Protein AF-F1VZF0-F1 (afdb_monomer_lite)

Radius of gyration: 40.13 Å; chains: 1; bounding box: 94×87×113 Å

Structure (mmCIF, N/CA/C/O backbone):
data_AF-F1VZF0-F1
#
_entry.id   AF-F1VZF0-F1
#
loop_
_atom_site.group_PDB
_atom_site.id
_atom_site.type_symbol
_atom_site.label_atom_id
_atom_site.label_alt_id
_atom_site.label_comp_id
_atom_site.label_asym_id
_atom_site.label_entity_id
_atom_site.label_seq_id
_atom_site.pdbx_PDB_ins_code
_atom_site.Cartn_x
_atom_site.Cartn_y
_atom_site.Cartn_z
_atom_site.occupancy
_atom_site.B_iso_or_equiv
_atom_site.auth_seq_id
_atom_site.auth_comp_id
_atom_site.auth_asym_id
_atom_site.auth_atom_id
_atom_site.pdbx_PDB_model_num
ATOM 1 N N . MET A 1 1 ? -18.932 -40.091 6.667 1.00 53.41 1 MET A N 1
ATOM 2 C CA . MET A 1 1 ? -18.845 -41.081 7.774 1.00 53.41 1 MET A CA 1
ATOM 3 C C . MET A 1 1 ? -20.101 -41.906 8.015 1.00 53.41 1 MET A C 1
ATOM 5 O O . MET A 1 1 ? -19.956 -43.115 8.052 1.00 53.41 1 MET A O 1
ATOM 9 N N . GLU A 1 2 ? -21.312 -41.341 8.145 1.00 53.75 2 GLU A N 1
ATOM 10 C CA . GLU A 1 2 ? -22.538 -42.180 8.136 1.00 53.75 2 GLU A CA 1
ATOM 11 C C . GLU A 1 2 ? -22.752 -42.901 6.797 1.00 53.75 2 GLU A C 1
ATOM 13 O O . GLU A 1 2 ? -23.371 -43.957 6.760 1.00 53.75 2 GLU A O 1
ATOM 18 N N . ARG A 1 3 ? -22.189 -42.357 5.710 1.00 60.09 3 ARG A N 1
ATOM 19 C CA . ARG A 1 3 ? -22.190 -42.982 4.382 1.00 60.09 3 ARG A CA 1
ATOM 20 C C . ARG A 1 3 ? -21.032 -43.959 4.148 1.00 60.09 3 ARG A C 1
ATOM 22 O O . ARG A 1 3 ? -21.248 -44.993 3.534 1.00 60.09 3 ARG A O 1
ATOM 29 N N . ASP A 1 4 ? -19.834 -43.651 4.652 1.00 65.75 4 ASP A N 1
ATOM 30 C CA . ASP A 1 4 ? -18.600 -44.344 4.229 1.00 65.75 4 ASP A CA 1
ATOM 31 C C . ASP A 1 4 ? -18.110 -45.413 5.217 1.00 65.75 4 ASP A C 1
ATOM 33 O O . ASP A 1 4 ? -17.390 -46.322 4.818 1.00 65.75 4 ASP A O 1
ATOM 37 N N . GLY A 1 5 ? -18.509 -45.342 6.495 1.00 70.94 5 GLY A N 1
ATOM 38 C CA . GLY A 1 5 ? -18.107 -46.311 7.528 1.00 70.94 5 GLY A CA 1
ATOM 39 C C . GLY A 1 5 ? -18.479 -47.764 7.193 1.00 70.94 5 GLY A C 1
ATOM 40 O O . GLY A 1 5 ? -17.591 -48.614 7.191 1.00 70.94 5 GLY A O 1
ATOM 41 N N . PRO A 1 6 ? -19.740 -48.051 6.807 1.00 76.12 6 PRO A N 1
ATOM 42 C CA . PRO A 1 6 ? -20.154 -49.405 6.436 1.00 76.12 6 PRO A CA 1
ATOM 43 C C . PRO A 1 6 ? -19.374 -49.978 5.247 1.00 76.12 6 PRO A C 1
ATOM 45 O O . PRO A 1 6 ? -19.069 -51.168 5.222 1.00 76.12 6 PRO A O 1
ATOM 48 N N . TRP A 1 7 ? -19.016 -49.141 4.265 1.00 81.00 7 TRP A N 1
ATOM 49 C CA . TRP A 1 7 ? -18.220 -49.577 3.116 1.00 81.00 7 TRP A CA 1
ATOM 50 C C . TRP A 1 7 ? -16.769 -49.880 3.509 1.00 81.00 7 TRP A C 1
ATOM 52 O O . TRP A 1 7 ? -16.235 -50.894 3.068 1.00 81.00 7 TRP A O 1
ATOM 62 N N . ILE A 1 8 ? -16.154 -49.056 4.368 1.00 81.75 8 ILE A N 1
ATOM 63 C CA . ILE A 1 8 ? -14.788 -49.286 4.870 1.00 81.75 8 ILE A CA 1
ATOM 64 C C . ILE A 1 8 ? -14.720 -50.601 5.651 1.00 81.75 8 ILE A C 1
ATOM 66 O O . ILE A 1 8 ? -13.821 -51.398 5.408 1.00 81.75 8 ILE A O 1
ATOM 70 N N . GLU A 1 9 ? -15.679 -50.858 6.543 1.00 78.38 9 GLU A N 1
ATOM 71 C CA . GLU A 1 9 ? -15.740 -52.105 7.318 1.00 78.38 9 GLU A CA 1
ATOM 72 C C . GLU A 1 9 ? -15.966 -53.329 6.425 1.00 78.38 9 GLU A C 1
ATOM 74 O O . GLU A 1 9 ? -15.298 -54.347 6.594 1.00 78.38 9 GLU A O 1
ATOM 79 N N . THR A 1 10 ? -16.850 -53.212 5.430 1.00 82.00 10 THR A N 1
ATOM 80 C CA . THR A 1 10 ? -17.114 -54.293 4.468 1.00 82.00 10 THR A CA 1
ATOM 81 C C . THR A 1 10 ? -15.880 -54.593 3.615 1.00 82.00 10 THR A C 1
ATOM 83 O O . THR A 1 10 ? -15.523 -55.752 3.438 1.00 82.00 10 THR A O 1
ATOM 86 N N . ALA A 1 11 ? -15.197 -53.560 3.116 1.00 82.94 11 ALA A N 1
ATOM 87 C CA . ALA A 1 11 ? -13.988 -53.709 2.307 1.00 82.94 11 ALA A CA 1
ATOM 88 C C . ALA A 1 11 ? -12.781 -54.187 3.130 1.00 82.94 11 ALA A C 1
ATOM 90 O O . ALA A 1 11 ? -11.899 -54.855 2.598 1.00 82.94 11 ALA A O 1
ATOM 91 N N . LEU A 1 12 ? -12.737 -53.860 4.425 1.00 85.50 12 LEU A N 1
ATOM 92 C CA . LEU A 1 12 ? -11.727 -54.362 5.352 1.00 85.50 12 LEU A CA 1
ATOM 93 C C . LEU A 1 12 ? -11.929 -55.854 5.662 1.00 85.50 12 LEU A C 1
ATOM 95 O O . LEU A 1 12 ? -10.941 -56.577 5.784 1.00 85.50 12 LEU A O 1
ATOM 99 N N . ALA A 1 13 ? -13.182 -56.307 5.760 1.00 84.06 13 ALA A N 1
ATOM 100 C CA . ALA A 1 13 ? -13.546 -57.705 6.004 1.00 84.06 13 ALA A CA 1
ATOM 101 C C . ALA A 1 13 ? -13.419 -58.613 4.765 1.00 84.06 13 ALA A C 1
ATOM 103 O O . ALA A 1 13 ? -13.478 -59.836 4.890 1.00 84.06 13 ALA A O 1
ATOM 104 N N . ASP A 1 14 ? -13.256 -58.041 3.569 1.00 85.62 14 ASP A N 1
ATOM 105 C CA . ASP A 1 14 ? -13.132 -58.800 2.327 1.00 85.62 14 ASP A CA 1
ATOM 106 C C . ASP A 1 14 ? -11.704 -59.340 2.131 1.00 85.62 14 ASP A C 1
ATOM 108 O O . ASP A 1 14 ? -10.768 -58.609 1.799 1.00 85.62 14 ASP A O 1
ATOM 112 N N . ALA A 1 15 ? -11.547 -60.655 2.295 1.00 79.00 15 ALA A N 1
ATOM 113 C CA . ALA A 1 15 ? -10.276 -61.359 2.129 1.00 79.00 15 ALA A CA 1
ATOM 114 C C . ALA A 1 15 ? -9.748 -61.385 0.677 1.00 79.00 15 ALA A C 1
ATOM 116 O O . ALA A 1 15 ? -8.603 -61.776 0.460 1.00 79.00 15 ALA A O 1
ATOM 117 N N . GLN A 1 16 ? -10.549 -60.981 -0.318 1.00 80.06 16 GLN A N 1
ATOM 118 C CA . GLN A 1 16 ? -10.107 -60.840 -1.713 1.00 80.06 16 GLN A CA 1
ATOM 119 C C . GLN A 1 16 ? -9.377 -59.512 -1.975 1.00 80.06 16 GLN A C 1
ATOM 121 O O . GLN A 1 16 ? -8.742 -59.344 -3.019 1.00 80.06 16 GLN A O 1
ATOM 126 N N . VAL A 1 17 ? -9.457 -58.555 -1.047 1.00 82.25 17 VAL A N 1
ATOM 127 C CA . VAL A 1 17 ? -8.764 -57.265 -1.138 1.00 82.25 17 VAL A CA 1
ATOM 128 C C . VAL A 1 17 ? -7.302 -57.430 -0.719 1.00 82.25 17 VAL A C 1
ATOM 130 O O . VAL A 1 17 ? -6.993 -58.157 0.224 1.00 82.25 17 VAL A O 1
ATOM 133 N N . SER A 1 18 ? -6.385 -56.737 -1.409 1.00 83.94 18 SER A N 1
ATOM 134 C CA . SER A 1 18 ? -4.952 -56.867 -1.125 1.00 83.94 18 SER A CA 1
ATOM 135 C C . SER A 1 18 ? -4.614 -56.487 0.330 1.00 83.94 18 SER A C 1
ATOM 137 O O . SER A 1 18 ? -5.226 -55.558 0.877 1.00 83.94 18 SER A O 1
ATOM 139 N N . PRO A 1 19 ? -3.632 -57.156 0.962 1.00 80.06 19 PRO A N 1
ATOM 140 C CA . PRO A 1 19 ? -3.245 -56.887 2.348 1.00 80.06 19 PRO A CA 1
ATOM 141 C C . PRO A 1 19 ? -2.870 -55.423 2.608 1.00 80.06 19 PRO A C 1
ATOM 143 O O . PRO A 1 19 ? -3.257 -54.862 3.629 1.00 80.06 19 PRO A O 1
ATOM 146 N N . GLU A 1 20 ? -2.193 -54.767 1.662 1.00 81.06 20 GLU A N 1
ATOM 147 C CA . GLU A 1 20 ? -1.777 -53.362 1.772 1.00 81.06 20 GLU A CA 1
ATOM 148 C C . GLU A 1 20 ? -2.989 -52.430 1.795 1.00 81.06 20 GLU A C 1
ATOM 150 O O . GLU A 1 20 ? -3.051 -51.473 2.567 1.00 81.06 20 GLU A O 1
ATOM 155 N N . ARG A 1 21 ? -3.997 -52.725 0.968 1.00 83.62 21 ARG A N 1
ATOM 156 C CA . ARG A 1 21 ? -5.228 -51.939 0.917 1.00 83.62 21 ARG A CA 1
ATOM 157 C C . ARG A 1 21 ? -6.075 -52.155 2.168 1.00 83.62 21 ARG A C 1
ATOM 159 O O . ARG A 1 21 ? -6.660 -51.196 2.665 1.00 83.62 21 ARG A O 1
ATOM 166 N N . ARG A 1 22 ? -6.102 -53.374 2.712 1.00 86.88 22 ARG A N 1
ATOM 167 C CA . ARG A 1 22 ? -6.751 -53.677 3.998 1.00 86.88 22 ARG A CA 1
ATOM 168 C C . ARG A 1 22 ? -6.046 -52.984 5.168 1.00 86.88 22 ARG A C 1
ATOM 170 O O . ARG A 1 22 ? -6.735 -52.435 6.020 1.00 86.88 22 ARG A O 1
ATOM 177 N N . ALA A 1 23 ? -4.716 -52.885 5.166 1.00 84.44 23 ALA A N 1
ATOM 178 C CA . ALA A 1 23 ? -3.974 -52.107 6.164 1.00 84.44 23 ALA A CA 1
ATOM 179 C C . ALA A 1 23 ? -4.342 -50.611 6.114 1.00 84.44 23 ALA A C 1
ATOM 181 O O . ALA A 1 23 ? -4.656 -50.005 7.138 1.00 84.44 23 ALA A O 1
ATOM 182 N N . VAL A 1 24 ? -4.418 -50.014 4.918 1.00 84.44 24 VAL A N 1
ATOM 183 C CA . VAL A 1 24 ? -4.871 -48.616 4.758 1.00 84.44 24 VAL A CA 1
ATOM 184 C C . VAL A 1 24 ? -6.306 -48.427 5.262 1.00 84.44 24 VAL A C 1
ATOM 186 O O . VAL A 1 24 ? -6.592 -47.449 5.952 1.00 84.44 24 VAL A O 1
ATOM 189 N N . LEU A 1 25 ? -7.210 -49.363 4.953 1.00 86.75 25 LEU A N 1
ATOM 190 C CA . LEU A 1 25 ? -8.596 -49.324 5.430 1.00 86.75 25 LEU A CA 1
ATOM 191 C C . LEU A 1 25 ? -8.690 -49.472 6.955 1.00 86.75 25 LEU A C 1
ATOM 193 O O . LEU A 1 25 ? -9.533 -48.819 7.567 1.00 86.75 25 LEU A O 1
ATOM 197 N N . LEU A 1 26 ? -7.808 -50.260 7.574 1.00 85.25 26 LEU A N 1
ATOM 198 C CA . LEU A 1 26 ? -7.705 -50.407 9.026 1.00 85.25 26 LEU A CA 1
ATOM 199 C C . LEU A 1 26 ? -7.272 -49.097 9.700 1.00 85.25 26 LEU A C 1
ATOM 201 O O . LEU A 1 26 ? -7.928 -48.656 10.645 1.00 85.25 26 LEU A O 1
ATOM 205 N N . HIS A 1 27 ? -6.223 -48.442 9.191 1.00 82.69 27 HIS A N 1
ATOM 206 C CA . HIS A 1 27 ? -5.774 -47.129 9.683 1.00 82.69 27 HIS A CA 1
ATOM 207 C C . HIS A 1 27 ? -6.848 -46.061 9.509 1.00 82.69 27 HIS A C 1
ATOM 209 O O . HIS A 1 27 ? -7.120 -45.293 10.433 1.00 82.69 27 HIS A O 1
ATOM 215 N N . LEU A 1 28 ? -7.501 -46.045 8.347 1.00 81.94 28 LEU A N 1
ATOM 216 C CA . LEU A 1 28 ? -8.595 -45.125 8.070 1.00 81.94 28 LEU A CA 1
ATOM 217 C C . LEU A 1 28 ? -9.750 -45.356 9.049 1.00 81.94 28 LEU A C 1
ATOM 219 O O . LEU A 1 28 ? -10.209 -44.411 9.683 1.00 81.94 28 LEU A O 1
ATOM 223 N N . ALA A 1 29 ? -10.185 -46.602 9.246 1.00 79.50 29 ALA A N 1
ATOM 224 C CA . ALA A 1 29 ? -11.239 -46.916 10.202 1.00 79.50 29 ALA A CA 1
ATOM 225 C C . ALA A 1 29 ? -10.848 -46.514 11.634 1.00 79.50 29 ALA A C 1
ATOM 227 O O . ALA A 1 29 ? -11.641 -45.891 12.343 1.00 79.50 29 ALA A O 1
ATOM 228 N N . ALA A 1 30 ? -9.609 -46.781 12.049 1.00 75.62 30 ALA A N 1
ATOM 229 C CA . ALA A 1 30 ? -9.129 -46.434 13.380 1.00 75.62 30 ALA A CA 1
ATOM 230 C C . ALA A 1 30 ? -9.010 -44.918 13.628 1.00 75.62 30 ALA A C 1
ATOM 232 O O . ALA A 1 30 ? -9.245 -44.472 14.750 1.00 75.62 30 ALA A O 1
ATOM 233 N N . GLN A 1 31 ? -8.716 -44.107 12.607 1.00 72.81 31 GLN A N 1
ATOM 234 C CA . GLN A 1 31 ? -8.768 -42.638 12.702 1.00 72.81 31 GLN A CA 1
ATOM 235 C C . GLN A 1 31 ? -10.199 -42.094 12.755 1.00 72.81 31 GLN A C 1
ATOM 237 O O . GLN A 1 31 ? -10.455 -41.027 13.314 1.00 72.81 31 GLN A O 1
ATOM 242 N N . LEU A 1 32 ? -11.141 -42.837 12.184 1.00 70.12 32 LEU A N 1
ATOM 243 C CA . LEU A 1 32 ? -12.533 -42.448 12.042 1.00 70.12 32 LEU A CA 1
ATOM 244 C C . LEU A 1 32 ? -13.350 -42.689 13.337 1.00 70.12 32 LEU A C 1
ATOM 246 O O . LEU A 1 32 ? -14.149 -41.840 13.741 1.00 70.12 32 LEU A O 1
ATOM 250 N N . TYR A 1 33 ? -13.126 -43.786 14.060 1.00 67.38 33 TYR A N 1
ATOM 251 C CA . TYR A 1 33 ? -13.866 -44.099 15.298 1.00 67.38 33 TYR A CA 1
ATOM 252 C C . TYR A 1 33 ? -13.744 -43.086 16.468 1.00 67.38 33 TYR A C 1
ATOM 254 O O . TYR A 1 33 ? -14.742 -42.855 17.163 1.00 67.38 33 TYR A O 1
ATOM 262 N N . PRO A 1 34 ? -12.595 -42.418 16.702 1.00 60.72 34 PRO A N 1
ATOM 263 C CA . PRO A 1 34 ? -12.459 -41.349 17.695 1.00 60.72 34 PRO A CA 1
ATOM 264 C C . PRO A 1 34 ? -13.419 -40.163 17.510 1.00 60.72 34 PRO A C 1
ATOM 266 O O . PRO A 1 34 ? -13.679 -39.448 18.474 1.00 60.72 34 PRO A O 1
ATOM 269 N N . ILE A 1 35 ? -13.973 -39.966 16.308 1.00 58.12 35 ILE A N 1
ATOM 270 C CA . ILE A 1 35 ? -14.866 -38.844 15.977 1.00 58.12 35 ILE A CA 1
ATOM 271 C C . ILE A 1 35 ? -16.301 -39.079 16.498 1.00 58.12 35 ILE A C 1
ATOM 273 O O . ILE A 1 35 ? -17.028 -38.114 16.722 1.00 58.12 35 ILE A O 1
ATOM 277 N N . LYS A 1 36 ? -16.723 -40.337 16.731 1.00 49.75 36 LYS A N 1
ATOM 278 C CA . LYS A 1 36 ? -18.127 -40.685 17.058 1.00 49.75 36 LYS A CA 1
ATOM 279 C C . LYS A 1 36 ? -18.378 -41.183 18.493 1.00 49.75 36 LYS A C 1
ATOM 281 O O . LYS A 1 36 ? -19.532 -41.238 18.901 1.00 49.75 36 LYS A O 1
ATOM 286 N N . GLY A 1 37 ? -17.341 -41.536 19.253 1.00 54.31 37 GLY A N 1
ATOM 287 C CA . GLY A 1 37 ? -17.508 -42.139 20.591 1.00 54.31 37 GLY A CA 1
ATOM 288 C C . GLY A 1 37 ? -16.236 -42.728 21.204 1.00 54.31 37 GLY A C 1
ATOM 289 O O . GLY A 1 37 ? -16.165 -42.934 22.411 1.00 54.31 37 GLY A O 1
ATOM 290 N N . GLY A 1 38 ? -15.183 -42.897 20.394 1.00 63.53 38 GLY A N 1
ATOM 291 C CA . GLY A 1 38 ? -13.900 -43.454 20.815 1.00 63.53 38 GLY A CA 1
ATOM 292 C C . GLY A 1 38 ? -13.631 -44.802 20.148 1.00 63.53 38 GLY A C 1
ATOM 293 O O . GLY A 1 38 ? -14.549 -45.545 19.815 1.00 63.53 38 GLY A O 1
ATOM 294 N N . LEU A 1 39 ? -12.352 -45.145 19.970 1.00 65.19 39 LEU A N 1
ATOM 295 C CA . LEU A 1 39 ? -11.934 -46.404 19.334 1.00 65.19 39 LEU A CA 1
ATOM 296 C C . LEU A 1 39 ? -12.476 -47.653 20.060 1.00 65.19 39 LEU A C 1
ATOM 298 O O . LEU A 1 39 ? -12.646 -48.700 19.443 1.00 65.19 39 LEU A O 1
ATOM 302 N N . LYS A 1 40 ? -12.799 -47.539 21.358 1.00 64.31 40 LYS A N 1
ATOM 303 C CA . LYS A 1 40 ? -13.334 -48.637 22.180 1.00 64.31 40 LYS A CA 1
ATOM 304 C C . LYS A 1 40 ? -14.693 -49.156 21.701 1.00 64.31 40 LYS A C 1
ATOM 306 O O . LYS A 1 40 ? -14.912 -50.361 21.784 1.00 64.31 40 LYS A O 1
ATOM 311 N N . ASP A 1 41 ? -15.544 -48.295 21.146 1.00 64.19 41 ASP A N 1
ATOM 312 C CA . ASP A 1 41 ? -16.888 -48.683 20.696 1.00 64.19 41 ASP A CA 1
ATOM 313 C C . ASP A 1 41 ? -16.854 -49.434 19.349 1.00 64.19 41 ASP A C 1
ATOM 315 O O . ASP A 1 41 ? -17.711 -50.271 19.079 1.00 64.19 41 ASP A O 1
ATOM 319 N N . GLY A 1 42 ? -15.828 -49.181 18.525 1.00 67.00 42 GLY A N 1
ATOM 320 C CA . GLY A 1 42 ? -15.621 -49.795 17.204 1.00 67.00 42 GLY A CA 1
ATOM 321 C C . GLY A 1 42 ? -14.618 -50.947 17.155 1.00 67.00 42 GLY A C 1
ATOM 322 O O . GLY A 1 42 ? -14.611 -51.735 16.209 1.00 67.00 42 GLY A O 1
ATOM 323 N N . ALA A 1 43 ? -13.773 -51.087 18.181 1.00 69.88 43 ALA A N 1
ATOM 324 C CA . ALA A 1 43 ? -12.705 -52.088 18.219 1.00 69.88 43 ALA A CA 1
ATOM 325 C C . ALA A 1 43 ? -13.225 -53.531 18.100 1.00 69.88 43 ALA A C 1
ATOM 327 O O . ALA A 1 43 ? -12.515 -54.398 17.599 1.00 69.88 43 ALA A O 1
ATOM 328 N N . GLY A 1 44 ? -14.458 -53.802 18.543 1.00 74.75 44 GLY A N 1
ATOM 329 C CA . GLY A 1 44 ? -15.097 -55.108 18.370 1.00 74.75 44 GLY A CA 1
ATOM 330 C C . GLY A 1 44 ? -15.327 -55.465 16.899 1.00 74.75 44 GLY A C 1
ATOM 331 O O . GLY A 1 44 ? -14.943 -56.550 16.474 1.00 74.75 44 GLY A O 1
ATOM 332 N N . ALA A 1 45 ? -15.886 -54.540 16.114 1.00 76.31 45 ALA A N 1
ATOM 333 C CA . ALA A 1 45 ? -16.162 -54.745 14.692 1.00 76.31 45 ALA A CA 1
ATOM 334 C C . ALA A 1 45 ? -14.869 -54.861 13.869 1.00 76.31 45 ALA A C 1
ATOM 336 O O . ALA A 1 45 ? -14.744 -55.756 13.034 1.00 76.31 45 ALA A O 1
ATOM 337 N N . LEU A 1 46 ? -13.866 -54.028 14.171 1.00 80.81 46 LEU A N 1
ATOM 338 C CA . LEU A 1 46 ? -12.562 -54.090 13.506 1.00 80.81 46 LEU A CA 1
ATOM 339 C C . LEU A 1 46 ? -11.829 -55.404 13.773 1.00 80.81 46 LEU A C 1
ATOM 341 O O . LEU A 1 46 ? -11.269 -55.970 12.841 1.00 80.81 46 LEU A O 1
ATOM 345 N N . ARG A 1 47 ? -11.884 -55.934 15.005 1.00 83.44 47 ARG A N 1
ATOM 346 C CA . ARG A 1 47 ? -11.300 -57.249 15.323 1.00 83.44 47 ARG A CA 1
ATOM 347 C C . ARG A 1 47 ? -11.945 -58.377 14.529 1.00 83.44 47 ARG A C 1
ATOM 349 O O . ARG A 1 47 ? -11.243 -59.296 14.134 1.00 83.44 47 ARG A O 1
ATOM 356 N N . VAL A 1 48 ? -13.255 -58.308 14.290 1.00 83.50 48 VAL A N 1
ATOM 357 C CA . VAL A 1 48 ? -13.960 -59.297 13.461 1.00 83.50 48 VAL A CA 1
ATOM 358 C C . VAL A 1 48 ? -13.525 -59.186 11.996 1.00 83.50 48 VAL A C 1
ATOM 360 O O . VAL A 1 48 ? -13.291 -60.209 11.363 1.00 83.50 48 VAL A O 1
ATOM 363 N N . ALA A 1 49 ? -13.359 -57.967 11.475 1.00 83.06 49 ALA A N 1
ATOM 364 C CA . ALA A 1 49 ? -12.993 -57.720 10.077 1.00 83.06 49 ALA A CA 1
ATOM 365 C C . ALA A 1 49 ? -11.549 -58.118 9.710 1.00 83.06 49 ALA A C 1
ATOM 367 O O . ALA A 1 49 ? -11.259 -58.329 8.536 1.00 83.06 49 ALA A O 1
ATOM 368 N N . VAL A 1 50 ? -10.643 -58.211 10.689 1.00 87.56 50 VAL A N 1
ATOM 369 C CA . VAL A 1 50 ? -9.228 -58.572 10.462 1.00 87.56 50 VAL A CA 1
ATOM 370 C C . VAL A 1 50 ? -8.839 -59.940 11.031 1.00 87.56 50 VAL A C 1
ATOM 372 O O . VAL A 1 50 ? -7.665 -60.306 10.989 1.00 87.56 50 VAL A O 1
ATOM 375 N N . ALA A 1 51 ? -9.804 -60.701 11.562 1.00 84.31 51 ALA A N 1
ATOM 376 C CA . ALA A 1 51 ? -9.567 -61.965 12.268 1.00 84.31 51 ALA A CA 1
ATOM 377 C C . ALA A 1 51 ? -8.901 -63.052 11.404 1.00 84.31 51 ALA A C 1
ATOM 379 O O . ALA A 1 51 ? -8.300 -63.985 11.935 1.00 84.31 51 ALA A O 1
ATOM 380 N N . ASP A 1 52 ? -9.010 -62.944 10.082 1.00 84.62 52 ASP A N 1
ATOM 381 C CA . ASP A 1 52 ? -8.394 -63.841 9.106 1.00 84.62 52 ASP A CA 1
ATOM 382 C C . ASP A 1 52 ? -6.888 -63.585 8.904 1.00 84.62 52 ASP A C 1
ATOM 384 O O . ASP A 1 52 ? -6.199 -64.425 8.327 1.00 84.62 52 ASP A O 1
ATOM 388 N N . SER A 1 53 ? -6.357 -62.458 9.394 1.00 84.69 53 SER A N 1
ATOM 389 C CA . SER A 1 53 ? -4.961 -62.054 9.216 1.00 84.69 53 SER A CA 1
ATOM 390 C C . SER A 1 53 ? -4.290 -61.707 10.549 1.00 84.69 53 SER A C 1
ATOM 392 O O . SER A 1 53 ? -4.607 -60.701 11.188 1.00 84.69 53 SER A O 1
ATOM 394 N N . THR A 1 54 ? -3.245 -62.457 10.902 1.00 82.81 54 THR A N 1
ATOM 395 C CA . THR A 1 54 ? -2.421 -62.196 12.095 1.00 82.81 54 THR A CA 1
ATOM 396 C C . THR A 1 54 ? -1.726 -60.831 12.047 1.00 82.81 54 THR A C 1
ATOM 398 O O . THR A 1 54 ? -1.738 -60.117 13.042 1.00 82.81 54 THR A O 1
ATOM 401 N N . VAL A 1 55 ? -1.227 -60.408 10.878 1.00 84.94 55 VAL A N 1
ATOM 402 C CA . VAL A 1 55 ? -0.532 -59.117 10.689 1.00 84.94 55 VAL A CA 1
ATOM 403 C C . VAL A 1 55 ? -1.453 -57.927 10.983 1.00 84.94 55 VAL A C 1
ATOM 405 O O . VAL A 1 55 ? -1.142 -57.091 11.825 1.00 84.94 55 VAL A O 1
ATOM 408 N N . LEU A 1 56 ? -2.622 -57.880 10.338 1.00 85.19 56 LEU A N 1
ATOM 409 C CA . LEU A 1 56 ? -3.638 -56.844 10.576 1.00 85.19 56 LEU A CA 1
ATOM 410 C C . LEU A 1 56 ? -4.200 -56.868 12.011 1.00 85.19 56 LEU A C 1
ATOM 412 O O . LEU A 1 56 ? -4.563 -55.824 12.552 1.00 85.19 56 LEU A O 1
ATOM 416 N N . THR A 1 57 ? -4.258 -58.042 12.646 1.00 84.06 57 THR A N 1
ATOM 417 C CA . THR A 1 57 ? -4.668 -58.166 14.054 1.00 84.06 57 THR A CA 1
ATOM 418 C C . THR A 1 57 ? -3.636 -57.530 14.991 1.00 84.06 57 THR A C 1
ATOM 420 O O . THR A 1 57 ? -4.009 -56.783 15.899 1.00 84.06 57 THR A O 1
ATOM 423 N N . ASP A 1 58 ? -2.346 -57.771 14.757 1.00 84.19 58 ASP A N 1
ATOM 424 C CA . ASP A 1 58 ? -1.255 -57.159 15.523 1.00 84.19 58 ASP A CA 1
ATOM 425 C C . ASP A 1 58 ? -1.189 -55.641 15.305 1.00 84.19 58 ASP A C 1
ATOM 427 O O . ASP A 1 58 ? -1.007 -54.878 16.257 1.00 84.19 58 ASP A O 1
ATOM 431 N N . GLU A 1 59 ? -1.425 -55.187 14.074 1.00 84.56 59 GLU A N 1
ATOM 432 C CA . GLU A 1 59 ? -1.503 -53.768 13.727 1.00 84.56 59 GLU A CA 1
ATOM 433 C C . GLU A 1 59 ? -2.677 -53.073 14.434 1.00 84.56 59 GLU A C 1
ATOM 435 O O . GLU A 1 59 ? -2.489 -52.031 15.065 1.00 84.56 59 GLU A O 1
ATOM 440 N N . LEU A 1 60 ? -3.867 -53.686 14.454 1.00 84.19 60 LEU A N 1
ATOM 441 C CA . LEU A 1 60 ? -5.011 -53.185 15.220 1.00 84.19 60 LEU A CA 1
ATOM 442 C C . LEU A 1 60 ? -4.704 -53.118 16.724 1.00 84.19 60 LEU A C 1
ATOM 444 O O . LEU A 1 60 ? -5.054 -52.135 17.378 1.00 84.19 60 LEU A O 1
ATOM 448 N N . ASN A 1 61 ? -4.039 -54.130 17.283 1.00 82.88 61 ASN A N 1
ATOM 449 C CA . ASN A 1 61 ? -3.651 -54.135 18.695 1.00 82.88 61 ASN A CA 1
ATOM 450 C C . ASN A 1 61 ? -2.652 -53.013 19.018 1.00 82.88 61 ASN A C 1
ATOM 452 O O . ASN A 1 61 ? -2.796 -52.351 20.049 1.00 82.88 61 ASN A O 1
ATOM 456 N N . SER A 1 62 ? -1.690 -52.753 18.128 1.00 82.31 62 SER A N 1
ATOM 457 C CA . SER A 1 62 ? -0.751 -51.631 18.245 1.00 82.31 62 SER A CA 1
ATOM 458 C C . SER A 1 62 ? -1.473 -50.280 18.210 1.00 82.31 62 SER A C 1
ATOM 460 O O . SER A 1 62 ? -1.251 -49.431 19.077 1.00 82.31 62 SER A O 1
ATOM 462 N N . ILE A 1 63 ? -2.418 -50.107 17.280 1.00 79.88 63 ILE A N 1
ATOM 463 C CA . ILE A 1 63 ? -3.232 -48.892 17.174 1.00 79.88 63 ILE A CA 1
ATOM 464 C C . ILE A 1 63 ? -4.063 -48.684 18.450 1.00 79.88 63 ILE A C 1
ATOM 466 O O . ILE A 1 63 ? -4.050 -47.591 19.020 1.00 79.88 63 ILE A O 1
ATOM 470 N N . VAL A 1 64 ? -4.722 -49.731 18.959 1.00 76.69 64 VAL A N 1
ATOM 471 C CA . VAL A 1 64 ? -5.505 -49.666 20.204 1.00 76.69 64 VAL A CA 1
ATOM 472 C C . VAL A 1 64 ? -4.621 -49.291 21.396 1.00 76.69 64 VAL A C 1
ATOM 474 O O . VAL A 1 64 ? -4.994 -48.393 22.150 1.00 76.69 64 VAL A O 1
ATOM 477 N N . ALA A 1 65 ? -3.438 -49.894 21.533 1.00 74.69 65 ALA A N 1
ATOM 478 C CA . ALA A 1 65 ? -2.488 -49.562 22.596 1.00 74.69 65 ALA A CA 1
ATOM 479 C C . ALA A 1 65 ? -1.991 -48.107 22.509 1.00 74.69 65 ALA A C 1
ATOM 481 O O . ALA A 1 65 ? -1.903 -47.422 23.524 1.00 74.69 65 ALA A O 1
ATOM 482 N N . SER A 1 66 ? -1.729 -47.602 21.299 1.00 69.44 66 SER A N 1
ATOM 483 C CA . SER A 1 66 ? -1.300 -46.211 21.078 1.00 69.44 66 SER A CA 1
ATOM 484 C C . SER A 1 66 ? -2.407 -45.173 21.320 1.00 69.44 66 SER A C 1
ATOM 486 O O . SER A 1 66 ? -2.124 -43.997 21.539 1.00 69.44 66 SER A O 1
ATOM 488 N N . SER A 1 67 ? -3.672 -45.607 21.299 1.00 64.75 67 SER A N 1
ATOM 489 C CA . SER A 1 67 ? -4.850 -44.752 21.478 1.00 64.75 67 SER A CA 1
ATOM 490 C C . SER A 1 67 ? -5.292 -44.577 22.938 1.00 64.75 67 SER A C 1
ATOM 492 O O . SER A 1 67 ? -6.188 -43.771 23.212 1.00 64.75 67 SER A O 1
ATOM 494 N N . GLU A 1 68 ? -4.694 -45.307 23.888 1.00 64.25 68 GLU A N 1
ATOM 495 C CA . GLU A 1 68 ? -4.996 -45.117 25.306 1.00 64.25 68 GLU A CA 1
ATOM 496 C C . GLU A 1 68 ? -4.477 -43.745 25.780 1.00 64.25 68 GLU A C 1
ATOM 498 O O . GLU A 1 68 ? -3.291 -43.440 25.630 1.00 64.25 68 GLU A O 1
ATOM 503 N N . PRO A 1 69 ? -5.343 -42.875 26.340 1.00 59.47 69 PRO A N 1
ATOM 504 C CA . PRO A 1 69 ? -4.921 -41.557 26.792 1.00 59.47 69 PRO A CA 1
ATOM 505 C C . PRO A 1 69 ? -3.832 -41.670 27.861 1.00 59.47 69 PRO A C 1
ATOM 507 O O . PRO A 1 69 ? -4.081 -42.185 28.950 1.00 59.47 69 PRO A O 1
ATOM 510 N N . ASN A 1 70 ? -2.645 -41.125 27.588 1.00 69.62 70 ASN A N 1
ATOM 511 C CA . ASN A 1 70 ? -1.620 -40.943 28.614 1.00 69.62 70 ASN A CA 1
ATOM 512 C C . ASN A 1 70 ? -2.198 -40.108 29.779 1.00 69.62 70 ASN A C 1
ATOM 514 O O . ASN A 1 70 ? -2.976 -39.174 29.561 1.00 69.62 70 ASN A O 1
ATOM 518 N N . THR A 1 71 ? -1.795 -40.406 31.014 1.00 69.12 71 THR A N 1
ATOM 519 C CA . THR A 1 71 ? -2.215 -39.730 32.252 1.00 69.12 71 THR A CA 1
ATOM 520 C C . THR A 1 71 ? -2.150 -38.200 32.147 1.00 69.12 71 THR A C 1
ATOM 522 O O . THR A 1 71 ? -3.040 -37.512 32.644 1.00 69.12 71 THR A O 1
ATOM 525 N N . GLN A 1 72 ? -1.157 -37.658 31.432 1.00 66.81 72 GLN A N 1
ATOM 526 C CA . GLN A 1 72 ? -1.029 -36.218 31.170 1.00 66.81 72 GLN A CA 1
ATOM 527 C C . GLN A 1 72 ? -2.193 -35.642 30.342 1.00 66.81 72 GLN A C 1
ATOM 529 O O . GLN A 1 72 ? -2.702 -34.571 30.663 1.00 66.81 72 GLN A O 1
ATOM 534 N N . LEU A 1 73 ? -2.674 -36.354 29.318 1.00 69.00 73 LEU A N 1
ATOM 535 C CA . LEU A 1 73 ? -3.794 -35.908 28.480 1.00 69.00 73 LEU A CA 1
ATOM 536 C C . LEU A 1 73 ? -5.117 -35.903 29.263 1.00 69.00 73 LEU A C 1
ATOM 538 O O . LEU A 1 73 ? -5.950 -35.015 29.077 1.00 69.00 73 LEU A O 1
ATOM 542 N N . LEU A 1 74 ? -5.309 -36.872 30.163 1.00 73.00 74 LEU A N 1
ATOM 543 C CA . LEU A 1 74 ? -6.477 -36.921 31.050 1.00 73.00 74 LEU A CA 1
ATOM 544 C C . LEU A 1 74 ? -6.469 -35.765 32.056 1.00 73.00 74 LEU A C 1
ATOM 546 O O . LEU A 1 74 ? -7.494 -35.104 32.225 1.00 73.00 74 LEU A O 1
ATOM 550 N N . GLN A 1 75 ? -5.311 -35.466 32.653 1.00 74.56 75 GLN A N 1
ATOM 551 C CA . GLN A 1 75 ? -5.134 -34.298 33.521 1.00 74.56 75 GLN A CA 1
ATOM 552 C C . GLN A 1 75 ? -5.413 -32.991 32.766 1.00 74.56 75 GLN A C 1
ATOM 554 O O . GLN A 1 75 ? -6.181 -32.162 33.252 1.00 74.56 75 GLN A O 1
ATOM 559 N N . MET A 1 76 ? -4.887 -32.838 31.543 1.00 68.50 76 MET A N 1
ATOM 560 C CA . MET A 1 76 ? -5.161 -31.676 30.689 1.00 68.50 76 MET A CA 1
ATOM 561 C C . MET A 1 76 ? -6.656 -31.514 30.380 1.00 68.50 76 MET A C 1
ATOM 563 O O . MET A 1 76 ? -7.176 -30.403 30.466 1.00 68.50 76 MET A O 1
ATOM 567 N N . ARG A 1 77 ? -7.370 -32.605 30.067 1.00 76.44 77 ARG A N 1
ATOM 568 C CA . ARG A 1 77 ? -8.825 -32.576 29.821 1.00 76.44 77 ARG A CA 1
ATOM 569 C C . ARG A 1 77 ? -9.617 -32.196 31.068 1.00 76.44 77 ARG A C 1
ATOM 571 O O . ARG A 1 77 ? -10.570 -31.425 30.978 1.00 76.44 77 ARG A O 1
ATOM 578 N N . GLU A 1 78 ? -9.239 -32.707 32.237 1.00 79.50 78 GLU A N 1
ATOM 579 C CA . GLU A 1 78 ? -9.926 -32.367 33.483 1.00 79.50 78 GLU A CA 1
ATOM 580 C C . GLU A 1 78 ? -9.653 -30.919 33.914 1.00 79.50 78 GLU A C 1
ATOM 582 O O . GLU A 1 78 ? -10.567 -30.222 34.362 1.00 79.50 78 GLU A O 1
ATOM 587 N N . GLU A 1 79 ? -8.425 -30.432 33.735 1.00 79.75 79 GLU A N 1
ATOM 588 C CA . GLU A 1 79 ? -8.102 -29.017 33.901 1.00 79.75 79 GLU A CA 1
ATOM 589 C C . GLU A 1 79 ? -8.889 -28.140 32.932 1.00 79.75 79 GLU A C 1
ATOM 591 O O . GLU A 1 79 ? -9.422 -27.111 33.348 1.00 79.75 79 GLU A O 1
ATOM 596 N N . GLN A 1 80 ? -8.999 -28.545 31.666 1.00 78.88 80 GLN A N 1
ATOM 597 C CA . GLN A 1 80 ? -9.791 -27.838 30.668 1.00 78.88 80 GLN A CA 1
ATOM 598 C C . GLN A 1 80 ? -11.265 -27.772 31.084 1.00 78.88 80 GLN A C 1
ATOM 600 O O . GLN A 1 80 ? -11.815 -26.674 31.136 1.00 78.88 80 GLN A O 1
ATOM 605 N N . ARG A 1 81 ? -11.870 -28.888 31.510 1.00 83.38 81 ARG A N 1
ATOM 606 C CA . ARG A 1 81 ? -13.245 -28.909 32.040 1.00 83.38 81 ARG A CA 1
ATOM 607 C C . ARG A 1 81 ? -13.409 -27.969 33.236 1.00 83.38 81 ARG A C 1
ATOM 609 O O . ARG A 1 81 ? -14.329 -27.157 33.268 1.00 83.38 81 ARG A O 1
ATOM 616 N N . LYS A 1 82 ? -12.492 -28.018 34.210 1.00 86.81 82 LYS A N 1
ATOM 617 C CA . LYS A 1 82 ? -12.512 -27.117 35.379 1.00 86.81 82 LYS A CA 1
ATOM 618 C C . LYS A 1 82 ? -12.377 -25.647 34.964 1.00 86.81 82 LYS A C 1
ATOM 620 O O . LYS A 1 82 ? -13.002 -24.781 35.576 1.00 86.81 82 LYS A O 1
ATOM 625 N N . ARG A 1 83 ? -11.567 -25.340 33.944 1.00 80.50 83 ARG A N 1
ATOM 626 C CA . ARG A 1 83 ? -11.438 -23.986 33.376 1.00 80.50 83 ARG A CA 1
ATOM 627 C C . ARG A 1 83 ? -12.738 -23.558 32.694 1.00 80.50 83 ARG A C 1
ATOM 629 O O . ARG A 1 83 ? -13.186 -22.442 32.942 1.00 80.50 83 ARG A O 1
ATOM 636 N N . GLU A 1 84 ? -13.361 -24.430 31.911 1.00 80.56 84 GLU A N 1
ATOM 637 C CA . GLU A 1 84 ? -14.637 -24.183 31.229 1.00 80.56 84 GLU A CA 1
ATOM 638 C C . GLU A 1 84 ? -15.780 -23.941 32.223 1.00 80.56 84 GLU A C 1
ATOM 640 O O . GLU A 1 84 ? -16.491 -22.948 32.095 1.00 80.56 84 GLU A O 1
ATOM 645 N N . GLU A 1 85 ? -15.904 -24.754 33.275 1.00 87.75 85 GLU A N 1
ATOM 646 C CA . GLU A 1 85 ? -16.902 -24.570 34.341 1.00 87.75 85 GLU A CA 1
ATOM 647 C C . GLU A 1 85 ? -16.712 -23.242 35.085 1.00 87.75 85 GLU A C 1
ATOM 649 O O . GLU A 1 85 ? -17.669 -22.493 35.301 1.00 87.75 85 GLU A O 1
ATOM 654 N N . ARG A 1 86 ? -15.463 -22.899 35.436 1.00 85.38 86 ARG A N 1
ATOM 655 C CA . ARG A 1 86 ? -15.134 -21.606 36.062 1.00 85.38 86 ARG A CA 1
ATOM 656 C C . ARG A 1 86 ? -15.469 -20.436 35.140 1.00 85.38 86 ARG A C 1
ATOM 658 O O . ARG A 1 86 ? -16.020 -19.437 35.603 1.00 85.38 86 ARG A O 1
ATOM 665 N N . GLN A 1 87 ? -15.163 -20.550 33.848 1.00 81.06 87 GLN A N 1
ATOM 666 C CA . GLN A 1 87 ? -15.512 -19.534 32.859 1.00 81.06 87 GLN A CA 1
ATOM 667 C C . GLN A 1 87 ? -17.029 -19.416 32.678 1.00 81.06 87 GLN A C 1
ATOM 669 O O . GLN A 1 87 ? -17.531 -18.299 32.605 1.00 81.06 87 GLN A O 1
ATOM 674 N N . ALA A 1 88 ? -17.764 -20.528 32.644 1.00 83.25 88 ALA A N 1
ATOM 675 C CA . ALA A 1 88 ? -19.217 -20.539 32.511 1.00 83.25 88 ALA A CA 1
ATOM 676 C C . ALA A 1 88 ? -19.897 -19.870 33.712 1.00 83.25 88 ALA A C 1
ATOM 678 O O . ALA A 1 88 ? -20.743 -18.994 33.521 1.00 83.25 88 ALA A O 1
ATOM 679 N N . LYS A 1 89 ? -19.468 -20.199 34.939 1.00 85.81 89 LYS A N 1
ATOM 680 C CA . LYS A 1 89 ? -19.954 -19.541 36.159 1.00 85.81 89 LYS A CA 1
ATOM 681 C C . LYS A 1 89 ? -19.677 -18.038 36.130 1.00 85.81 89 LYS A C 1
ATOM 683 O O . LYS A 1 89 ? -20.594 -17.245 36.310 1.00 85.81 89 LYS A O 1
ATOM 688 N N . LYS A 1 90 ? -18.443 -17.644 35.803 1.00 78.62 90 LYS A N 1
ATOM 689 C CA . LYS A 1 90 ? -18.063 -16.230 35.683 1.00 78.62 90 LYS A CA 1
ATOM 690 C C . LYS A 1 90 ? -18.923 -15.486 34.651 1.00 78.62 90 LYS A C 1
ATOM 692 O O . LYS A 1 90 ? -19.406 -14.397 34.940 1.00 78.62 90 LYS A O 1
ATOM 697 N N . ARG A 1 91 ? -19.184 -16.093 33.485 1.00 77.62 91 ARG A N 1
ATOM 698 C CA . ARG A 1 91 ? -20.071 -15.522 32.454 1.00 77.62 91 ARG A CA 1
ATOM 699 C C . ARG A 1 91 ? -21.508 -15.351 32.957 1.00 77.62 91 ARG A C 1
ATOM 701 O O . ARG A 1 91 ? -22.144 -14.359 32.608 1.00 77.62 91 ARG A O 1
ATOM 708 N N . ALA A 1 92 ? -22.021 -16.298 33.744 1.00 82.00 92 ALA A N 1
ATOM 709 C CA . ALA A 1 92 ? -23.359 -16.215 34.327 1.00 82.00 92 ALA A CA 1
ATOM 710 C C . ALA A 1 92 ? -23.461 -15.078 35.358 1.00 82.00 92 ALA A C 1
ATOM 712 O O . ALA A 1 92 ? -24.379 -14.262 35.272 1.00 82.00 92 ALA A O 1
ATOM 713 N N . ASP A 1 93 ? -22.485 -14.973 36.262 1.00 80.62 93 ASP A N 1
ATOM 714 C CA . ASP A 1 93 ? -22.421 -13.912 37.275 1.00 80.62 93 ASP A CA 1
ATOM 715 C C . ASP A 1 93 ? -22.332 -12.522 36.618 1.00 80.62 93 ASP A C 1
ATOM 717 O O . ASP A 1 93 ? -23.086 -11.613 36.965 1.00 80.62 93 ASP A O 1
ATOM 721 N N . GLU A 1 94 ? -21.488 -12.368 35.593 1.00 77.19 94 GLU A N 1
ATOM 722 C CA . GLU A 1 94 ? -21.349 -11.123 34.824 1.00 77.19 94 GLU A CA 1
ATOM 723 C C . GLU A 1 94 ? -22.635 -10.762 34.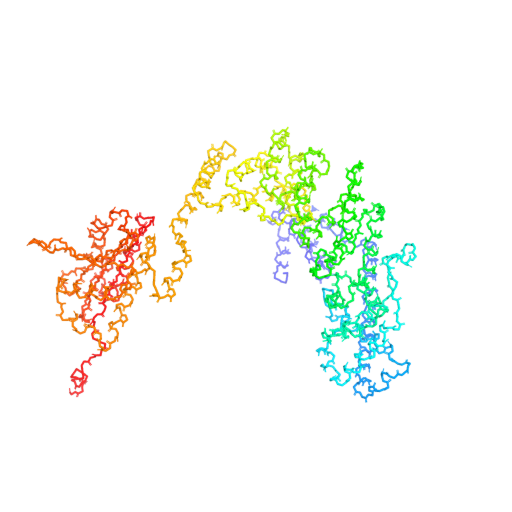058 1.00 77.19 94 GLU A C 1
ATOM 725 O O . GLU A 1 94 ? -23.019 -9.592 34.006 1.00 77.19 94 GLU A O 1
ATOM 730 N N . LYS A 1 95 ? -23.341 -11.751 33.489 1.00 80.06 95 LYS A N 1
ATOM 731 C CA . LYS A 1 95 ? -24.635 -11.537 32.817 1.00 80.06 95 LYS A CA 1
ATOM 732 C C . LYS A 1 95 ? -25.701 -11.046 33.799 1.00 80.06 95 LYS A C 1
ATOM 734 O O . LYS A 1 95 ? -26.465 -10.141 33.459 1.00 80.06 95 LYS A O 1
ATOM 739 N N . ASN A 1 96 ? -25.744 -11.622 35.000 1.00 82.56 96 ASN A N 1
ATOM 740 C CA . ASN A 1 96 ? -26.683 -11.231 36.051 1.00 82.56 96 ASN A CA 1
ATOM 741 C C . ASN A 1 96 ? -26.380 -9.821 36.576 1.00 82.56 96 ASN A C 1
ATOM 743 O O . ASN A 1 96 ? -27.293 -8.998 36.651 1.00 82.56 96 ASN A O 1
ATOM 747 N N . ALA A 1 97 ? -25.107 -9.512 36.843 1.00 79.56 97 ALA A N 1
ATOM 748 C CA . ALA A 1 97 ? -24.671 -8.176 37.252 1.00 79.56 97 ALA A CA 1
ATOM 749 C C . ALA A 1 97 ? -25.043 -7.111 36.207 1.00 79.56 97 ALA A C 1
ATOM 751 O O . ALA A 1 97 ? -25.578 -6.056 36.544 1.00 79.56 97 ALA A O 1
ATOM 752 N N . TRP A 1 98 ? -24.847 -7.412 34.921 1.00 82.31 98 TRP A N 1
ATOM 753 C CA . TRP A 1 98 ? -25.235 -6.515 33.834 1.00 82.31 98 TRP A CA 1
ATOM 754 C C . TRP A 1 98 ? -26.753 -6.321 33.718 1.00 82.31 98 TRP A C 1
ATOM 756 O O . TRP A 1 98 ? -27.226 -5.213 33.473 1.00 82.31 98 TRP A O 1
ATOM 766 N N . ALA A 1 99 ? -27.545 -7.381 33.898 1.00 84.25 99 ALA A N 1
ATOM 767 C CA . ALA A 1 99 ? -29.004 -7.276 33.909 1.00 84.25 99 ALA A CA 1
ATOM 768 C C . ALA A 1 99 ? -29.508 -6.399 35.066 1.00 84.25 99 ALA A C 1
ATOM 770 O O . ALA A 1 99 ? -30.396 -5.572 34.859 1.00 84.25 99 ALA A O 1
ATOM 771 N N . GLN A 1 100 ? -28.912 -6.543 36.252 1.00 82.81 100 GLN A N 1
ATOM 772 C CA . GLN A 1 100 ? -29.239 -5.726 37.416 1.00 82.81 100 GLN A CA 1
ATOM 773 C C . GLN A 1 100 ? -28.916 -4.248 37.177 1.00 82.81 100 GLN A C 1
ATOM 775 O O . GLN A 1 100 ? -29.775 -3.397 37.374 1.00 82.81 100 GLN A O 1
ATOM 780 N N . ILE A 1 101 ? -27.717 -3.941 36.684 1.00 80.25 101 ILE A N 1
ATOM 781 C CA . ILE A 1 101 ? -27.284 -2.555 36.460 1.00 80.25 101 ILE A CA 1
ATOM 782 C C . ILE A 1 101 ? -28.094 -1.880 35.366 1.00 80.25 101 ILE A C 1
ATOM 784 O O . ILE A 1 101 ? -28.434 -0.709 35.501 1.00 80.25 101 ILE A O 1
ATOM 788 N N . ARG A 1 102 ? -28.460 -2.614 34.310 1.00 83.06 102 ARG A N 1
ATOM 789 C CA . ARG A 1 102 ? -29.375 -2.077 33.299 1.00 83.06 102 ARG A CA 1
ATOM 790 C C . ARG A 1 102 ? -30.712 -1.666 33.880 1.00 83.06 102 ARG A C 1
ATOM 792 O O . ARG A 1 102 ? -31.194 -0.588 33.555 1.00 83.06 102 ARG A O 1
ATOM 799 N N . ARG A 1 103 ? -31.277 -2.495 34.757 1.00 83.88 103 ARG A N 1
ATOM 800 C CA . ARG A 1 103 ? -32.523 -2.170 35.450 1.00 83.88 103 ARG A CA 1
ATOM 801 C C . ARG A 1 103 ? -32.351 -0.955 36.363 1.00 83.88 103 ARG A C 1
ATOM 803 O O . ARG A 1 103 ? -33.129 -0.018 36.264 1.00 83.88 103 ARG A O 1
ATOM 810 N N . GLU A 1 104 ? -31.306 -0.939 37.189 1.00 83.94 104 GLU A N 1
ATOM 811 C CA . GLU A 1 104 ? -31.038 0.160 38.128 1.00 83.94 104 GLU A CA 1
ATOM 812 C C . GLU A 1 104 ? -30.802 1.502 37.416 1.00 83.94 104 GLU A C 1
ATOM 814 O O . GLU A 1 104 ? -31.349 2.518 37.837 1.00 83.94 104 GLU A O 1
ATOM 819 N N . LEU A 1 105 ? -30.032 1.519 36.321 1.00 83.00 105 LEU A N 1
ATOM 820 C CA . LEU A 1 105 ? -29.796 2.731 35.532 1.00 83.00 105 LEU A CA 1
ATOM 821 C C . LEU A 1 105 ? -31.057 3.210 34.806 1.00 83.00 105 LEU A C 1
ATOM 823 O O . LEU A 1 105 ? -31.257 4.416 34.716 1.00 83.00 105 LEU A O 1
ATOM 827 N N . ALA A 1 106 ? -31.902 2.298 34.316 1.00 80.44 106 ALA A N 1
ATOM 828 C CA . ALA A 1 106 ? -33.144 2.653 33.632 1.00 80.44 106 ALA A CA 1
ATOM 829 C C . ALA A 1 106 ? -34.232 3.161 34.595 1.00 80.44 106 ALA A C 1
ATOM 831 O O . ALA A 1 106 ? -34.948 4.104 34.271 1.00 80.44 106 ALA A O 1
ATOM 832 N N . GLU A 1 107 ? -34.362 2.550 35.776 1.00 84.62 107 GLU A N 1
ATOM 833 C CA . GLU A 1 107 ? -35.425 2.869 36.738 1.00 84.62 107 GLU A CA 1
ATOM 834 C C . GLU A 1 107 ? -35.029 3.989 37.713 1.00 84.62 107 GLU A C 1
ATOM 836 O O . GLU A 1 107 ? -35.865 4.812 38.083 1.00 84.62 107 GLU A O 1
ATOM 841 N N . GLN A 1 108 ? -33.770 4.021 38.168 1.00 84.12 108 GLN A N 1
ATOM 842 C CA . GLN A 1 108 ? -33.301 4.911 39.240 1.00 84.12 108 GLN A CA 1
ATOM 843 C C . GLN A 1 108 ? -31.877 5.447 38.976 1.00 84.12 108 GLN A C 1
ATOM 845 O O . GLN A 1 108 ? -30.960 5.236 39.782 1.00 84.12 108 GLN A O 1
ATOM 850 N N . PRO A 1 109 ? -31.665 6.211 37.887 1.00 82.00 109 PRO A N 1
ATOM 851 C CA . PRO A 1 109 ? -30.332 6.659 37.474 1.00 82.00 109 PRO A CA 1
ATOM 852 C C . PRO A 1 109 ? -29.606 7.495 38.538 1.00 82.00 109 PRO A C 1
ATOM 854 O O . PRO A 1 109 ? -28.392 7.376 38.699 1.00 82.00 109 PRO A O 1
ATOM 857 N N . ALA A 1 110 ? -30.335 8.305 39.314 1.00 81.00 110 ALA A N 1
ATOM 858 C CA . ALA A 1 110 ? -29.756 9.132 40.376 1.00 81.00 110 ALA A CA 1
ATOM 859 C C . ALA A 1 110 ? -29.157 8.312 41.536 1.00 81.00 110 ALA A C 1
ATOM 861 O O . ALA A 1 110 ? -28.177 8.742 42.141 1.00 81.00 110 ALA A O 1
ATOM 862 N N . LEU A 1 111 ? -29.717 7.133 41.833 1.00 82.19 111 LEU A N 1
ATOM 863 C CA . LEU A 1 111 ? -29.206 6.219 42.859 1.00 82.19 111 LEU A CA 1
ATOM 864 C C . LEU A 1 111 ? -28.054 5.366 42.318 1.00 82.19 111 LEU A C 1
ATOM 866 O O . LEU A 1 111 ? -27.036 5.215 42.992 1.00 82.19 111 LEU A O 1
ATOM 870 N N . ALA A 1 112 ? -28.174 4.868 41.083 1.00 81.38 112 ALA A N 1
ATOM 871 C CA . ALA A 1 112 ? -27.136 4.067 40.430 1.00 81.38 112 ALA A CA 1
ATOM 872 C C . ALA A 1 112 ? -25.828 4.851 40.199 1.00 81.38 112 ALA A C 1
ATOM 874 O O . ALA A 1 112 ? -24.737 4.281 40.270 1.00 81.38 112 ALA A O 1
ATOM 875 N N . LEU A 1 113 ? -25.934 6.163 39.966 1.00 82.12 113 LEU A N 1
ATOM 876 C CA . LEU A 1 113 ? -24.805 7.092 39.815 1.00 82.12 113 LEU A CA 1
ATOM 877 C C . LEU A 1 113 ? -24.557 7.945 41.070 1.00 82.12 113 LEU A C 1
ATOM 879 O O . LEU A 1 113 ? -23.768 8.891 41.048 1.00 82.12 113 LEU A O 1
ATOM 883 N N . GLY A 1 114 ? -25.222 7.608 42.175 1.00 81.62 114 GLY A N 1
ATOM 884 C CA . GLY A 1 114 ? -25.086 8.302 43.446 1.00 81.62 114 GLY A CA 1
ATOM 885 C C . GLY A 1 114 ? -23.761 8.006 44.170 1.00 81.62 114 GLY A C 1
ATOM 886 O O . GLY A 1 114 ? -23.036 7.060 43.824 1.00 81.62 114 GLY A O 1
ATOM 887 N N . PRO A 1 115 ? -23.440 8.791 45.215 1.00 76.12 115 PRO A N 1
ATOM 888 C CA . PRO A 1 115 ? -22.263 8.570 46.054 1.00 76.12 115 PRO A CA 1
ATOM 889 C C . PRO A 1 115 ? -22.224 7.134 46.607 1.00 76.12 115 PRO A C 1
ATOM 891 O O . PRO A 1 115 ? -23.223 6.632 47.113 1.00 76.12 115 PRO A O 1
ATOM 894 N N . GLY A 1 116 ? -21.078 6.454 46.493 1.00 80.12 116 GLY A N 1
ATOM 895 C CA . GLY A 1 116 ? -20.876 5.074 46.971 1.00 80.12 116 GLY A CA 1
ATOM 896 C C . GLY A 1 116 ? -21.286 3.956 45.998 1.00 80.12 116 GLY A C 1
ATOM 897 O O . GLY A 1 116 ? -20.810 2.832 46.142 1.00 80.12 116 GLY A O 1
ATOM 898 N N . ARG A 1 117 ? -22.109 4.241 44.977 1.00 82.88 117 ARG A N 1
ATOM 899 C CA . ARG A 1 117 ? -22.490 3.272 43.922 1.00 82.88 117 ARG A CA 1
ATOM 900 C C . ARG A 1 117 ? -21.845 3.566 42.570 1.00 82.88 117 ARG A C 1
ATOM 902 O O . ARG A 1 117 ? -21.563 2.634 41.826 1.00 82.88 117 ARG A O 1
ATOM 909 N N . ARG A 1 118 ? -21.538 4.835 42.288 1.00 84.12 118 ARG A N 1
ATOM 910 C CA . ARG A 1 118 ? -20.980 5.302 41.009 1.00 84.12 118 ARG A CA 1
ATOM 911 C C . ARG A 1 118 ? -19.824 4.450 40.475 1.00 84.12 118 ARG A C 1
ATOM 913 O O . ARG A 1 118 ? -19.860 4.028 39.323 1.00 84.12 118 ARG A O 1
ATOM 920 N N . ASP A 1 119 ? -18.822 4.167 41.302 1.00 84.44 119 ASP A N 1
ATOM 921 C CA . ASP A 1 119 ? -17.606 3.484 40.846 1.00 84.44 119 ASP A CA 1
ATOM 922 C C . ASP A 1 119 ? -17.863 2.007 40.502 1.00 84.44 119 ASP A C 1
ATOM 924 O O . ASP A 1 119 ? -17.273 1.484 39.558 1.00 84.44 119 ASP A O 1
ATOM 928 N N . SER A 1 120 ? -18.789 1.339 41.205 1.00 85.12 120 SER A N 1
ATOM 929 C CA . SER A 1 120 ? -19.181 -0.037 40.872 1.00 85.12 120 SER A CA 1
ATOM 930 C C . SER A 1 120 ? -20.025 -0.083 39.597 1.00 85.12 120 SER A C 1
ATOM 932 O O . SER A 1 120 ? -19.851 -0.985 38.775 1.00 85.12 120 SER A O 1
ATOM 934 N N . THR A 1 121 ? -20.883 0.915 39.378 1.00 86.69 121 THR A N 1
ATOM 935 C CA . THR A 1 121 ? -21.637 1.080 38.131 1.00 86.69 121 THR A CA 1
ATOM 936 C C . THR A 1 121 ? -20.692 1.289 36.945 1.00 86.69 121 THR A C 1
ATOM 938 O O . THR A 1 121 ? -20.787 0.565 35.954 1.00 86.69 121 THR A O 1
ATOM 941 N N . ILE A 1 122 ? -19.722 2.203 37.068 1.00 88.00 122 ILE A N 1
ATOM 942 C CA . ILE A 1 122 ? -18.697 2.468 36.046 1.00 88.00 122 ILE A CA 1
ATOM 943 C C . ILE A 1 122 ? -17.850 1.215 35.765 1.00 88.00 122 ILE A C 1
ATOM 945 O O . ILE A 1 122 ? -17.618 0.875 34.605 1.00 88.00 122 ILE A O 1
ATOM 949 N N . TRP A 1 123 ? -17.414 0.502 36.807 1.00 86.88 123 TRP A N 1
ATOM 950 C CA . TRP A 1 123 ? -16.630 -0.729 36.675 1.00 86.88 123 TRP A CA 1
ATOM 951 C C . TRP A 1 123 ? -17.351 -1.797 35.848 1.00 86.88 123 TRP A C 1
ATOM 953 O O . TRP A 1 123 ? -16.787 -2.382 34.921 1.00 86.88 123 TRP A O 1
ATOM 963 N N . ASN A 1 124 ? -18.617 -2.051 36.168 1.00 85.12 124 ASN A N 1
ATOM 964 C CA . ASN A 1 124 ? -19.403 -3.057 35.468 1.00 85.12 124 ASN A CA 1
ATOM 965 C C . ASN A 1 124 ? -19.760 -2.628 34.041 1.00 85.12 124 ASN A C 1
ATOM 967 O O . ASN A 1 124 ? -19.789 -3.473 33.147 1.00 85.12 124 ASN A O 1
ATOM 971 N N . LEU A 1 125 ? -19.980 -1.330 33.810 1.00 87.69 125 LEU A N 1
ATOM 972 C CA . LEU A 1 125 ? -20.146 -0.787 32.464 1.00 87.69 125 LEU A CA 1
ATOM 973 C C . LEU A 1 125 ? -18.904 -1.058 31.608 1.00 87.69 125 LEU A C 1
ATOM 975 O O . LEU A 1 125 ? -19.012 -1.586 30.501 1.00 87.69 125 LEU A O 1
ATOM 979 N N . TRP A 1 126 ? -17.722 -0.770 32.153 1.00 88.44 126 TRP A N 1
ATOM 980 C CA . TRP A 1 126 ? -16.458 -1.038 31.480 1.00 88.44 126 TRP A CA 1
ATOM 981 C C . TRP A 1 126 ? -16.270 -2.530 31.168 1.00 88.44 126 TRP A C 1
ATOM 983 O O . TRP A 1 126 ? -15.879 -2.870 30.055 1.00 88.44 126 TRP A O 1
ATOM 993 N N . LEU A 1 127 ? -16.614 -3.441 32.092 1.00 85.38 127 LEU A N 1
ATOM 994 C CA . LEU A 1 127 ? -16.549 -4.892 31.847 1.00 85.38 127 LEU A CA 1
ATOM 995 C C . LEU A 1 127 ? -17.389 -5.339 30.642 1.00 85.38 127 LEU A C 1
ATOM 997 O O . LEU A 1 127 ? -16.999 -6.268 29.933 1.00 85.38 127 LEU A O 1
ATOM 1001 N N . VAL A 1 128 ? -18.542 -4.705 30.420 1.00 85.00 128 VAL A N 1
ATOM 1002 C CA . VAL A 1 128 ? -19.417 -5.000 29.279 1.00 85.00 128 VAL A CA 1
ATOM 1003 C C . VAL A 1 128 ? -18.809 -4.464 27.988 1.00 85.00 128 VAL A C 1
ATOM 1005 O O . VAL A 1 128 ? -18.661 -5.227 27.034 1.00 85.00 128 VAL A O 1
ATOM 1008 N N . LEU A 1 129 ? -18.383 -3.199 27.974 1.00 85.69 129 LEU A N 1
ATOM 1009 C CA . LEU A 1 129 ? -17.737 -2.579 26.811 1.00 85.69 129 LEU A CA 1
ATOM 1010 C C . LEU A 1 129 ? -16.451 -3.316 26.410 1.00 85.69 129 LEU A C 1
ATOM 1012 O O . LEU A 1 129 ? -16.184 -3.508 25.227 1.00 85.69 129 LEU A O 1
ATOM 1016 N N . ARG A 1 130 ? -15.698 -3.837 27.385 1.00 84.44 130 ARG A N 1
ATOM 1017 C CA . ARG A 1 130 ? -14.504 -4.661 27.145 1.00 84.44 130 ARG A CA 1
ATOM 1018 C C . ARG A 1 130 ? -14.779 -5.927 26.346 1.00 84.44 130 ARG A C 1
ATOM 1020 O O . ARG A 1 130 ? -13.911 -6.377 25.617 1.00 84.44 130 ARG A O 1
ATOM 1027 N N . LYS A 1 131 ? -15.967 -6.510 26.492 1.00 80.56 131 LYS A N 1
ATOM 1028 C CA . LYS A 1 131 ? -16.360 -7.731 25.773 1.00 80.56 131 LYS A CA 1
ATOM 1029 C C . LYS A 1 131 ? -16.998 -7.463 24.419 1.00 80.56 131 LYS A C 1
ATOM 1031 O O . LYS A 1 131 ? -17.043 -8.371 23.597 1.00 80.56 131 LYS A O 1
ATOM 1036 N N . LEU A 1 132 ? -17.566 -6.273 24.244 1.00 79.00 132 LEU A N 1
ATOM 1037 C CA . LEU A 1 132 ? -18.139 -5.839 22.974 1.00 79.00 132 LEU A CA 1
ATOM 1038 C C . LEU A 1 132 ? -17.043 -5.402 22.002 1.00 79.00 132 LEU A C 1
ATOM 1040 O O . LEU A 1 132 ? -17.165 -5.641 20.804 1.00 79.00 132 LEU A O 1
ATOM 1044 N N . GLY A 1 133 ? -15.972 -4.799 22.525 1.00 65.62 133 GLY A N 1
ATOM 1045 C CA . GLY A 1 133 ? -14.800 -4.439 21.741 1.00 65.62 133 GLY A CA 1
ATOM 1046 C C . GLY A 1 133 ? -14.091 -5.665 21.162 1.00 65.62 133 GLY A C 1
ATOM 1047 O O . GLY A 1 133 ? -13.987 -6.713 21.798 1.00 65.62 133 GLY A O 1
ATOM 1048 N N . SER A 1 134 ? -13.573 -5.506 19.948 1.00 60.91 134 SER A N 1
ATOM 1049 C CA . SER A 1 134 ? -12.667 -6.450 19.290 1.00 60.91 134 SER A CA 1
ATOM 1050 C C . SER A 1 134 ? -11.441 -5.686 18.790 1.00 60.91 134 SER A C 1
ATOM 1052 O O . SER A 1 134 ? -11.482 -4.461 18.706 1.00 60.91 134 SER A O 1
ATOM 1054 N N . ASN A 1 135 ? -10.343 -6.382 18.484 1.00 58.81 135 ASN A N 1
ATOM 1055 C CA . ASN A 1 135 ? -9.168 -5.799 17.816 1.00 58.81 135 ASN A CA 1
ATOM 1056 C C . ASN A 1 135 ? -8.586 -4.532 18.479 1.00 58.81 135 ASN A C 1
ATOM 1058 O O . ASN A 1 135 ? -8.080 -3.645 17.799 1.00 58.81 135 ASN A O 1
ATOM 1062 N N . GLY A 1 136 ? -8.620 -4.458 19.813 1.00 61.66 136 GLY A N 1
ATOM 1063 C CA . GLY A 1 136 ? -7.998 -3.366 20.561 1.00 61.66 136 GLY A CA 1
ATOM 1064 C C . GLY A 1 136 ? -8.906 -2.210 20.967 1.00 61.66 136 GLY A C 1
ATOM 1065 O O . GLY A 1 136 ? -8.432 -1.319 21.664 1.00 61.66 136 GLY A O 1
ATOM 1066 N N . ASP A 1 137 ? -10.198 -2.263 20.640 1.00 66.12 137 ASP A N 1
ATOM 1067 C CA . ASP A 1 137 ? -11.212 -1.315 21.129 1.00 66.12 137 ASP A CA 1
ATOM 1068 C C . ASP A 1 137 ? -11.822 -1.714 22.490 1.00 66.12 137 ASP A C 1
ATOM 1070 O O . ASP A 1 137 ? -12.871 -1.221 22.909 1.00 66.12 137 ASP A O 1
ATOM 1074 N N . GLU A 1 138 ? -11.181 -2.641 23.200 1.00 73.88 138 GLU A N 1
ATOM 1075 C CA . GLU A 1 138 ? -11.702 -3.238 24.426 1.00 73.88 138 GLU A CA 1
ATOM 1076 C C . GLU A 1 138 ? -11.907 -2.199 25.541 1.00 73.88 138 GLU A C 1
ATOM 1078 O O . GLU A 1 138 ? -10.962 -1.689 26.142 1.00 73.88 138 GLU A O 1
ATOM 1083 N N . GLY A 1 139 ? -13.171 -1.932 25.878 1.00 76.31 139 GLY A N 1
ATOM 1084 C CA . GLY A 1 139 ? -13.529 -1.074 27.007 1.00 76.31 139 GLY A CA 1
ATOM 1085 C C . GLY A 1 139 ? -13.454 0.412 26.672 1.00 76.31 139 GLY A C 1
ATOM 1086 O O . GLY A 1 139 ? -13.458 1.232 27.590 1.00 76.31 139 GLY A O 1
ATOM 1087 N N . ARG A 1 140 ? -13.388 0.757 25.379 1.00 86.50 140 ARG A N 1
ATOM 1088 C CA . ARG A 1 140 ? -13.540 2.131 24.895 1.00 86.50 140 ARG A CA 1
ATOM 1089 C C . ARG A 1 140 ? -14.983 2.603 25.061 1.00 86.50 140 ARG A C 1
ATOM 1091 O O . ARG A 1 140 ? -15.920 1.812 25.155 1.00 86.50 140 ARG A O 1
ATOM 1098 N N . TRP A 1 141 ? -15.141 3.918 25.131 1.00 91.25 141 TRP A N 1
ATOM 1099 C CA . TRP A 1 141 ? -16.447 4.556 25.206 1.00 91.25 141 TRP A CA 1
ATOM 1100 C C . TRP A 1 141 ? -17.205 4.391 23.880 1.00 91.25 141 TRP A C 1
ATOM 1102 O O . TRP A 1 141 ? -16.701 4.789 22.833 1.00 91.25 141 TRP A O 1
ATOM 1112 N N . ASP A 1 142 ? -18.417 3.833 23.937 1.00 90.44 142 ASP A N 1
ATOM 1113 C CA . ASP A 1 142 ? -19.320 3.686 22.789 1.00 90.44 142 ASP A CA 1
ATOM 1114 C C . ASP A 1 142 ? -20.660 4.363 23.092 1.00 90.44 142 ASP A C 1
ATOM 1116 O O . ASP A 1 142 ? -21.557 3.798 23.725 1.00 90.44 142 ASP A O 1
ATOM 1120 N N . ARG A 1 143 ? -20.802 5.607 22.633 1.00 92.19 143 ARG A N 1
ATOM 1121 C CA . ARG A 1 143 ? -22.013 6.403 22.853 1.00 92.19 143 ARG A CA 1
ATOM 1122 C C . ARG A 1 143 ? -23.244 5.797 22.202 1.00 92.19 143 ARG A C 1
ATOM 1124 O O . ARG A 1 143 ? -24.315 5.848 22.798 1.00 92.19 143 ARG A O 1
ATOM 1131 N N . ALA A 1 144 ? -23.116 5.249 20.996 1.00 91.88 144 ALA A N 1
ATOM 1132 C CA . ALA A 1 144 ? -24.254 4.706 20.264 1.00 91.88 144 ALA A CA 1
ATOM 1133 C C . ALA A 1 144 ? -24.834 3.498 21.007 1.00 91.88 144 ALA A C 1
ATOM 1135 O O . ALA A 1 144 ? -26.046 3.428 21.239 1.00 91.88 144 ALA A O 1
ATOM 1136 N N . PHE A 1 145 ? -23.962 2.601 21.472 1.00 90.06 145 PHE A N 1
ATOM 1137 C CA . PHE A 1 145 ? -24.356 1.492 22.328 1.00 90.06 145 PHE A CA 1
ATOM 1138 C C . PHE A 1 145 ? -25.011 1.990 23.621 1.00 90.06 145 PHE A C 1
ATOM 1140 O O . PHE A 1 145 ? -26.114 1.552 23.948 1.00 90.06 145 PHE A O 1
ATOM 1147 N N . LEU A 1 146 ? -24.398 2.938 24.331 1.00 90.56 146 LEU A N 1
ATOM 1148 C CA . LEU A 1 146 ? -24.928 3.438 25.604 1.00 90.56 146 LEU A CA 1
ATOM 1149 C C . LEU A 1 146 ? -26.284 4.145 25.452 1.00 90.56 146 LEU A C 1
ATOM 1151 O O . LEU A 1 146 ? -27.194 3.869 26.235 1.00 90.56 146 LEU A O 1
ATOM 1155 N N . ILE A 1 147 ? -26.474 4.952 24.404 1.00 92.19 147 ILE A N 1
ATOM 1156 C CA . ILE A 1 147 ? -27.772 5.565 24.083 1.00 92.19 147 ILE A CA 1
ATOM 1157 C C . ILE A 1 147 ? -28.818 4.483 23.808 1.00 92.19 147 ILE A C 1
ATOM 1159 O O . ILE A 1 147 ? -29.937 4.591 24.306 1.00 92.19 147 ILE A O 1
ATOM 1163 N N . SER A 1 148 ? -28.468 3.424 23.070 1.00 89.50 148 SER A N 1
ATOM 1164 C CA . SER A 1 148 ? -29.407 2.331 22.778 1.00 89.50 148 SER A CA 1
ATOM 1165 C C . SER A 1 148 ? -29.872 1.582 24.032 1.00 89.50 148 SER A C 1
ATOM 1167 O O . SER A 1 148 ? -30.980 1.052 24.051 1.00 89.50 148 SER A O 1
ATOM 1169 N N . GLN A 1 149 ? -29.031 1.517 25.071 1.00 87.00 149 GLN A N 1
ATOM 1170 C CA . GLN A 1 149 ? -29.324 0.779 26.301 1.00 87.00 149 GLN A CA 1
ATOM 1171 C C . GLN A 1 149 ? -29.981 1.646 27.382 1.00 87.00 149 GLN A C 1
ATOM 1173 O O . GLN A 1 149 ? -30.781 1.127 28.158 1.00 87.00 149 GLN A O 1
ATOM 1178 N N . PHE A 1 150 ? -29.633 2.934 27.458 1.00 86.75 150 PHE A N 1
ATOM 1179 C CA . PHE A 1 150 ? -29.979 3.806 28.588 1.00 86.75 150 PHE A CA 1
ATOM 1180 C C . PHE A 1 150 ? -30.635 5.134 28.194 1.00 86.75 150 PHE A C 1
ATOM 1182 O O . PHE A 1 150 ? -31.122 5.851 29.061 1.00 86.75 150 PHE A O 1
ATOM 1189 N N . GLY A 1 151 ? -30.644 5.500 26.912 1.00 88.69 151 GLY A N 1
ATOM 1190 C CA . GLY A 1 151 ? -31.086 6.815 26.450 1.00 88.69 151 GLY A CA 1
ATOM 1191 C C . GLY A 1 151 ? -30.027 7.918 26.592 1.00 88.69 151 GLY A C 1
ATOM 1192 O O . GLY A 1 151 ? -28.958 7.737 27.185 1.00 88.69 151 GLY A O 1
ATOM 1193 N N . GLY A 1 152 ? -30.324 9.081 26.001 1.00 91.50 152 GLY A N 1
ATOM 1194 C CA . GLY A 1 152 ? -29.396 10.216 25.903 1.00 91.50 152 GLY A CA 1
ATOM 1195 C C . GLY A 1 152 ? -29.011 10.815 27.257 1.00 91.50 152 GLY A C 1
ATOM 1196 O O . GLY A 1 152 ? -27.826 10.902 27.571 1.00 91.50 152 GLY A O 1
ATOM 1197 N N . ASP A 1 153 ? -29.999 11.140 28.093 1.00 90.62 153 ASP A N 1
ATOM 1198 C CA . ASP A 1 153 ? -29.779 11.845 29.365 1.00 90.62 153 ASP A CA 1
ATOM 1199 C C . ASP A 1 153 ? -28.878 11.066 30.337 1.00 90.62 153 ASP A C 1
ATOM 1201 O O . ASP A 1 153 ? -27.988 11.638 30.979 1.00 90.62 153 ASP A O 1
ATOM 1205 N N . ILE A 1 154 ? -29.080 9.745 30.432 1.00 89.50 154 ILE A N 1
ATOM 1206 C CA . ILE A 1 154 ? -28.266 8.863 31.279 1.00 89.50 154 ILE A CA 1
ATOM 1207 C C . ILE A 1 154 ? -26.855 8.737 30.704 1.00 89.50 154 ILE A C 1
ATOM 1209 O O . ILE A 1 154 ? -25.883 8.809 31.456 1.00 89.50 154 ILE A O 1
ATOM 1213 N N . THR A 1 155 ? -26.722 8.619 29.381 1.00 92.44 155 THR A N 1
ATOM 1214 C CA . THR A 1 155 ? -25.414 8.567 28.710 1.00 92.44 155 THR A CA 1
ATOM 1215 C C . THR A 1 155 ? -24.614 9.852 28.946 1.00 92.44 155 THR A C 1
ATOM 1217 O O . THR A 1 155 ? -23.432 9.793 29.282 1.00 92.44 155 THR A O 1
ATOM 1220 N N . ASP A 1 156 ? -25.251 11.022 28.892 1.00 92.88 156 ASP A N 1
ATOM 1221 C CA . ASP A 1 156 ? -24.596 12.304 29.187 1.00 92.88 156 ASP A CA 1
ATOM 1222 C C . ASP A 1 156 ? -24.257 12.478 30.670 1.00 92.88 156 ASP A C 1
ATOM 1224 O O . ASP A 1 156 ? -23.293 13.163 31.034 1.00 92.88 156 ASP A O 1
ATOM 1228 N N . ARG A 1 157 ? -25.031 11.863 31.569 1.00 90.56 157 ARG A N 1
ATOM 1229 C CA . ARG A 1 157 ? -24.668 11.793 32.986 1.00 90.56 157 ARG A CA 1
ATOM 1230 C C . ARG A 1 157 ? -23.454 10.888 33.207 1.00 90.56 157 ARG A C 1
ATOM 1232 O O . ARG A 1 157 ? -22.511 11.336 33.853 1.00 90.56 157 ARG A O 1
ATOM 1239 N N . LEU A 1 158 ? -23.440 9.694 32.609 1.00 91.81 158 LEU A N 1
ATOM 1240 C CA . LEU A 1 158 ? -22.304 8.767 32.634 1.00 91.81 158 LEU A CA 1
ATOM 1241 C C . LEU A 1 158 ? -21.029 9.432 32.114 1.00 91.81 158 LEU A C 1
ATOM 1243 O O . LEU A 1 158 ? -19.990 9.346 32.764 1.00 91.81 158 LEU A O 1
ATOM 1247 N N . ARG A 1 159 ? -21.118 10.162 30.996 1.00 93.81 159 ARG A N 1
ATOM 1248 C CA . ARG A 1 159 ? -20.003 10.942 30.446 1.00 93.81 159 ARG A CA 1
ATOM 1249 C C . ARG A 1 159 ? -19.434 11.917 31.480 1.00 93.81 159 ARG A C 1
ATOM 1251 O O . ARG A 1 159 ? -18.234 11.902 31.731 1.00 93.81 159 ARG A O 1
ATOM 1258 N N . ARG A 1 160 ? -20.280 12.721 32.137 1.00 92.88 160 ARG A N 1
ATOM 1259 C CA . ARG A 1 160 ? -19.846 13.668 33.188 1.00 92.88 160 ARG A CA 1
ATOM 1260 C C . ARG A 1 160 ? -19.214 12.971 34.393 1.00 92.88 160 ARG A C 1
ATOM 1262 O O . ARG A 1 160 ? -18.212 13.448 34.919 1.00 92.88 160 ARG A O 1
ATOM 1269 N N . ASP A 1 161 ? -19.771 11.844 34.821 1.00 91.56 161 ASP A N 1
ATOM 1270 C CA . ASP A 1 161 ? -19.226 11.076 35.942 1.00 91.56 161 ASP A CA 1
ATOM 1271 C C . ASP A 1 161 ? -17.859 10.463 35.601 1.00 91.56 161 ASP A C 1
ATOM 1273 O O . ASP A 1 161 ? -16.950 10.481 36.433 1.00 91.56 161 ASP A O 1
ATOM 1277 N N . LEU A 1 162 ? -17.673 10.007 34.360 1.00 93.44 162 LEU A N 1
ATOM 1278 C CA . LEU A 1 162 ? -16.392 9.517 33.857 1.00 93.44 162 LEU A CA 1
ATOM 1279 C C . LEU A 1 162 ? -15.337 10.619 33.721 1.00 93.44 162 LEU A C 1
ATOM 1281 O O . LEU A 1 162 ? -14.173 10.369 34.031 1.00 93.44 162 LEU A O 1
ATOM 1285 N N . MET A 1 163 ? -15.736 11.835 33.329 1.00 93.81 163 MET A N 1
ATOM 1286 C CA . MET A 1 163 ? -14.854 13.011 33.312 1.00 93.81 163 MET A CA 1
ATOM 1287 C C . MET A 1 163 ? -14.262 13.290 34.702 1.00 93.81 163 MET A C 1
ATOM 1289 O O . MET A 1 163 ? -13.078 13.599 34.834 1.00 93.81 163 MET A O 1
ATOM 1293 N N . VAL A 1 164 ? -15.065 13.147 35.761 1.00 92.69 164 VAL A N 1
ATOM 1294 C CA . VAL A 1 164 ? -14.585 13.268 37.149 1.00 92.69 164 VAL A CA 1
ATOM 1295 C C . VAL A 1 164 ? -13.738 12.056 37.543 1.00 92.69 164 VAL A C 1
ATOM 1297 O O . VAL A 1 164 ? -12.730 12.202 38.233 1.00 92.69 164 VAL A O 1
ATOM 1300 N N . TYR A 1 165 ? -14.132 10.857 37.106 1.00 91.62 165 TYR A N 1
ATOM 1301 C CA . TYR A 1 165 ? -13.456 9.611 37.453 1.00 91.62 165 TYR A CA 1
ATOM 1302 C C . TYR A 1 165 ? -11.998 9.589 36.978 1.00 91.62 165 TYR A C 1
ATOM 1304 O O . TYR A 1 165 ? -11.105 9.339 37.788 1.00 91.62 165 TYR A O 1
ATOM 1312 N N . TRP A 1 166 ? -11.720 9.897 35.707 1.00 93.56 166 TRP A N 1
ATOM 1313 C CA . TRP A 1 166 ? -10.347 9.808 35.190 1.00 93.56 166 TRP A CA 1
ATOM 1314 C C . TRP A 1 166 ? -9.396 10.828 35.836 1.00 93.56 166 TRP A C 1
ATOM 1316 O O . TRP A 1 166 ? -8.224 10.508 36.037 1.00 93.56 166 TRP A O 1
ATOM 1326 N N . ARG A 1 167 ? -9.915 11.999 36.240 1.00 94.62 167 ARG A N 1
ATOM 1327 C CA . ARG A 1 167 ? -9.192 13.041 36.996 1.00 94.62 167 ARG A CA 1
ATOM 1328 C C . ARG A 1 167 ? -8.878 12.642 38.442 1.00 94.62 167 ARG A C 1
ATOM 1330 O O . ARG A 1 167 ? -7.958 13.190 39.038 1.00 94.62 167 ARG A O 1
ATOM 1337 N N . SER A 1 168 ? -9.632 11.702 39.017 1.00 91.88 168 SER A N 1
ATOM 1338 C CA . SER A 1 168 ? -9.419 11.218 40.393 1.00 91.88 168 SER A CA 1
ATOM 1339 C C . SER A 1 168 ? -8.259 10.224 40.525 1.00 91.88 168 SER A C 1
ATOM 1341 O O . SER A 1 168 ? -7.820 9.911 41.631 1.00 91.88 168 SER 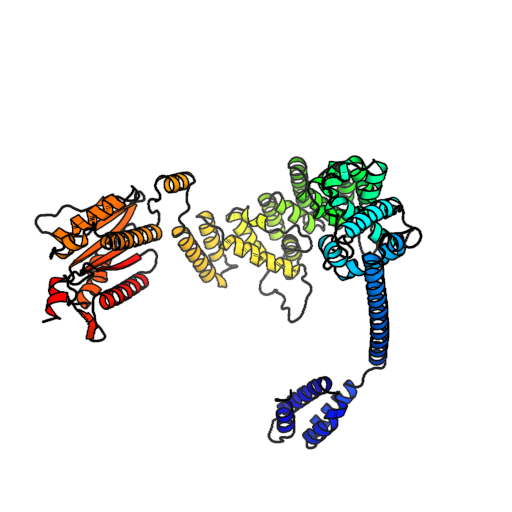A O 1
ATOM 1343 N N . LEU A 1 169 ? -7.758 9.726 39.396 1.00 90.56 169 LEU A N 1
ATOM 1344 C CA . LEU A 1 169 ? -6.719 8.712 39.310 1.00 90.56 169 LEU A CA 1
ATOM 1345 C C . LEU A 1 169 ? -5.443 9.320 38.721 1.00 90.56 169 LEU A C 1
ATOM 1347 O O . LEU A 1 169 ? -5.502 10.210 37.880 1.00 90.56 169 LEU A O 1
ATOM 1351 N N . ARG A 1 170 ? -4.280 8.786 39.113 1.00 90.81 170 ARG A N 1
ATOM 1352 C CA . ARG A 1 170 ? -2.979 9.160 38.541 1.00 90.81 170 ARG A CA 1
ATOM 1353 C C . ARG A 1 170 ? -2.214 7.916 38.092 1.00 90.81 170 ARG A C 1
ATOM 1355 O O . ARG A 1 170 ? -1.547 7.296 38.922 1.00 90.81 170 ARG A O 1
ATOM 1362 N N . PRO A 1 171 ? -2.297 7.539 36.806 1.00 90.75 171 PRO A N 1
ATOM 1363 C CA . PRO A 1 171 ? -1.476 6.470 36.268 1.00 90.75 171 PRO A CA 1
ATOM 1364 C C . PRO A 1 171 ? 0.015 6.751 36.420 1.00 90.75 171 PRO A C 1
ATOM 1366 O O . PRO A 1 171 ? 0.489 7.858 36.131 1.00 90.75 171 PRO A O 1
ATOM 1369 N N . THR A 1 172 ? 0.761 5.732 36.843 1.00 90.12 172 THR A N 1
ATOM 1370 C CA . THR A 1 172 ? 2.221 5.779 36.785 1.00 90.12 172 THR A CA 1
ATOM 1371 C C . THR A 1 172 ? 2.686 5.379 35.395 1.00 90.12 172 THR A C 1
ATOM 1373 O O . THR A 1 172 ? 2.172 4.430 34.786 1.00 90.12 172 THR A O 1
ATOM 1376 N N . VAL A 1 173 ? 3.662 6.122 34.886 1.00 86.69 173 VAL A N 1
ATOM 1377 C CA . VAL A 1 173 ? 4.370 5.758 33.654 1.00 86.69 173 VAL A CA 1
ATOM 1378 C C . VAL A 1 173 ? 5.352 4.624 33.944 1.00 86.69 173 VAL A C 1
ATOM 1380 O O . VAL A 1 173 ? 5.609 4.304 35.106 1.00 86.69 173 VAL A O 1
ATOM 1383 N N . ARG A 1 174 ? 5.875 3.969 32.911 1.00 84.25 174 ARG A N 1
ATOM 1384 C CA . ARG A 1 174 ? 6.647 2.733 33.077 1.00 84.25 174 ARG A CA 1
ATOM 1385 C C . ARG A 1 174 ? 7.905 2.963 33.926 1.00 84.25 174 ARG A C 1
ATOM 1387 O O . ARG A 1 174 ? 8.146 2.159 34.822 1.00 84.25 174 ARG A O 1
ATOM 1394 N N . ARG A 1 175 ? 8.612 4.090 33.770 1.00 82.12 175 ARG A N 1
ATOM 1395 C CA . ARG A 1 175 ? 9.774 4.439 34.623 1.00 82.12 175 ARG A CA 1
ATOM 1396 C C . ARG A 1 175 ? 9.461 4.644 36.113 1.00 82.12 175 ARG A C 1
ATOM 1398 O O . ARG A 1 175 ? 10.355 4.586 36.948 1.00 82.12 175 ARG A O 1
ATOM 1405 N N . GLU A 1 176 ? 8.210 4.958 36.452 1.00 88.00 176 GLU A N 1
ATOM 1406 C CA . GLU A 1 176 ? 7.771 5.208 37.834 1.00 88.00 176 GLU A CA 1
ATOM 1407 C C . GLU A 1 176 ? 7.365 3.909 38.554 1.00 88.00 176 GLU A C 1
ATOM 1409 O O . GLU A 1 176 ? 7.020 3.937 39.737 1.00 88.00 176 GLU A O 1
ATOM 1414 N N . ARG A 1 177 ? 7.355 2.772 37.846 1.00 85.06 177 ARG A N 1
ATOM 1415 C CA . ARG A 1 177 ? 6.967 1.467 38.392 1.00 85.06 177 ARG A CA 1
ATOM 1416 C C . ARG A 1 177 ? 8.156 0.772 39.043 1.00 85.06 177 ARG A C 1
ATOM 1418 O O . ARG A 1 177 ? 9.314 1.079 38.774 1.00 85.06 177 ARG A O 1
ATOM 1425 N N . ARG A 1 178 ? 7.849 -0.167 39.938 1.00 83.38 178 ARG A N 1
ATOM 1426 C CA . ARG A 1 178 ? 8.866 -0.989 40.596 1.00 83.38 178 ARG A CA 1
ATOM 1427 C C . ARG A 1 178 ? 9.550 -1.892 39.574 1.00 83.38 178 ARG A C 1
ATOM 1429 O O . ARG A 1 178 ? 8.942 -2.284 38.580 1.00 83.38 178 ARG A O 1
ATOM 1436 N N . VAL A 1 179 ? 10.795 -2.249 39.872 1.00 78.62 179 VAL A N 1
ATOM 1437 C CA . VAL A 1 179 ? 11.568 -3.187 39.054 1.00 78.62 179 VAL A CA 1
ATOM 1438 C C . VAL A 1 179 ? 10.829 -4.526 38.968 1.00 78.62 179 VAL A C 1
ATOM 1440 O O . VAL A 1 179 ? 10.433 -5.075 39.996 1.00 78.62 179 VAL A O 1
ATOM 1443 N N . GLY A 1 180 ? 10.630 -5.038 37.755 1.00 77.69 180 GLY A N 1
ATOM 1444 C CA . GLY A 1 180 ? 9.850 -6.245 37.458 1.00 77.69 180 GLY A CA 1
ATOM 1445 C C . GLY A 1 180 ? 8.346 -6.015 37.239 1.00 77.69 180 GLY A C 1
ATOM 1446 O O . GLY A 1 180 ? 7.659 -6.917 36.760 1.00 77.69 180 GLY A O 1
ATOM 1447 N N . GLU A 1 181 ? 7.822 -4.825 37.549 1.00 81.00 181 GLU A N 1
ATOM 1448 C CA . GLU A 1 181 ? 6.413 -4.444 37.355 1.00 81.00 181 GLU A CA 1
ATOM 1449 C C . GLU A 1 181 ? 6.228 -3.442 36.197 1.00 81.00 181 GLU A C 1
ATOM 1451 O O . GLU A 1 181 ? 5.119 -2.956 35.961 1.00 81.00 181 GLU A O 1
ATOM 1456 N N . GLU A 1 182 ? 7.282 -3.144 35.432 1.00 77.81 182 GLU A N 1
ATOM 1457 C CA . GLU A 1 182 ? 7.316 -2.098 34.400 1.00 77.81 182 GLU A CA 1
ATOM 1458 C C . GLU A 1 182 ? 6.227 -2.293 33.336 1.00 77.81 182 GLU A C 1
ATOM 1460 O O . GLU A 1 182 ? 5.610 -1.327 32.882 1.00 77.81 182 GLU A O 1
ATOM 1465 N N . ASN A 1 183 ? 5.936 -3.548 32.983 1.00 75.06 183 ASN A N 1
ATOM 1466 C CA . ASN A 1 183 ? 4.944 -3.922 31.968 1.00 75.06 183 ASN A CA 1
ATOM 1467 C C . ASN A 1 183 ? 3.552 -4.234 32.543 1.00 75.06 183 ASN A C 1
ATOM 1469 O O . ASN A 1 183 ? 2.664 -4.663 31.806 1.00 75.06 183 ASN A O 1
ATOM 1473 N N . THR A 1 184 ? 3.341 -4.025 33.842 1.00 78.62 184 THR A N 1
ATOM 1474 C CA . THR A 1 184 ? 2.056 -4.268 34.509 1.00 78.62 184 THR A CA 1
ATOM 1475 C C . THR A 1 184 ? 1.397 -2.955 34.910 1.00 78.62 184 THR A C 1
ATOM 1477 O O . THR A 1 184 ? 2.073 -1.993 35.271 1.00 78.62 184 THR A O 1
ATOM 1480 N N . TYR A 1 185 ? 0.067 -2.889 34.830 1.00 80.75 185 TYR A N 1
ATOM 1481 C CA . TYR A 1 185 ? -0.676 -1.730 35.311 1.00 80.75 185 TYR A CA 1
ATOM 1482 C C . TYR A 1 185 ? -2.035 -2.123 35.914 1.00 80.75 185 TYR A C 1
ATOM 1484 O O . TYR A 1 185 ? -2.647 -3.105 35.480 1.00 80.75 185 TYR A O 1
ATOM 1492 N N . PRO A 1 186 ? -2.538 -1.368 36.909 1.00 85.06 186 PRO A N 1
ATOM 1493 C CA . PRO A 1 186 ? -3.867 -1.569 37.467 1.00 85.06 186 PRO A CA 1
ATOM 1494 C C . PRO A 1 186 ? -4.972 -1.365 36.428 1.00 85.06 186 PRO A C 1
ATOM 1496 O O . PRO A 1 186 ? -5.092 -0.309 35.811 1.00 85.06 186 PRO A O 1
ATOM 1499 N N . ILE A 1 187 ? -5.853 -2.355 36.316 1.00 81.69 187 ILE A N 1
ATOM 1500 C CA . ILE A 1 187 ? -7.024 -2.365 35.423 1.00 81.69 187 ILE A CA 1
ATOM 1501 C C . ILE A 1 187 ? -7.963 -1.156 35.609 1.00 81.69 187 ILE A C 1
ATOM 1503 O O . ILE A 1 187 ? -8.629 -0.737 34.668 1.00 81.69 187 ILE A O 1
ATOM 1507 N N . VAL A 1 188 ? -7.975 -0.542 36.798 1.00 85.25 188 VAL A N 1
ATOM 1508 C CA . VAL A 1 188 ? -8.743 0.686 37.077 1.00 85.25 188 VAL A CA 1
ATOM 1509 C C . VAL A 1 188 ? -8.313 1.866 36.200 1.00 85.25 188 VAL A C 1
ATOM 1511 O O . VAL A 1 188 ? -9.122 2.745 35.919 1.00 85.25 188 VAL A O 1
ATOM 1514 N N . TRP A 1 189 ? -7.074 1.888 35.701 1.00 89.31 189 TRP A N 1
ATOM 1515 C CA . TRP A 1 189 ? -6.634 2.940 34.786 1.00 89.31 189 TRP A CA 1
ATOM 1516 C C . TRP A 1 189 ? -7.229 2.788 33.379 1.00 89.31 189 TRP A C 1
ATOM 1518 O O . TRP A 1 189 ? -7.437 3.794 32.707 1.00 89.31 189 TRP A O 1
ATOM 1528 N N . SER A 1 190 ? -7.600 1.576 32.950 1.00 86.56 190 SER A N 1
ATOM 1529 C CA . SER A 1 190 ? -8.342 1.375 31.693 1.00 86.56 190 SER A CA 1
ATOM 1530 C C . SER A 1 190 ? -9.723 2.037 31.731 1.00 86.56 190 SER A C 1
ATOM 1532 O O . SER A 1 190 ? -10.221 2.500 30.709 1.00 86.56 190 SER A O 1
ATOM 1534 N N . ILE A 1 191 ? -10.326 2.142 32.917 1.00 89.25 191 ILE A N 1
ATOM 1535 C CA . ILE A 1 191 ? -11.590 2.859 33.121 1.00 89.25 191 ILE A CA 1
ATOM 1536 C C . ILE A 1 191 ? -11.376 4.373 33.016 1.00 89.25 191 ILE A C 1
ATOM 1538 O O . ILE A 1 191 ? -12.193 5.075 32.426 1.00 89.25 191 ILE A O 1
ATOM 1542 N N . GLY A 1 192 ? -10.260 4.888 33.541 1.00 91.94 192 GLY A N 1
ATOM 1543 C CA . GLY A 1 192 ? -9.884 6.290 33.339 1.00 91.94 192 GLY A CA 1
ATOM 1544 C C . GLY A 1 192 ? -9.702 6.625 31.854 1.00 91.94 192 GLY A C 1
ATOM 1545 O O . GLY A 1 192 ? -10.217 7.636 31.385 1.00 91.94 192 GLY A O 1
ATOM 1546 N N . LEU A 1 193 ? -9.077 5.726 31.088 1.00 91.19 193 LEU A N 1
ATOM 1547 C CA . LEU A 1 193 ? -8.929 5.865 29.638 1.00 91.19 193 LEU A CA 1
ATOM 1548 C C . LEU A 1 193 ? -10.288 5.921 28.915 1.00 91.19 193 LEU A C 1
ATOM 1550 O O . LEU A 1 193 ? -10.490 6.789 28.068 1.00 91.19 193 LEU A O 1
ATOM 1554 N N . MET A 1 194 ? -11.248 5.068 29.298 1.00 92.06 194 MET A N 1
ATOM 1555 C CA . MET A 1 194 ? -12.637 5.141 28.814 1.00 92.06 194 MET A CA 1
ATOM 1556 C C . MET A 1 194 ? -13.256 6.525 29.068 1.00 92.06 194 MET A C 1
ATOM 1558 O O . MET A 1 194 ? -13.957 7.054 28.208 1.00 92.06 194 MET A O 1
ATOM 1562 N N . GLY A 1 195 ? -12.972 7.136 30.221 1.00 94.00 195 GLY A N 1
ATOM 1563 C CA . GLY A 1 195 ? -13.449 8.480 30.536 1.00 94.00 195 GLY A CA 1
ATOM 1564 C C . GLY A 1 195 ? -12.847 9.582 29.668 1.00 94.00 195 GLY A C 1
ATOM 1565 O O . GLY A 1 195 ? -13.559 10.524 29.328 1.00 94.00 195 GLY A O 1
ATOM 1566 N N . ILE A 1 196 ? -11.589 9.443 29.242 1.00 95.19 196 ILE A N 1
ATOM 1567 C CA . ILE A 1 196 ? -10.978 10.371 28.280 1.00 95.19 196 ILE A CA 1
ATOM 1568 C C . ILE A 1 196 ? -11.630 10.224 26.906 1.00 95.19 196 ILE A C 1
ATOM 1570 O O . ILE A 1 196 ? -11.981 11.234 26.310 1.00 95.19 196 ILE A O 1
ATOM 1574 N N . TYR A 1 197 ? -11.870 8.996 26.427 1.00 93.81 197 TYR A N 1
ATOM 1575 C CA . TYR A 1 197 ? -12.617 8.790 25.177 1.00 93.81 197 TYR A CA 1
ATOM 1576 C C . TYR A 1 197 ? -14.012 9.429 25.233 1.00 93.81 197 TYR A C 1
ATOM 1578 O O . TYR A 1 197 ? -14.435 10.055 24.265 1.00 93.81 197 TYR A O 1
ATOM 1586 N N . ALA A 1 198 ? -14.701 9.324 26.374 1.00 94.69 198 ALA A N 1
ATOM 1587 C CA . ALA A 1 198 ? -15.995 9.967 26.576 1.00 94.69 198 ALA A CA 1
ATOM 1588 C C . ALA A 1 198 ? -15.891 11.501 26.535 1.00 94.69 198 ALA A C 1
ATOM 1590 O O . ALA A 1 198 ? -16.720 12.174 25.928 1.00 94.69 198 ALA A O 1
ATOM 1591 N N . GLU A 1 199 ? -14.874 12.091 27.164 1.00 96.19 199 GLU A N 1
ATOM 1592 C CA . GLU A 1 199 ? -14.668 13.541 27.133 1.00 96.19 199 GLU A CA 1
ATOM 1593 C C . GLU A 1 199 ? -14.285 14.040 25.733 1.00 96.19 199 GLU A C 1
ATOM 1595 O O . GLU A 1 199 ? -14.843 15.041 25.275 1.00 96.19 199 GLU A O 1
ATOM 1600 N N . ALA A 1 200 ? -13.433 13.287 25.034 1.00 95.19 200 ALA A N 1
ATOM 1601 C CA . ALA A 1 200 ? -12.913 13.583 23.703 1.00 95.19 200 ALA A CA 1
ATOM 1602 C C . ALA A 1 200 ? -13.951 13.524 22.570 1.00 95.19 200 ALA A C 1
ATOM 1604 O O . ALA A 1 200 ? -13.637 13.898 21.443 1.00 95.19 200 ALA A O 1
ATOM 1605 N N . GLU A 1 201 ? -15.196 13.129 22.859 1.00 93.56 201 GLU A N 1
ATOM 1606 C CA . GLU A 1 201 ? -16.332 13.357 21.954 1.00 93.56 201 GLU A CA 1
ATOM 1607 C C . GLU A 1 201 ? -16.507 14.829 21.580 1.00 93.56 201 GLU A C 1
ATOM 1609 O O . GLU A 1 201 ? -17.011 15.143 20.504 1.00 93.56 201 GLU A O 1
ATOM 1614 N N . ASP A 1 202 ? -16.126 15.732 22.485 1.00 93.19 202 ASP A N 1
ATOM 1615 C CA . ASP A 1 202 ? -16.088 17.159 22.214 1.00 93.19 202 ASP A CA 1
ATOM 1616 C C . ASP A 1 202 ? -14.787 17.492 21.468 1.00 93.19 202 ASP A C 1
ATOM 1618 O O . ASP A 1 202 ? -13.713 17.384 22.062 1.00 93.19 202 ASP A O 1
ATOM 1622 N N . PRO A 1 203 ? -14.836 17.959 20.206 1.00 91.12 203 PRO A N 1
ATOM 1623 C CA . PRO A 1 203 ? -13.629 18.274 19.440 1.00 91.12 203 PRO A CA 1
ATOM 1624 C C . PRO A 1 203 ? -12.739 19.345 20.090 1.00 91.12 203 PRO A C 1
ATOM 1626 O O . PRO A 1 203 ? -11.551 19.429 19.784 1.00 91.12 203 PRO A O 1
ATOM 1629 N N . LEU A 1 204 ? -13.298 20.163 20.991 1.00 93.81 204 LEU A N 1
ATOM 1630 C CA . LEU A 1 204 ? -12.598 21.214 21.730 1.00 93.81 204 LEU A CA 1
ATOM 1631 C C . LEU A 1 204 ? -12.241 20.799 23.165 1.00 93.81 204 LEU A C 1
ATOM 1633 O O . LEU A 1 204 ? -11.853 21.649 23.965 1.00 93.81 204 LEU A O 1
ATOM 1637 N N . TRP A 1 205 ? -12.374 19.523 23.540 1.00 96.44 205 TRP A N 1
ATOM 1638 C CA . TRP A 1 205 ? -12.098 19.077 24.911 1.00 96.44 205 TRP A CA 1
ATOM 1639 C C . TRP A 1 205 ? -10.669 19.429 25.352 1.00 96.44 205 TRP A C 1
ATOM 1641 O O . TRP A 1 205 ? -10.468 19.991 26.427 1.00 96.44 205 TRP A O 1
ATOM 1651 N N . ALA A 1 206 ? -9.686 19.192 24.480 1.00 95.81 206 ALA A N 1
ATOM 1652 C CA . ALA A 1 206 ? -8.275 19.380 24.781 1.00 95.81 206 ALA A CA 1
ATOM 1653 C C . ALA A 1 206 ? -7.916 20.844 25.087 1.00 95.81 206 ALA A C 1
ATOM 1655 O O . ALA A 1 206 ? -7.017 21.097 25.886 1.00 95.81 206 ALA A O 1
ATOM 1656 N N . THR A 1 207 ? -8.635 21.819 24.514 1.00 95.44 207 THR A N 1
ATOM 1657 C CA . THR A 1 207 ? -8.404 23.251 24.783 1.00 95.44 207 THR A CA 1
ATOM 1658 C C . THR A 1 207 ? -8.971 23.702 26.128 1.00 95.44 207 THR A C 1
ATOM 1660 O O . THR A 1 207 ? -8.697 24.815 26.566 1.00 95.44 207 THR A O 1
ATOM 1663 N N . LYS A 1 208 ? -9.810 22.875 26.764 1.00 95.56 208 LYS A N 1
ATOM 1664 C CA . LYS A 1 208 ? -10.456 23.165 28.053 1.00 95.56 208 LYS A CA 1
ATOM 1665 C C . LYS A 1 208 ? -9.678 22.598 29.239 1.00 95.56 208 LYS A C 1
ATOM 1667 O O . LYS A 1 208 ? -10.024 22.904 30.377 1.00 95.56 208 LYS A O 1
ATOM 1672 N N . LEU A 1 209 ? -8.662 21.776 28.978 1.00 96.00 209 LEU A N 1
ATOM 1673 C CA . LEU A 1 209 ? -7.844 21.161 30.014 1.00 96.00 209 LEU A CA 1
ATOM 1674 C C . LEU A 1 209 ? -6.864 22.165 30.616 1.00 96.00 209 LEU A C 1
ATOM 1676 O O . LEU A 1 209 ? -6.255 22.974 29.916 1.00 96.00 209 LEU A O 1
ATOM 1680 N N . GLN A 1 210 ? -6.657 22.061 31.924 1.00 95.50 210 GLN A N 1
ATOM 1681 C CA . GLN A 1 210 ? -5.519 22.689 32.586 1.00 95.50 210 GLN A CA 1
ATOM 1682 C C . GLN A 1 210 ? -4.229 21.918 32.276 1.00 95.50 210 GLN A C 1
ATOM 1684 O O . GLN A 1 210 ? -4.264 20.730 31.959 1.00 95.50 210 GLN A O 1
ATOM 1689 N N . ARG A 1 211 ? -3.065 22.553 32.458 1.00 94.94 211 ARG A N 1
ATOM 1690 C CA . ARG A 1 211 ? -1.760 21.909 32.204 1.00 94.94 211 ARG A CA 1
ATOM 1691 C C . ARG A 1 211 ? -1.571 20.588 32.960 1.00 94.94 211 ARG A C 1
ATOM 1693 O O . ARG A 1 211 ? -1.101 19.612 32.388 1.00 94.94 211 ARG A O 1
ATOM 1700 N N . SER A 1 212 ? -1.977 20.528 34.229 1.00 95.06 212 SER A N 1
ATOM 1701 C CA . SER A 1 212 ? -1.906 19.301 35.039 1.00 95.06 212 SER A CA 1
ATOM 1702 C C . SER A 1 212 ? -2.836 18.195 34.528 1.00 95.06 212 SER A C 1
ATOM 1704 O O . SER A 1 212 ? -2.495 17.016 34.599 1.00 95.06 212 SER A O 1
ATOM 1706 N N . GLU A 1 213 ? -3.999 18.561 33.989 1.00 96.19 213 GLU A N 1
ATOM 1707 C CA . GLU A 1 213 ? -4.951 17.625 33.388 1.00 96.19 213 GLU A CA 1
ATOM 1708 C C . GLU A 1 213 ? -4.459 17.128 32.025 1.00 96.19 213 GLU A C 1
ATOM 1710 O O . GLU A 1 213 ? -4.627 15.952 31.709 1.00 96.19 213 GLU A O 1
ATOM 1715 N N . ALA A 1 214 ? -3.802 17.989 31.245 1.00 96.19 214 ALA A N 1
ATOM 1716 C CA . ALA A 1 214 ? -3.155 17.617 29.993 1.00 96.19 214 ALA A CA 1
ATOM 1717 C C . ALA A 1 214 ? -1.974 16.657 30.223 1.00 96.19 214 ALA A C 1
ATOM 1719 O O . ALA A 1 214 ? -1.873 15.642 29.534 1.00 96.19 214 ALA A O 1
ATOM 1720 N N . GLU A 1 215 ? -1.133 16.911 31.235 1.00 95.94 215 GLU A N 1
ATOM 1721 C CA . GLU A 1 215 ? -0.090 15.964 31.662 1.00 95.94 215 GLU A CA 1
ATOM 1722 C C . GLU A 1 215 ? -0.713 14.617 32.056 1.00 95.94 215 GLU A C 1
ATOM 1724 O O . GLU A 1 215 ? -0.252 13.553 31.635 1.00 95.94 215 GLU A O 1
ATOM 1729 N N . LEU A 1 216 ? -1.792 14.652 32.842 1.00 96.12 216 LEU A N 1
ATOM 1730 C CA . LEU A 1 216 ? -2.490 13.449 33.273 1.00 96.12 216 LEU A CA 1
ATOM 1731 C C . LEU A 1 216 ? -3.056 12.662 32.082 1.00 96.12 216 LEU A C 1
ATOM 1733 O O . LEU A 1 216 ? -2.860 11.450 32.012 1.00 96.12 216 LEU A O 1
ATOM 1737 N N . ALA A 1 217 ? -3.695 13.331 31.121 1.00 96.00 217 ALA A N 1
ATOM 1738 C CA . ALA A 1 217 ? -4.190 12.704 29.899 1.00 96.00 217 ALA A CA 1
ATOM 1739 C C . ALA A 1 217 ? -3.047 12.081 29.075 1.00 96.00 217 ALA A C 1
ATOM 1741 O O . ALA A 1 217 ? -3.156 10.933 28.646 1.00 96.00 217 ALA A O 1
ATOM 1742 N N . ALA A 1 218 ? -1.906 12.763 28.936 1.00 95.25 218 ALA A N 1
ATOM 1743 C CA . ALA A 1 218 ? -0.733 12.210 28.255 1.00 95.25 218 ALA A CA 1
ATOM 1744 C C . ALA A 1 218 ? -0.200 10.933 28.938 1.00 95.25 218 ALA A C 1
ATOM 1746 O O . ALA A 1 218 ? 0.226 10.000 28.256 1.00 95.25 218 ALA A O 1
ATOM 1747 N N . ARG A 1 219 ? -0.288 10.826 30.274 1.00 94.00 219 ARG A N 1
ATOM 1748 C CA . ARG A 1 219 ? 0.057 9.590 31.008 1.00 94.00 219 ARG A CA 1
ATOM 1749 C C . ARG A 1 219 ? -0.882 8.434 30.666 1.00 94.00 219 ARG A C 1
ATOM 1751 O O . ARG A 1 219 ? -0.419 7.304 30.522 1.00 94.00 219 ARG A O 1
ATOM 1758 N N . TYR A 1 220 ? -2.180 8.699 30.509 1.00 93.38 220 TYR A N 1
ATOM 1759 C CA . TYR A 1 220 ? -3.148 7.680 30.087 1.00 93.38 220 TYR A CA 1
ATOM 1760 C C . TYR A 1 220 ? -2.882 7.164 28.672 1.00 93.38 220 TYR A C 1
ATOM 1762 O O . TYR A 1 220 ? -3.088 5.976 28.424 1.00 93.38 220 TYR A O 1
ATOM 1770 N N . ALA A 1 221 ? -2.386 8.012 27.765 1.00 92.06 221 ALA A N 1
ATOM 1771 C CA . ALA A 1 221 ? -2.080 7.608 26.392 1.00 92.06 221 ALA A CA 1
ATOM 1772 C C . ALA A 1 221 ? -1.084 6.436 26.327 1.00 92.06 221 ALA A C 1
ATOM 1774 O O . ALA A 1 221 ? -1.202 5.570 25.465 1.00 92.06 221 ALA A O 1
ATOM 1775 N N . LEU A 1 222 ? -0.150 6.359 27.280 1.00 89.38 222 LEU A N 1
ATOM 1776 C CA . LEU A 1 222 ? 0.857 5.294 27.364 1.00 89.38 222 LEU A CA 1
ATOM 1777 C C . LEU A 1 222 ? 0.295 3.939 27.841 1.00 89.38 222 LEU A C 1
ATOM 1779 O O . LEU A 1 222 ? 1.001 2.930 27.803 1.00 89.38 222 LEU A O 1
ATOM 1783 N N . LEU A 1 223 ? -0.960 3.886 28.301 1.00 86.25 223 LEU A N 1
ATOM 1784 C CA . LEU A 1 223 ? -1.605 2.649 28.756 1.00 86.25 223 LEU A CA 1
ATOM 1785 C C . LEU A 1 223 ? -2.301 1.875 27.631 1.00 86.25 223 LEU A C 1
ATOM 1787 O O . LEU A 1 223 ? -2.479 0.660 27.755 1.00 86.25 223 LEU A O 1
ATOM 1791 N N . GLU A 1 224 ? -2.660 2.551 26.538 1.00 82.62 224 GLU A N 1
ATOM 1792 C CA . GLU A 1 224 ? -3.392 1.994 25.394 1.00 82.62 224 GLU A CA 1
ATOM 1793 C C . GLU A 1 224 ? -2.587 0.877 24.711 1.00 82.62 224 GLU A C 1
ATOM 1795 O O . GLU A 1 224 ? -1.459 1.091 24.259 1.00 82.62 224 GLU A O 1
ATOM 1800 N N . LEU A 1 225 ? -3.124 -0.350 24.705 1.00 69.50 225 LEU A N 1
ATOM 1801 C CA . LEU A 1 225 ? -2.380 -1.576 24.358 1.00 69.50 225 LEU A CA 1
ATOM 1802 C C . LEU A 1 225 ? -1.930 -1.628 22.896 1.00 69.50 225 LEU A C 1
ATOM 1804 O O . LEU A 1 225 ? -0.875 -2.191 22.618 1.00 69.50 225 LEU A O 1
ATOM 1808 N N . ASN A 1 226 ? -2.692 -1.015 21.989 1.00 72.88 226 ASN A N 1
ATOM 1809 C CA . ASN A 1 226 ? -2.530 -1.180 20.542 1.00 72.88 226 ASN A CA 1
ATOM 1810 C C . ASN A 1 226 ? -2.117 0.108 19.816 1.00 72.88 226 ASN A C 1
ATOM 1812 O O . ASN A 1 226 ? -2.510 0.332 18.674 1.00 72.88 226 ASN A O 1
ATOM 1816 N N . GLY A 1 227 ? -1.319 0.951 20.468 1.00 82.69 227 GLY A N 1
ATOM 1817 C CA . GLY A 1 227 ? -0.795 2.184 19.884 1.00 82.69 227 GLY A CA 1
ATOM 1818 C C . GLY A 1 227 ? -1.189 3.421 20.678 1.00 82.69 227 GLY A C 1
ATOM 1819 O O . GLY A 1 227 ? -1.700 3.323 21.790 1.00 82.69 227 GLY A O 1
ATOM 1820 N N . LEU A 1 228 ? -0.939 4.596 20.101 1.00 88.44 228 LEU A N 1
ATOM 1821 C CA . LEU A 1 228 ? -1.379 5.854 20.694 1.00 88.44 228 LEU A CA 1
ATOM 1822 C C . LEU A 1 228 ? -2.870 6.073 20.391 1.00 88.44 228 LEU A C 1
ATOM 1824 O O . LEU A 1 228 ? -3.315 5.778 19.280 1.00 88.44 228 LEU A O 1
ATOM 1828 N N . PRO A 1 229 ? -3.652 6.573 21.359 1.00 90.00 229 PRO A N 1
ATOM 1829 C CA . PRO A 1 229 ? -5.083 6.759 21.178 1.00 90.00 229 PRO A CA 1
ATOM 1830 C C . PRO A 1 229 ? -5.380 7.911 20.212 1.00 90.00 229 PRO A C 1
ATOM 1832 O O . PRO A 1 229 ? -4.673 8.917 20.197 1.00 90.00 229 PRO A O 1
ATOM 1835 N N . SER A 1 230 ? -6.475 7.804 19.457 1.00 88.88 230 SER A N 1
ATOM 1836 C CA . SER A 1 230 ? -6.857 8.791 18.431 1.00 88.88 230 SER A CA 1
ATOM 1837 C C . SER A 1 230 ? -7.102 10.199 18.984 1.00 88.88 230 SER A C 1
ATOM 1839 O O . SER A 1 230 ? -6.835 11.192 18.316 1.00 88.88 230 SER A O 1
ATOM 1841 N N . TRP A 1 231 ? -7.566 10.320 20.231 1.00 92.44 231 TRP A N 1
ATOM 1842 C CA . TRP A 1 231 ? -7.765 11.624 20.868 1.00 92.44 231 TRP A CA 1
ATOM 1843 C C . TRP A 1 231 ? -6.450 12.357 21.175 1.00 92.44 231 TRP A C 1
ATOM 1845 O O . TRP A 1 231 ? -6.478 13.570 21.412 1.00 92.44 231 TRP A O 1
ATOM 1855 N N . LEU A 1 232 ? -5.298 11.674 21.159 1.00 94.44 232 LEU A N 1
ATOM 1856 C CA . LEU A 1 232 ? -4.002 12.284 21.465 1.00 94.44 232 LEU A CA 1
ATOM 1857 C C . LEU A 1 232 ? -3.643 13.396 20.476 1.00 94.44 232 LEU A C 1
ATOM 1859 O O . LEU A 1 232 ? -2.994 14.355 20.876 1.00 94.44 232 LEU A O 1
ATOM 1863 N N . ASP A 1 233 ? -4.124 13.334 19.234 1.00 93.19 233 ASP A N 1
ATOM 1864 C CA . ASP A 1 233 ? -3.887 14.365 18.217 1.00 93.19 233 ASP A CA 1
ATOM 1865 C C . ASP A 1 233 ? -4.412 15.734 18.657 1.00 93.19 233 ASP A C 1
ATOM 1867 O O . ASP A 1 233 ? -3.739 16.758 18.533 1.00 93.19 233 ASP A O 1
ATOM 1871 N N . SER A 1 234 ? -5.628 15.752 19.209 1.00 94.56 234 SER A N 1
ATOM 1872 C CA . SER A 1 234 ? -6.246 16.976 19.723 1.00 94.56 234 SER A CA 1
ATOM 1873 C C . SER A 1 234 ? -5.493 17.517 20.941 1.00 94.56 234 SER A C 1
ATOM 1875 O O . SER A 1 234 ? -5.309 18.730 21.070 1.00 94.56 234 SER A O 1
ATOM 1877 N N . LEU A 1 235 ? -4.980 16.620 21.789 1.00 95.81 235 LEU A N 1
ATOM 1878 C CA . LEU A 1 235 ? -4.174 16.983 22.949 1.00 95.81 235 LEU A CA 1
ATOM 1879 C C . LEU A 1 235 ? -2.802 17.530 22.539 1.00 95.81 235 LEU A C 1
ATOM 1881 O O . LEU A 1 235 ? -2.387 18.555 23.066 1.00 95.81 235 LEU A O 1
ATOM 1885 N N . ALA A 1 236 ? -2.144 16.907 21.562 1.00 94.56 236 ALA A N 1
ATOM 1886 C CA . ALA A 1 236 ? -0.873 17.350 20.996 1.00 94.56 236 ALA A CA 1
ATOM 1887 C C . ALA A 1 236 ? -0.980 18.746 20.362 1.00 94.56 236 ALA A C 1
ATOM 1889 O O . ALA A 1 236 ? -0.056 19.545 20.486 1.00 94.56 236 ALA A O 1
ATOM 1890 N N . LYS A 1 237 ? -2.119 19.073 19.736 1.00 93.56 237 LYS A N 1
ATOM 1891 C CA . LYS A 1 237 ? -2.386 20.410 19.176 1.00 93.56 237 LYS A CA 1
ATOM 1892 C C . LYS A 1 237 ? -2.591 21.474 20.256 1.00 93.56 237 LYS A C 1
ATOM 1894 O O . LYS A 1 237 ? -2.078 22.580 20.119 1.00 93.56 237 LYS A O 1
ATOM 1899 N N . ALA A 1 238 ? -3.352 21.161 21.305 1.00 95.31 238 ALA A N 1
ATOM 1900 C CA . ALA A 1 238 ? -3.716 22.135 22.335 1.00 95.31 238 ALA A CA 1
ATOM 1901 C C . ALA A 1 238 ? -2.651 22.302 23.435 1.00 95.31 238 ALA A C 1
ATOM 1903 O O . ALA A 1 238 ? -2.441 23.412 23.915 1.00 95.31 238 ALA A O 1
ATOM 1904 N N . ASN A 1 239 ? -1.982 21.213 23.826 1.00 95.81 239 ASN A N 1
ATOM 1905 C CA . ASN A 1 239 ? -1.027 21.145 24.939 1.00 95.81 239 ASN A CA 1
ATOM 1906 C C . ASN A 1 239 ? 0.257 20.392 24.517 1.00 95.81 239 ASN A C 1
ATOM 1908 O O . ASN A 1 239 ? 0.567 19.320 25.051 1.00 95.81 239 ASN A O 1
ATOM 1912 N N . PRO A 1 240 ? 1.002 20.905 23.517 1.00 95.62 240 PRO A N 1
ATOM 1913 C CA . PRO A 1 240 ? 2.149 20.205 22.939 1.00 95.62 240 PRO A CA 1
ATOM 1914 C C . PRO A 1 240 ? 3.273 19.956 23.951 1.00 95.62 240 PRO A C 1
ATOM 1916 O O . PRO A 1 240 ? 3.897 18.898 23.928 1.00 95.62 240 PRO A O 1
ATOM 1919 N N . THR A 1 241 ? 3.530 20.906 24.855 1.00 95.75 241 THR A N 1
ATOM 1920 C CA . THR A 1 241 ? 4.626 20.824 25.832 1.00 95.75 241 THR A CA 1
ATOM 1921 C C . THR A 1 241 ? 4.410 19.697 26.838 1.00 95.75 241 THR A C 1
ATOM 1923 O O . THR A 1 241 ? 5.344 18.962 27.158 1.00 95.75 241 THR A O 1
ATOM 1926 N N . GLU A 1 242 ? 3.185 19.528 27.324 1.00 95.81 242 GLU A N 1
ATOM 1927 C CA . GLU A 1 242 ? 2.808 18.502 28.291 1.00 95.81 242 GLU A CA 1
ATOM 1928 C C . GLU A 1 242 ? 2.900 17.102 27.667 1.00 95.81 242 GLU A C 1
ATOM 1930 O O . GLU A 1 242 ? 3.466 16.189 28.274 1.00 95.81 242 GLU A O 1
ATOM 1935 N N . VAL A 1 243 ? 2.420 16.945 26.426 1.00 95.12 243 VAL A N 1
ATOM 1936 C CA . VAL A 1 243 ? 2.518 15.686 25.668 1.00 95.12 243 VAL A CA 1
ATOM 1937 C C . VAL A 1 243 ? 3.978 15.312 25.409 1.00 95.12 243 VAL A C 1
ATOM 1939 O O . VAL A 1 243 ? 4.387 14.184 25.692 1.00 95.12 243 VAL A O 1
ATOM 1942 N N . GLU A 1 244 ? 4.774 16.262 24.917 1.00 94.81 244 GLU A N 1
ATOM 1943 C CA . GLU A 1 244 ? 6.200 16.082 24.631 1.00 94.81 244 GLU A CA 1
ATOM 1944 C C . GLU A 1 244 ? 6.984 15.723 25.899 1.00 94.81 244 GLU A C 1
ATOM 1946 O O . GLU A 1 244 ? 7.798 14.799 25.887 1.00 94.81 244 GLU A O 1
ATOM 1951 N N . THR A 1 245 ? 6.670 16.369 27.023 1.00 94.00 245 THR A N 1
ATOM 1952 C CA . THR A 1 245 ? 7.334 16.103 28.301 1.00 94.00 245 THR A CA 1
ATOM 1953 C C . THR A 1 245 ? 7.047 14.687 28.790 1.00 94.00 245 THR A C 1
ATOM 1955 O O . THR A 1 245 ? 7.978 13.964 29.150 1.00 94.00 245 THR A O 1
ATOM 1958 N N . VAL A 1 246 ? 5.783 14.256 28.807 1.00 93.94 246 VAL A N 1
ATOM 1959 C CA . VAL A 1 246 ? 5.410 12.936 29.341 1.00 93.94 246 VAL A CA 1
ATOM 1960 C C . VAL A 1 246 ? 5.879 11.818 28.416 1.00 93.94 246 VAL A C 1
ATOM 1962 O O . VAL A 1 246 ? 6.652 10.955 28.838 1.00 93.94 246 VAL A O 1
ATOM 1965 N N . ILE A 1 247 ? 5.444 11.843 27.153 1.00 93.06 247 ILE A N 1
ATOM 1966 C CA . ILE A 1 247 ? 5.730 10.770 26.193 1.00 93.06 247 ILE A CA 1
ATOM 1967 C C . ILE A 1 247 ? 7.206 10.797 25.797 1.00 93.06 247 ILE A C 1
ATOM 1969 O O . ILE A 1 247 ? 7.840 9.748 25.721 1.00 93.06 247 ILE A O 1
ATOM 1973 N N . GLY A 1 248 ? 7.781 11.983 25.596 1.00 91.88 248 GLY A N 1
ATOM 1974 C CA . GLY A 1 248 ? 9.180 12.129 25.209 1.00 91.88 248 GLY A CA 1
ATOM 1975 C C . GLY A 1 248 ? 10.163 11.728 26.301 1.00 91.88 248 GLY A C 1
ATOM 1976 O O . GLY A 1 248 ? 11.276 11.320 25.977 1.00 91.88 248 GLY A O 1
ATOM 1977 N N . THR A 1 249 ? 9.794 11.820 27.584 1.00 91.00 249 THR A N 1
ATOM 1978 C CA . THR A 1 249 ? 10.664 11.314 28.659 1.00 91.00 249 THR A CA 1
ATOM 1979 C C . THR A 1 249 ? 10.624 9.793 28.714 1.00 91.00 249 THR A C 1
ATOM 1981 O O . THR A 1 249 ? 11.680 9.175 28.737 1.00 91.00 249 THR A O 1
ATOM 1984 N N . GLU A 1 250 ? 9.436 9.185 28.629 1.00 90.56 250 GLU A N 1
ATOM 1985 C CA . GLU A 1 250 ? 9.315 7.722 28.563 1.00 90.56 250 GLU A CA 1
ATOM 1986 C C . GLU A 1 250 ? 10.049 7.150 27.338 1.00 90.56 250 GLU A C 1
ATOM 1988 O O . GLU A 1 250 ? 10.796 6.185 27.448 1.00 90.56 250 GLU A O 1
ATOM 1993 N N . LEU A 1 251 ? 9.921 7.804 26.181 1.00 91.38 251 LEU A N 1
ATOM 1994 C CA . LEU A 1 251 ? 10.665 7.467 24.968 1.00 91.38 251 LEU A CA 1
ATOM 1995 C C . LEU A 1 251 ? 12.185 7.470 25.191 1.00 91.38 251 LEU A C 1
ATOM 1997 O O . LEU A 1 251 ? 12.880 6.551 24.758 1.00 91.38 251 LEU A O 1
ATOM 2001 N N . PHE A 1 252 ? 12.713 8.516 25.830 1.00 87.94 252 PHE A N 1
ATOM 2002 C CA . PHE A 1 252 ? 14.150 8.645 26.056 1.00 87.94 252 PHE A CA 1
ATOM 2003 C C . PHE A 1 252 ? 14.663 7.595 27.050 1.00 87.94 252 PHE A C 1
ATOM 2005 O O . PHE A 1 252 ? 15.718 7.004 26.822 1.00 87.94 252 PHE A O 1
ATOM 2012 N N . ASP A 1 253 ? 13.886 7.292 28.089 1.00 86.25 253 ASP A N 1
ATOM 2013 C CA . ASP A 1 253 ? 14.204 6.229 29.045 1.00 86.25 253 ASP A CA 1
ATOM 2014 C C . ASP A 1 253 ? 14.224 4.848 28.369 1.00 86.25 253 ASP A C 1
ATOM 2016 O O . ASP A 1 253 ? 15.164 4.072 28.568 1.00 86.25 253 ASP A O 1
ATOM 2020 N N . GLU A 1 254 ? 13.252 4.553 27.494 1.00 88.06 254 GLU A N 1
ATOM 2021 C CA . GLU A 1 254 ? 13.249 3.320 26.695 1.00 88.06 254 GLU A CA 1
ATOM 2022 C C . GLU A 1 254 ? 14.499 3.210 25.808 1.00 88.06 254 GLU A C 1
ATOM 2024 O O . GLU A 1 254 ? 15.077 2.128 25.681 1.00 88.06 254 GLU A O 1
ATOM 2029 N N . LEU A 1 255 ? 14.949 4.318 25.214 1.00 87.88 255 LEU A N 1
ATOM 2030 C CA . LEU A 1 255 ? 16.144 4.361 24.367 1.00 87.88 255 LEU A CA 1
ATOM 2031 C C . LEU A 1 255 ? 17.449 4.152 25.154 1.00 87.88 255 LEU A C 1
ATOM 2033 O O . LEU A 1 255 ? 18.371 3.490 24.656 1.00 87.88 255 LEU A O 1
ATOM 2037 N N . LEU A 1 256 ? 17.531 4.682 26.376 1.00 82.75 256 LEU A N 1
ATOM 2038 C CA . LEU A 1 256 ? 18.691 4.527 27.258 1.00 82.75 256 LEU A CA 1
ATOM 2039 C C . LEU A 1 256 ? 18.793 3.131 27.885 1.00 82.75 256 LEU A C 1
ATOM 2041 O O . LEU A 1 256 ? 19.898 2.692 28.201 1.00 82.75 256 LEU A O 1
ATOM 2045 N N . ALA A 1 257 ? 17.686 2.401 28.025 1.00 81.00 257 ALA A N 1
ATOM 2046 C CA . ALA A 1 257 ? 17.687 1.062 28.609 1.00 81.00 257 ALA A CA 1
ATOM 2047 C C . ALA A 1 257 ? 18.557 0.073 27.808 1.00 81.00 257 ALA A C 1
ATOM 2049 O O . ALA A 1 257 ? 18.416 -0.048 26.592 1.00 81.00 257 ALA A O 1
ATOM 2050 N N . SER A 1 258 ? 19.427 -0.688 28.476 1.00 68.06 258 SER A N 1
ATOM 2051 C CA . SER A 1 258 ? 20.398 -1.596 27.832 1.00 68.06 258 SER A CA 1
ATOM 2052 C C . SER A 1 258 ? 19.778 -2.782 27.067 1.00 68.06 258 SER A C 1
ATOM 2054 O O . SER A 1 258 ? 20.468 -3.411 26.270 1.00 68.06 258 SER A O 1
ATOM 2056 N N . GLY A 1 259 ? 18.478 -3.052 27.248 1.00 66.19 259 GLY A N 1
ATOM 2057 C CA . GLY A 1 259 ? 17.815 -4.271 26.762 1.00 66.19 259 GLY A CA 1
ATOM 2058 C C . GLY A 1 259 ? 18.064 -5.469 27.691 1.00 66.19 259 GLY A C 1
ATOM 2059 O O . GLY A 1 259 ? 18.972 -5.431 28.518 1.00 66.19 259 GLY A O 1
ATOM 2060 N N . GLY A 1 260 ? 17.222 -6.501 27.599 1.00 60.28 260 GLY A N 1
ATOM 2061 C CA . GLY A 1 260 ? 17.367 -7.750 28.362 1.00 60.28 260 GLY A CA 1
ATOM 2062 C C . GLY A 1 260 ? 17.926 -8.895 27.511 1.00 60.28 260 GLY A C 1
ATOM 2063 O O . GLY A 1 260 ? 18.208 -8.712 26.328 1.00 60.28 260 GLY A O 1
ATOM 2064 N N . GLU A 1 261 ? 18.027 -10.100 28.085 1.00 51.41 261 GLU A N 1
ATOM 2065 C CA . GLU A 1 261 ? 18.422 -11.327 27.357 1.00 51.41 261 GLU A CA 1
ATOM 2066 C C . GLU A 1 261 ? 17.476 -11.659 26.188 1.00 51.41 261 GLU A C 1
ATOM 2068 O O . GLU A 1 261 ? 17.890 -12.238 25.188 1.00 51.41 261 GLU A O 1
ATOM 2073 N N . SER A 1 262 ? 16.212 -11.236 26.280 1.00 55.00 262 SER A N 1
ATOM 2074 C CA . SER A 1 262 ? 15.194 -11.357 25.230 1.00 55.00 262 SER A CA 1
ATOM 2075 C C . SER A 1 262 ? 15.251 -10.251 24.162 1.00 55.00 262 SER A C 1
ATOM 2077 O O . SER A 1 262 ? 14.381 -10.194 23.293 1.00 55.00 262 SER A O 1
ATOM 2079 N N . GLY A 1 263 ? 16.260 -9.373 24.212 1.00 69.19 263 GLY A N 1
ATOM 2080 C CA . GLY A 1 263 ? 16.442 -8.242 23.303 1.00 69.19 263 GLY A CA 1
ATOM 2081 C C . GLY A 1 263 ? 15.911 -6.915 23.855 1.00 69.19 263 GLY A C 1
ATOM 2082 O O . GLY A 1 263 ? 15.662 -6.750 25.053 1.00 69.19 263 GLY A O 1
ATOM 2083 N N . TRP A 1 264 ? 15.762 -5.930 22.969 1.00 82.31 264 TRP A N 1
ATOM 2084 C CA . TRP A 1 264 ? 15.262 -4.597 23.305 1.00 82.31 264 TRP A CA 1
ATOM 2085 C C . TRP A 1 264 ? 13.916 -4.338 22.619 1.00 82.31 264 TRP A C 1
ATOM 2087 O O . TRP A 1 264 ? 13.740 -4.624 21.443 1.00 82.31 264 TRP A O 1
ATOM 2097 N N . HIS A 1 265 ? 12.943 -3.778 23.336 1.00 79.44 265 HIS A N 1
ATOM 2098 C CA . HIS A 1 265 ? 11.626 -3.464 22.782 1.00 79.44 265 HIS A CA 1
ATOM 2099 C C . HIS A 1 265 ? 11.136 -2.109 23.297 1.00 79.44 265 HIS A C 1
ATOM 2101 O O . HIS A 1 265 ? 11.206 -1.835 24.497 1.00 79.44 265 HIS A O 1
ATOM 2107 N N . SER A 1 266 ? 10.615 -1.287 22.384 1.00 84.88 266 SER A N 1
ATOM 2108 C CA . SER A 1 266 ? 10.018 0.014 22.685 1.00 84.88 266 SER A CA 1
ATOM 2109 C C . SER A 1 266 ? 8.585 0.052 22.178 1.00 84.88 266 SER A C 1
ATOM 2111 O O . SER A 1 266 ? 8.329 -0.012 20.971 1.00 84.88 266 SER A O 1
ATOM 2113 N N . ARG A 1 267 ? 7.651 0.189 23.119 1.00 82.62 267 ARG A N 1
ATOM 2114 C CA . ARG A 1 267 ? 6.232 0.345 22.803 1.00 82.62 267 ARG A CA 1
ATOM 2115 C C . ARG A 1 267 ? 5.956 1.739 22.262 1.00 82.62 267 ARG A C 1
ATOM 2117 O O . ARG A 1 267 ? 5.127 1.887 21.364 1.00 82.62 267 ARG A O 1
ATOM 2124 N N . VAL A 1 268 ? 6.666 2.750 22.766 1.00 88.12 268 VAL A N 1
ATOM 2125 C CA . VAL A 1 268 ? 6.479 4.138 22.336 1.00 88.12 268 VAL A CA 1
ATOM 2126 C C . VAL A 1 268 ? 6.895 4.304 20.875 1.00 88.12 268 VAL A C 1
ATOM 2128 O O . VAL A 1 268 ? 6.094 4.788 20.083 1.00 88.12 268 VAL A O 1
ATOM 2131 N N . LEU A 1 269 ? 8.073 3.820 20.466 1.00 88.75 269 LEU A N 1
ATOM 2132 C CA . LEU A 1 269 ? 8.516 3.907 19.065 1.00 88.75 269 LEU A CA 1
ATOM 2133 C C . LEU A 1 269 ? 7.640 3.097 18.114 1.00 88.75 269 LEU A C 1
ATOM 2135 O O . LEU A 1 269 ? 7.316 3.577 17.028 1.00 88.75 269 LEU A O 1
ATOM 2139 N N . GLN A 1 270 ? 7.214 1.898 18.524 1.00 86.19 270 GLN A N 1
ATOM 2140 C CA . GLN A 1 270 ? 6.277 1.110 17.726 1.00 86.19 270 GLN A CA 1
ATOM 2141 C C . GLN A 1 270 ? 4.956 1.861 17.515 1.00 86.19 270 GLN A C 1
ATOM 2143 O O . GLN A 1 270 ? 4.405 1.832 16.416 1.00 86.19 270 GLN A O 1
ATOM 2148 N N . SER A 1 271 ? 4.472 2.556 18.545 1.00 87.19 271 SER A N 1
ATOM 2149 C CA . SER A 1 271 ? 3.235 3.333 18.469 1.00 87.19 271 SER A CA 1
ATOM 2150 C C . SER A 1 271 ? 3.407 4.612 17.643 1.00 87.19 271 SER A C 1
ATOM 2152 O O . SER A 1 271 ? 2.534 4.933 16.844 1.00 87.19 271 SER A O 1
ATOM 2154 N N . LEU A 1 272 ? 4.548 5.300 17.764 1.00 89.19 272 LEU A N 1
ATOM 2155 C CA . LEU A 1 272 ? 4.879 6.496 16.978 1.00 89.19 272 LEU A CA 1
ATOM 2156 C C . LEU A 1 272 ? 5.050 6.202 15.491 1.00 89.19 272 LEU A C 1
ATOM 2158 O O . LEU A 1 272 ? 4.710 7.028 14.650 1.00 89.19 272 LEU A O 1
ATOM 2162 N N . ARG A 1 273 ? 5.538 5.012 15.133 1.00 85.25 273 ARG A N 1
ATOM 2163 C CA . ARG A 1 273 ? 5.620 4.602 13.727 1.00 85.25 273 ARG A CA 1
ATOM 2164 C C . ARG A 1 273 ? 4.258 4.687 13.032 1.00 85.25 273 ARG A C 1
ATOM 2166 O O . ARG A 1 273 ? 4.201 5.104 11.883 1.00 85.25 273 ARG A O 1
ATOM 2173 N N . ASN A 1 274 ? 3.191 4.311 13.732 1.00 82.94 274 ASN A N 1
ATOM 2174 C CA . ASN A 1 274 ? 1.830 4.292 13.198 1.00 82.94 274 ASN A CA 1
ATOM 2175 C C . ASN A 1 274 ? 0.987 5.491 13.673 1.00 82.94 274 ASN A C 1
ATOM 2177 O O . ASN A 1 274 ? -0.225 5.490 13.470 1.00 82.94 274 ASN A O 1
ATOM 2181 N N . SER A 1 275 ? 1.589 6.477 14.346 1.00 85.62 275 SER A N 1
ATOM 2182 C CA . SER A 1 275 ? 0.860 7.647 14.835 1.00 85.62 275 SER A CA 1
ATOM 2183 C C . SER A 1 275 ? 0.602 8.653 13.723 1.00 85.62 275 SER A C 1
ATOM 2185 O O . SER A 1 275 ? 1.176 8.579 12.637 1.00 85.62 275 SER A O 1
ATOM 2187 N N . THR A 1 276 ? -0.219 9.650 14.023 1.00 87.19 276 THR A N 1
ATOM 2188 C CA . THR A 1 276 ? -0.366 10.831 13.177 1.00 87.19 276 THR A CA 1
ATOM 2189 C C . THR A 1 276 ? 0.913 11.663 13.147 1.00 87.19 276 THR A C 1
ATOM 2191 O O . THR A 1 276 ? 1.779 11.567 14.032 1.00 87.19 276 THR A O 1
ATOM 2194 N N . GLN A 1 277 ? 1.020 12.501 12.115 1.00 86.44 277 GLN A N 1
ATOM 2195 C CA . GLN A 1 277 ? 2.140 13.418 11.956 1.00 86.44 277 GLN A CA 1
ATOM 2196 C C . GLN A 1 277 ? 2.190 14.421 13.115 1.00 86.44 277 GLN A C 1
ATOM 2198 O O . GLN A 1 277 ? 3.273 14.774 13.568 1.00 86.44 277 GLN A O 1
ATOM 2203 N N . GLU A 1 278 ? 1.045 14.853 13.642 1.00 87.62 278 GLU A N 1
ATOM 2204 C CA . GLU A 1 278 ? 0.984 15.859 14.702 1.00 87.62 278 GLU A CA 1
ATOM 2205 C C . GLU A 1 278 ? 1.622 15.400 16.008 1.00 87.62 278 GLU A C 1
ATOM 2207 O O . GLU A 1 278 ? 2.366 16.165 16.617 1.00 87.62 278 GLU A O 1
ATOM 2212 N N . VAL A 1 279 ? 1.398 14.150 16.414 1.00 89.94 279 VAL A N 1
ATOM 2213 C CA . VAL A 1 279 ? 2.044 13.604 17.614 1.00 89.94 279 VAL A CA 1
ATOM 2214 C C . VAL A 1 279 ? 3.524 13.328 17.355 1.00 89.94 279 VAL A C 1
ATOM 2216 O O . VAL A 1 279 ? 4.371 13.650 18.189 1.00 89.94 279 VAL A O 1
ATOM 2219 N N . ALA A 1 280 ? 3.855 12.767 16.189 1.00 91.25 280 ALA A N 1
ATOM 2220 C CA . ALA A 1 280 ? 5.233 12.438 15.848 1.00 91.25 280 ALA A CA 1
ATOM 2221 C C . ALA A 1 280 ? 6.130 13.685 15.798 1.00 91.25 280 ALA A C 1
ATOM 2223 O O . ALA A 1 280 ? 7.231 13.663 16.351 1.00 91.25 280 ALA A O 1
ATOM 2224 N N . GLN A 1 281 ? 5.654 14.786 15.204 1.00 90.44 281 GLN A N 1
ATOM 2225 C CA . GLN A 1 281 ? 6.403 16.041 15.056 1.00 90.44 281 GLN A CA 1
ATOM 2226 C C . GLN A 1 281 ? 6.872 16.628 16.391 1.00 90.44 281 GLN A C 1
ATOM 2228 O O . GLN A 1 281 ? 7.961 17.195 16.445 1.00 90.44 281 GLN A O 1
ATOM 2233 N N . LEU A 1 282 ? 6.115 16.436 17.477 1.00 91.94 282 LEU A N 1
ATOM 2234 C CA . LEU A 1 282 ? 6.525 16.882 18.813 1.00 91.94 282 LEU A CA 1
ATOM 2235 C C . LEU A 1 282 ? 7.778 16.155 19.316 1.00 91.94 282 LEU A C 1
ATOM 2237 O O . LEU A 1 282 ? 8.588 16.740 20.029 1.00 91.94 282 LEU A O 1
ATOM 2241 N N . LEU A 1 283 ? 7.951 14.886 18.941 1.00 92.19 283 LEU A N 1
ATOM 2242 C CA . LEU A 1 283 ? 9.031 14.028 19.434 1.00 92.19 283 LEU A CA 1
ATOM 2243 C C . LEU A 1 283 ? 10.216 13.928 18.467 1.00 92.19 283 LEU A C 1
ATOM 2245 O O . LEU A 1 283 ? 11.299 13.497 18.872 1.00 92.19 283 LEU A O 1
ATOM 2249 N N . LEU A 1 284 ? 10.050 14.357 17.211 1.00 91.19 284 LEU A N 1
ATOM 2250 C CA . LEU A 1 284 ? 11.119 14.356 16.209 1.00 91.19 284 LEU A CA 1
ATOM 2251 C C . LEU A 1 284 ? 12.395 15.084 16.667 1.00 91.19 284 LEU A C 1
ATOM 2253 O O . LEU A 1 284 ? 13.464 14.505 16.476 1.00 91.19 284 LEU A O 1
ATOM 2257 N N . PRO A 1 285 ? 12.351 16.278 17.300 1.00 90.62 285 PRO A N 1
ATOM 2258 C CA . PRO A 1 285 ? 13.571 16.948 17.754 1.00 90.62 285 PRO A CA 1
ATOM 2259 C C . PRO A 1 285 ? 14.363 16.127 18.780 1.00 90.62 285 PRO A C 1
ATOM 2261 O O . PRO A 1 285 ? 15.591 16.062 18.706 1.00 90.62 285 PRO A O 1
ATOM 2264 N N . ARG A 1 286 ? 13.675 15.447 19.711 1.00 90.69 286 ARG A N 1
ATOM 2265 C CA . ARG A 1 286 ? 14.329 14.545 20.675 1.00 90.69 286 ARG A CA 1
ATOM 2266 C C . ARG A 1 286 ? 14.952 13.339 19.981 1.00 90.69 286 ARG A C 1
ATOM 2268 O O . ARG A 1 286 ? 16.072 12.965 20.321 1.00 90.69 286 ARG A O 1
ATOM 2275 N N . LEU A 1 287 ? 14.253 12.748 19.012 1.00 92.06 287 LEU A N 1
ATOM 2276 C CA . LEU A 1 287 ? 14.756 11.607 18.244 1.00 92.06 287 LEU A CA 1
ATOM 2277 C C . LEU A 1 287 ? 15.969 11.974 17.387 1.00 92.06 287 LEU A C 1
ATOM 2279 O O . LEU A 1 287 ? 16.941 11.227 17.384 1.00 92.06 287 LEU A O 1
ATOM 2283 N N . ASP A 1 288 ? 15.942 13.120 16.706 1.00 88.81 288 ASP A N 1
ATOM 2284 C CA . ASP A 1 288 ? 17.068 13.627 15.911 1.00 88.81 288 ASP A CA 1
ATOM 2285 C C . ASP A 1 288 ? 18.286 13.909 16.807 1.00 88.81 288 ASP A C 1
ATOM 2287 O O . ASP A 1 288 ? 19.395 13.478 16.493 1.00 88.81 288 ASP A O 1
ATOM 2291 N N . CYS A 1 289 ? 18.078 14.520 17.980 1.00 88.81 289 CYS A N 1
ATOM 2292 C CA . CYS A 1 289 ? 19.134 14.751 18.969 1.00 88.81 289 CYS A CA 1
ATOM 2293 C C . CYS A 1 289 ? 19.737 13.439 19.503 1.00 88.81 289 CYS A C 1
ATOM 2295 O O . CYS A 1 289 ? 20.962 13.275 19.532 1.00 88.81 289 CYS A O 1
ATOM 2297 N N . TRP A 1 290 ? 18.893 12.475 19.885 1.00 91.38 290 TRP A N 1
ATOM 2298 C CA . TRP A 1 290 ? 19.346 11.153 20.325 1.00 91.38 290 TRP A CA 1
ATOM 2299 C C . TRP A 1 290 ? 20.110 10.428 19.215 1.00 91.38 290 TRP A C 1
ATOM 2301 O O . TRP A 1 290 ? 21.169 9.849 19.455 1.00 91.38 290 TRP A O 1
ATOM 2311 N N . PHE A 1 291 ? 19.606 10.485 17.984 1.00 88.12 291 PHE A N 1
ATOM 2312 C CA . PHE A 1 291 ? 20.211 9.815 16.843 1.00 88.12 291 PHE A CA 1
ATOM 2313 C C . PHE A 1 291 ? 21.582 10.410 16.495 1.00 88.12 291 PHE A C 1
ATOM 2315 O O . PHE A 1 291 ? 22.540 9.662 16.292 1.00 88.12 291 PHE A O 1
ATOM 2322 N N . ALA A 1 292 ? 21.704 11.741 16.509 1.00 85.19 292 ALA A N 1
ATOM 2323 C CA . ALA A 1 292 ? 22.960 12.451 16.270 1.00 85.19 292 ALA A CA 1
ATOM 2324 C C . ALA A 1 292 ? 24.023 12.193 17.353 1.00 85.19 292 ALA A C 1
ATOM 2326 O O . ALA A 1 292 ? 25.215 12.243 17.061 1.00 85.19 292 ALA A O 1
ATOM 2327 N N . SER A 1 293 ? 23.604 11.908 18.588 1.00 85.75 293 SER A N 1
ATOM 2328 C CA . SER A 1 293 ? 24.496 11.641 19.719 1.00 85.75 293 SER A CA 1
ATOM 2329 C C . SER A 1 293 ? 24.624 10.138 19.993 1.00 85.75 293 SER A C 1
ATOM 2331 O O . SER A 1 293 ? 25.489 9.464 19.430 1.00 85.75 293 SER A O 1
ATOM 2333 N N . SER A 1 294 ? 23.746 9.590 20.832 1.00 83.50 294 SER A N 1
ATOM 2334 C CA . SER A 1 294 ? 23.737 8.188 21.247 1.00 83.50 294 SER A CA 1
ATOM 2335 C C . SER A 1 294 ? 23.658 7.222 20.066 1.00 83.50 294 SER A C 1
ATOM 2337 O O . SER A 1 294 ? 24.396 6.241 20.051 1.00 83.50 294 SER A O 1
ATOM 2339 N N . GLY A 1 295 ? 22.833 7.504 19.053 1.00 80.62 295 GLY A N 1
ATOM 2340 C CA . GLY A 1 295 ? 22.721 6.665 17.856 1.00 80.62 295 GLY A CA 1
ATOM 2341 C C . GLY A 1 295 ? 24.054 6.524 17.118 1.00 80.62 295 GLY A C 1
ATOM 2342 O O . GLY A 1 295 ? 24.483 5.409 16.823 1.00 80.62 295 GLY A O 1
ATOM 2343 N N . SER A 1 296 ? 24.758 7.637 16.895 1.00 80.81 296 SER A N 1
ATOM 2344 C CA . SER A 1 296 ? 26.095 7.625 16.289 1.00 80.81 296 SER A CA 1
ATOM 2345 C C . SER A 1 296 ? 27.112 6.849 17.130 1.00 80.81 296 SER A C 1
ATOM 2347 O O . SER A 1 296 ? 27.965 6.167 16.565 1.00 80.81 296 SER A O 1
ATOM 2349 N N . ALA A 1 297 ? 27.035 6.924 18.462 1.00 83.38 297 ALA A N 1
ATOM 2350 C CA . ALA A 1 297 ? 27.913 6.160 19.347 1.00 83.38 297 ALA A CA 1
ATOM 2351 C C . ALA A 1 297 ? 27.639 4.648 19.271 1.00 83.38 297 ALA A C 1
ATOM 2353 O O . ALA A 1 297 ? 28.585 3.864 19.225 1.00 83.38 297 ALA A O 1
ATOM 2354 N N . LEU A 1 298 ? 26.368 4.230 19.181 1.00 83.00 298 LEU A N 1
ATOM 2355 C CA . LEU A 1 298 ? 25.994 2.814 19.036 1.00 83.00 298 LEU A CA 1
ATOM 2356 C C . LEU A 1 298 ? 26.578 2.179 17.768 1.00 83.00 298 LEU A C 1
ATOM 2358 O O . LEU A 1 298 ? 26.938 1.006 17.791 1.00 83.00 298 LEU A O 1
ATOM 2362 N N . MET A 1 299 ? 26.715 2.951 16.686 1.00 80.88 299 MET A N 1
ATOM 2363 C CA . MET A 1 299 ? 27.320 2.478 15.432 1.00 80.88 299 MET A CA 1
ATOM 2364 C C . MET A 1 299 ? 28.837 2.247 15.539 1.00 80.88 299 MET A C 1
ATOM 2366 O O . MET A 1 299 ? 29.394 1.559 14.692 1.00 80.88 299 MET A O 1
ATOM 2370 N N . GLN A 1 300 ? 29.507 2.816 16.549 1.00 80.75 300 GLN A N 1
ATOM 2371 C CA . GLN A 1 300 ? 30.944 2.616 16.803 1.00 80.75 300 GLN A CA 1
ATOM 2372 C C . GLN A 1 300 ? 31.222 1.448 17.760 1.00 80.75 300 GLN A C 1
ATOM 2374 O O . GLN A 1 300 ? 32.365 1.015 17.898 1.00 80.75 300 GLN A O 1
ATOM 2379 N N . LEU A 1 301 ? 30.192 0.952 18.450 1.00 81.12 301 LEU A N 1
ATOM 2380 C CA . LEU A 1 301 ? 30.300 -0.217 19.316 1.00 81.12 301 LEU A CA 1
ATOM 2381 C C . LEU A 1 301 ? 30.256 -1.509 18.484 1.00 81.12 301 LEU A C 1
ATOM 2383 O O . LEU A 1 301 ? 29.688 -1.512 17.387 1.00 81.12 301 LEU A O 1
ATOM 2387 N N . PRO A 1 302 ? 30.787 -2.630 19.014 1.00 81.19 302 PRO A N 1
ATOM 2388 C CA . PRO A 1 302 ? 30.550 -3.942 18.427 1.00 81.19 302 PRO A CA 1
ATOM 2389 C C . PRO A 1 302 ? 29.056 -4.169 18.182 1.00 81.19 302 PRO A C 1
ATOM 2391 O O . PRO A 1 302 ? 28.209 -3.749 18.980 1.00 81.19 302 PRO A O 1
ATOM 2394 N N . HIS A 1 303 ? 28.736 -4.819 17.062 1.00 82.44 303 HIS A N 1
ATOM 2395 C CA . HIS A 1 303 ? 27.350 -5.100 16.700 1.00 82.44 303 HIS A CA 1
ATOM 2396 C C . HIS A 1 303 ? 26.653 -5.894 17.807 1.00 82.44 303 HIS A C 1
ATOM 2398 O O . HIS A 1 303 ? 27.207 -6.843 18.362 1.00 82.44 303 HIS A O 1
ATOM 2404 N N . SER A 1 304 ? 25.430 -5.480 18.128 1.00 84.25 304 SER A N 1
ATOM 2405 C CA . SER A 1 304 ? 24.520 -6.259 18.955 1.00 84.25 304 SER A CA 1
ATOM 2406 C C . SER A 1 304 ? 23.109 -6.175 18.369 1.00 84.25 304 SER A C 1
ATOM 2408 O O . SER A 1 304 ? 22.713 -5.097 17.903 1.00 84.25 304 SER A O 1
ATOM 2410 N N . PRO A 1 305 ? 22.316 -7.261 18.425 1.00 81.31 305 PRO A N 1
ATOM 2411 C CA . PRO A 1 305 ? 20.933 -7.245 17.947 1.00 81.31 305 PRO A CA 1
ATOM 2412 C C . PRO A 1 305 ? 20.092 -6.132 18.590 1.00 81.31 305 PRO A C 1
ATOM 2414 O O . PRO A 1 305 ? 19.305 -5.473 17.916 1.00 81.31 305 PRO A O 1
ATOM 2417 N N . SER A 1 306 ? 20.312 -5.857 19.880 1.00 83.50 306 SER A N 1
ATOM 2418 C CA . SER A 1 306 ? 19.635 -4.776 20.603 1.00 83.50 306 SER A CA 1
ATOM 2419 C C . SER A 1 306 ? 19.988 -3.389 20.054 1.00 83.50 306 SER A C 1
ATOM 2421 O O . SER A 1 306 ? 19.102 -2.545 19.915 1.00 83.50 306 SER A O 1
ATOM 2423 N N . ASN A 1 307 ? 21.257 -3.137 19.713 1.00 85.31 307 ASN A N 1
ATOM 2424 C CA . ASN A 1 307 ? 21.688 -1.855 19.144 1.00 85.31 307 ASN A CA 1
ATOM 2425 C C . ASN A 1 307 ? 21.109 -1.644 17.743 1.00 85.31 307 ASN A C 1
ATOM 2427 O O . ASN A 1 307 ? 20.587 -0.567 17.452 1.00 85.31 307 ASN A O 1
ATOM 2431 N N . GLU A 1 308 ? 21.146 -2.674 16.898 1.00 84.62 308 GLU A N 1
ATOM 2432 C CA . GLU A 1 308 ? 20.525 -2.633 15.573 1.00 84.62 308 GLU A CA 1
ATOM 2433 C C . GLU A 1 308 ? 19.018 -2.372 15.679 1.00 84.62 308 GLU A C 1
ATOM 2435 O O . GLU A 1 308 ? 18.489 -1.509 14.980 1.00 84.62 308 GLU A O 1
ATOM 2440 N N . GLN A 1 309 ? 18.325 -3.041 16.603 1.00 85.12 309 GLN A N 1
ATOM 2441 C CA . GLN A 1 309 ? 16.889 -2.863 16.798 1.00 85.12 309 GLN A CA 1
ATOM 2442 C C . GLN A 1 309 ? 16.530 -1.444 17.263 1.00 85.12 309 GLN A C 1
ATOM 2444 O O . GLN A 1 309 ? 15.549 -0.878 16.772 1.00 85.12 309 GLN A O 1
ATOM 2449 N N . LYS A 1 310 ? 17.332 -0.841 18.152 1.00 88.38 310 LYS A N 1
ATOM 2450 C CA . LYS A 1 310 ? 17.186 0.570 18.557 1.00 88.38 310 LYS A CA 1
ATOM 2451 C C . LYS A 1 310 ? 17.304 1.511 17.368 1.00 88.38 310 LYS A C 1
ATOM 2453 O O . LYS A 1 310 ? 16.406 2.316 17.124 1.00 88.38 310 LYS A O 1
ATOM 2458 N N . LEU A 1 311 ? 18.397 1.385 16.615 1.00 88.25 311 LEU A N 1
ATOM 2459 C CA . LEU A 1 311 ? 18.646 2.198 15.426 1.00 88.25 311 LEU A CA 1
ATOM 2460 C C . LEU A 1 311 ? 17.526 2.019 14.401 1.00 88.25 311 LEU A C 1
ATOM 2462 O O . LEU A 1 311 ? 17.005 3.002 13.883 1.00 88.25 311 LEU A O 1
ATOM 2466 N N . SER A 1 312 ? 17.103 0.779 14.173 1.00 86.12 312 SER A N 1
ATOM 2467 C CA . SER A 1 312 ? 16.038 0.436 13.240 1.00 86.12 312 SER A CA 1
ATOM 2468 C C . SER A 1 312 ? 14.713 1.098 13.600 1.00 86.12 312 SER A C 1
ATOM 2470 O O . SER A 1 312 ? 14.133 1.784 12.761 1.00 86.12 312 SER A O 1
ATOM 2472 N N . GLN A 1 313 ? 14.248 0.987 14.846 1.00 87.00 313 GLN A N 1
ATOM 2473 C CA . GLN A 1 313 ? 12.982 1.605 15.254 1.00 87.00 313 GLN A CA 1
ATOM 2474 C C . GLN A 1 313 ? 13.022 3.135 15.145 1.00 87.00 313 GLN A C 1
ATOM 2476 O O . GLN A 1 313 ? 12.069 3.733 14.646 1.00 87.00 313 GLN A O 1
ATOM 2481 N N . VAL A 1 314 ? 14.133 3.771 15.530 1.00 90.94 314 VAL A N 1
ATOM 2482 C CA . VAL A 1 314 ? 14.283 5.230 15.408 1.00 90.94 314 VAL A CA 1
ATOM 2483 C C . VAL A 1 314 ? 14.311 5.665 13.946 1.00 90.94 314 VAL A C 1
ATOM 2485 O O . VAL A 1 314 ? 13.543 6.547 13.564 1.00 90.94 314 VAL A O 1
ATOM 2488 N N . VAL A 1 315 ? 15.125 5.023 13.103 1.00 90.12 315 VAL A N 1
ATOM 2489 C CA . VAL A 1 315 ? 15.198 5.346 11.670 1.00 90.12 315 VAL A CA 1
ATOM 2490 C C . VAL A 1 315 ? 13.834 5.176 11.005 1.00 90.12 315 VAL A C 1
ATOM 2492 O O . VAL A 1 315 ? 13.467 6.010 10.188 1.00 90.12 315 VAL A O 1
ATOM 2495 N N . ARG A 1 316 ? 13.029 4.178 11.386 1.00 87.06 316 ARG A N 1
ATOM 2496 C CA . ARG A 1 316 ? 11.666 4.002 10.845 1.00 87.06 316 ARG A CA 1
ATOM 2497 C C . ARG A 1 316 ? 10.744 5.165 11.177 1.00 87.06 316 ARG A C 1
ATOM 2499 O O . ARG A 1 316 ? 10.028 5.631 10.294 1.00 87.06 316 ARG A O 1
ATOM 2506 N N . VAL A 1 317 ? 10.762 5.637 12.422 1.00 89.81 317 VAL A N 1
ATOM 2507 C CA . VAL A 1 317 ? 9.963 6.804 12.825 1.00 89.81 317 VAL A CA 1
ATOM 2508 C C . VAL A 1 317 ? 10.424 8.045 12.061 1.00 89.81 317 VAL A C 1
ATOM 2510 O O . VAL A 1 317 ? 9.588 8.770 11.525 1.00 89.81 317 VAL A O 1
ATOM 2513 N N . LEU A 1 318 ? 11.740 8.246 11.923 1.00 90.81 318 LEU A N 1
ATOM 2514 C CA . LEU A 1 318 ? 12.287 9.362 11.151 1.00 90.81 318 LEU A CA 1
ATOM 2515 C C . LEU A 1 318 ? 11.914 9.271 9.661 1.00 90.81 318 LEU A C 1
ATOM 2517 O O . LEU A 1 318 ? 11.465 10.256 9.098 1.00 90.81 318 LEU A O 1
ATOM 2521 N N . LEU A 1 319 ? 12.024 8.105 9.022 1.00 87.50 319 LEU A N 1
ATOM 2522 C CA . LEU A 1 319 ? 11.631 7.928 7.616 1.00 87.50 319 LEU A CA 1
ATOM 2523 C C . LEU A 1 319 ? 10.140 8.188 7.376 1.00 87.50 319 LEU A C 1
ATOM 2525 O O . LEU A 1 319 ? 9.770 8.646 6.300 1.00 87.50 319 LEU A O 1
ATOM 2529 N N . THR A 1 320 ? 9.295 7.881 8.361 1.00 88.00 320 THR A N 1
ATOM 2530 C CA . THR A 1 320 ? 7.839 8.030 8.234 1.00 88.00 320 THR A CA 1
ATOM 2531 C C . THR A 1 320 ? 7.403 9.483 8.414 1.00 88.00 320 THR A C 1
ATOM 2533 O O . THR A 1 320 ? 6.535 9.956 7.687 1.00 88.00 320 THR A O 1
ATOM 2536 N N . HIS A 1 321 ? 8.003 10.199 9.371 1.00 89.19 321 HIS A N 1
ATOM 2537 C CA . HIS A 1 321 ? 7.477 11.488 9.839 1.00 89.19 321 HIS A CA 1
ATOM 2538 C C . HIS A 1 321 ? 8.406 12.682 9.628 1.00 89.19 321 HIS A C 1
ATOM 2540 O O . HIS A 1 321 ? 7.962 13.826 9.762 1.00 89.19 321 HIS A O 1
ATOM 2546 N N . ALA A 1 322 ? 9.693 12.463 9.350 1.00 87.25 322 ALA A N 1
ATOM 2547 C CA . ALA A 1 322 ? 10.661 13.548 9.289 1.00 87.25 322 ALA A CA 1
ATOM 2548 C C . ALA A 1 322 ? 10.588 14.346 7.982 1.00 87.25 322 ALA A C 1
ATOM 2550 O O . ALA A 1 322 ? 10.232 13.852 6.916 1.00 87.25 322 ALA A O 1
ATOM 2551 N N . GLY A 1 323 ? 10.980 15.617 8.073 1.00 86.81 323 GLY A N 1
ATOM 2552 C CA . GLY A 1 323 ? 11.053 16.506 6.920 1.00 86.81 323 GLY A CA 1
ATOM 2553 C C . GLY A 1 323 ? 12.209 16.184 5.956 1.00 86.81 323 GLY A C 1
ATOM 2554 O O . GLY A 1 323 ? 13.090 15.363 6.249 1.00 86.81 323 GLY A O 1
ATOM 2555 N N . PRO A 1 324 ? 12.271 16.890 4.811 1.00 87.94 324 PRO A N 1
ATOM 2556 C CA . PRO A 1 324 ? 13.278 16.661 3.772 1.00 87.94 324 PRO A CA 1
ATOM 2557 C C . PRO A 1 324 ? 14.718 16.910 4.247 1.00 87.94 324 PRO A C 1
ATOM 2559 O O . PRO A 1 324 ? 15.652 16.300 3.730 1.00 87.94 324 PRO A O 1
ATOM 2562 N N . GLU A 1 325 ? 14.923 17.781 5.238 1.00 88.50 325 GLU A N 1
ATOM 2563 C CA . GLU A 1 325 ? 16.251 18.047 5.798 1.00 88.50 325 GLU A CA 1
ATOM 2564 C C . GLU A 1 325 ? 16.828 16.824 6.525 1.00 88.50 325 GLU A C 1
ATOM 2566 O O . GLU A 1 325 ? 17.925 16.370 6.190 1.00 88.50 325 GLU A O 1
ATOM 2571 N N . ILE A 1 326 ? 16.076 16.261 7.478 1.00 87.44 326 ILE A N 1
ATOM 2572 C CA . ILE A 1 326 ? 16.473 15.065 8.238 1.00 87.44 326 ILE A CA 1
ATOM 2573 C C . ILE A 1 326 ? 16.640 13.880 7.284 1.00 87.44 326 ILE A C 1
ATOM 2575 O O . ILE A 1 326 ? 17.648 13.180 7.342 1.00 87.44 326 ILE A O 1
ATOM 2579 N N . THR A 1 327 ? 15.710 13.717 6.342 1.00 88.62 327 THR A N 1
ATOM 2580 C CA . THR A 1 327 ? 15.750 12.669 5.311 1.00 88.62 327 THR A CA 1
ATOM 2581 C C . THR A 1 327 ? 17.046 12.721 4.494 1.00 88.62 327 THR A C 1
ATOM 2583 O O . THR A 1 327 ? 17.717 11.705 4.318 1.00 88.62 327 THR A O 1
ATOM 2586 N N . ARG A 1 328 ? 17.484 13.916 4.072 1.00 90.25 328 ARG A N 1
ATOM 2587 C CA . ARG A 1 328 ? 18.753 14.100 3.345 1.00 90.25 328 ARG A CA 1
ATOM 2588 C C . ARG A 1 328 ? 19.980 13.775 4.204 1.00 90.25 328 ARG A C 1
ATOM 2590 O O . ARG A 1 328 ? 20.974 13.261 3.688 1.00 90.25 328 ARG A O 1
ATOM 2597 N N . ARG A 1 329 ? 19.950 14.087 5.506 1.00 89.88 329 ARG A N 1
ATOM 2598 C CA . ARG A 1 329 ? 21.028 13.707 6.442 1.00 89.88 329 ARG A CA 1
ATOM 2599 C C . ARG A 1 329 ? 21.087 12.189 6.620 1.00 89.88 329 ARG A C 1
ATOM 2601 O O . ARG A 1 329 ? 22.177 11.625 6.541 1.00 89.88 329 ARG A O 1
ATOM 2608 N N . LEU A 1 330 ? 19.932 11.539 6.770 1.00 90.69 330 LEU A N 1
ATOM 2609 C CA . LEU A 1 330 ? 19.816 10.082 6.842 1.00 90.69 330 LEU A CA 1
ATOM 2610 C C . LEU A 1 330 ? 20.329 9.400 5.574 1.00 90.69 330 LEU A C 1
ATOM 2612 O O . LEU A 1 330 ? 21.053 8.419 5.683 1.00 90.69 330 LEU A O 1
ATOM 2616 N N . GLU A 1 331 ? 20.047 9.939 4.387 1.00 92.12 331 GLU A N 1
ATOM 2617 C CA . GLU A 1 331 ? 20.550 9.376 3.126 1.00 92.12 331 GLU A CA 1
ATOM 2618 C C . GLU A 1 331 ? 22.085 9.400 3.074 1.00 92.12 331 GLU A C 1
ATOM 2620 O O . GLU A 1 331 ? 22.730 8.401 2.747 1.00 92.12 331 GLU A O 1
ATOM 2625 N N . LYS A 1 332 ? 22.697 10.536 3.437 1.00 92.19 332 LYS A N 1
ATOM 2626 C CA . LYS A 1 332 ? 24.161 10.665 3.495 1.00 92.19 332 LYS A CA 1
ATOM 2627 C C . LYS A 1 332 ? 24.774 9.691 4.499 1.00 92.19 332 LYS A C 1
ATOM 2629 O O . LYS A 1 332 ? 25.798 9.081 4.186 1.00 92.19 332 LYS A O 1
ATOM 2634 N N . LEU A 1 333 ? 24.149 9.545 5.666 1.00 91.25 333 LEU A N 1
ATOM 2635 C CA . LEU A 1 333 ? 24.596 8.627 6.707 1.00 91.25 333 LEU A CA 1
ATOM 2636 C C . LEU A 1 333 ? 24.460 7.169 6.264 1.00 91.25 333 LEU A C 1
ATOM 2638 O O . LEU A 1 333 ? 25.443 6.442 6.334 1.00 91.25 333 LEU A O 1
ATOM 2642 N N . ALA A 1 334 ? 23.301 6.761 5.747 1.00 92.00 334 ALA A N 1
ATOM 2643 C CA . ALA A 1 334 ? 23.071 5.408 5.248 1.00 92.00 334 ALA A CA 1
ATOM 2644 C C . ALA A 1 334 ? 24.092 5.045 4.164 1.00 92.00 334 ALA A C 1
ATOM 2646 O O . ALA A 1 334 ? 24.719 3.993 4.229 1.00 92.00 334 ALA A O 1
ATOM 2647 N N . ALA A 1 335 ? 24.366 5.957 3.227 1.00 92.50 335 ALA A N 1
ATOM 2648 C CA . ALA A 1 335 ? 25.391 5.741 2.212 1.00 92.50 335 ALA A CA 1
ATOM 2649 C C . ALA A 1 335 ? 26.805 5.595 2.803 1.00 92.50 335 ALA A C 1
ATOM 2651 O O . ALA A 1 335 ? 27.608 4.825 2.281 1.00 92.50 335 ALA A O 1
ATOM 2652 N N . ALA A 1 336 ? 27.144 6.345 3.855 1.00 91.25 336 ALA A N 1
ATOM 2653 C CA . ALA A 1 336 ? 28.426 6.201 4.543 1.00 91.25 336 ALA A CA 1
ATOM 2654 C C . ALA A 1 336 ? 28.517 4.872 5.307 1.00 91.25 336 ALA A C 1
ATOM 2656 O O . ALA A 1 336 ? 29.540 4.200 5.218 1.00 91.25 336 ALA A O 1
ATOM 2657 N N . GLN A 1 337 ? 27.442 4.473 5.987 1.00 90.25 337 GLN A N 1
ATOM 2658 C CA . GLN A 1 337 ? 27.380 3.241 6.769 1.00 90.25 337 GLN A CA 1
ATOM 2659 C C . GLN A 1 337 ? 27.380 1.987 5.892 1.00 90.25 337 GLN A C 1
ATOM 2661 O O . GLN A 1 337 ? 28.069 1.035 6.226 1.00 90.25 337 GLN A O 1
ATOM 2666 N N . VAL A 1 338 ? 26.712 1.996 4.733 1.00 91.81 338 VAL A N 1
ATOM 2667 C CA . VAL A 1 338 ? 26.807 0.898 3.752 1.00 91.81 338 VAL A CA 1
ATOM 2668 C C . VAL A 1 338 ? 28.251 0.718 3.274 1.00 91.81 338 VAL A C 1
ATOM 2670 O O . VAL A 1 338 ? 28.753 -0.401 3.242 1.00 91.81 338 VAL A O 1
ATOM 2673 N N . ARG A 1 339 ? 28.956 1.817 2.962 1.00 88.75 339 ARG A N 1
ATOM 2674 C CA . ARG A 1 339 ? 30.373 1.747 2.565 1.00 88.75 339 ARG A CA 1
ATOM 2675 C C . ARG A 1 339 ? 31.281 1.273 3.698 1.00 88.75 339 ARG A C 1
ATOM 2677 O O . ARG A 1 339 ? 32.212 0.524 3.436 1.00 88.75 339 ARG A O 1
ATOM 2684 N N . ALA A 1 340 ? 31.034 1.727 4.926 1.00 87.19 340 ALA A N 1
ATOM 2685 C CA . ALA A 1 340 ? 31.841 1.367 6.089 1.00 87.19 340 ALA A CA 1
ATOM 2686 C C . ALA A 1 340 ? 31.606 -0.079 6.542 1.00 87.19 340 ALA A C 1
ATOM 2688 O O . ALA A 1 340 ? 32.551 -0.747 6.949 1.00 87.19 340 ALA A O 1
ATOM 2689 N N . ALA A 1 341 ? 30.363 -0.563 6.458 1.00 84.94 341 ALA A N 1
ATOM 2690 C CA . ALA A 1 341 ? 30.019 -1.926 6.827 1.00 84.94 341 ALA A CA 1
ATOM 2691 C C . ALA A 1 341 ? 30.688 -2.941 5.895 1.00 84.94 341 ALA A C 1
ATOM 2693 O O . ALA A 1 341 ? 31.116 -3.986 6.374 1.00 84.94 341 ALA A O 1
ATOM 2694 N N . GLY A 1 342 ? 30.802 -2.654 4.591 1.00 82.19 342 GLY A N 1
ATOM 2695 C CA . GLY A 1 342 ? 31.214 -3.671 3.622 1.00 82.19 342 GLY A CA 1
ATOM 2696 C C . GLY A 1 342 ? 30.230 -4.836 3.697 1.00 82.19 342 GLY A C 1
ATOM 2697 O O . GLY A 1 342 ? 29.039 -4.612 3.536 1.00 82.19 342 GLY A O 1
ATOM 2698 N N . THR A 1 343 ? 30.702 -6.037 4.029 1.00 80.81 343 THR A N 1
ATOM 2699 C CA . THR A 1 343 ? 29.864 -7.218 4.315 1.00 80.81 343 THR A CA 1
ATOM 2700 C C . THR A 1 343 ? 29.514 -7.392 5.804 1.00 80.81 343 THR A C 1
ATOM 2702 O O . THR A 1 343 ? 28.902 -8.366 6.216 1.00 80.81 343 THR A O 1
ATOM 2705 N N . GLY A 1 344 ? 29.873 -6.429 6.651 1.00 84.31 344 GLY A N 1
ATOM 2706 C CA . GLY A 1 344 ? 29.656 -6.478 8.092 1.00 84.31 344 GLY A CA 1
ATOM 2707 C C . GLY A 1 344 ? 28.180 -6.510 8.524 1.00 84.31 344 GLY A C 1
ATOM 2708 O O . GLY A 1 344 ? 27.267 -6.205 7.754 1.00 84.31 344 GLY A O 1
ATOM 2709 N N . PRO A 1 345 ? 27.924 -6.784 9.814 1.00 82.50 345 PRO A N 1
ATOM 2710 C CA . PRO A 1 345 ? 26.596 -7.123 10.338 1.00 82.50 345 PRO A CA 1
ATOM 2711 C C . PRO A 1 345 ? 25.569 -5.981 10.288 1.00 82.50 345 PRO A C 1
ATOM 2713 O O . PRO A 1 345 ? 24.373 -6.227 10.388 1.00 82.50 345 PRO A O 1
ATOM 2716 N N . TYR A 1 346 ? 26.005 -4.731 10.100 1.00 85.25 346 TYR A N 1
ATOM 2717 C CA . TYR A 1 346 ? 25.103 -3.590 9.910 1.00 85.25 346 TYR A CA 1
ATOM 2718 C C . TYR A 1 346 ? 24.684 -3.367 8.445 1.00 85.25 346 TYR A C 1
ATOM 2720 O O . TYR A 1 346 ? 23.775 -2.569 8.199 1.00 85.25 346 TYR A O 1
ATOM 2728 N N . LEU A 1 347 ? 25.302 -4.042 7.464 1.00 88.75 347 LEU A N 1
ATOM 2729 C CA . LEU A 1 347 ? 24.921 -3.911 6.054 1.00 88.75 347 LEU A CA 1
ATOM 2730 C C . LEU A 1 347 ? 23.450 -4.308 5.820 1.00 88.75 347 LEU A C 1
ATOM 2732 O O . LEU A 1 347 ? 22.733 -3.500 5.220 1.00 88.75 347 LEU A O 1
ATOM 2736 N N . PRO A 1 348 ? 22.953 -5.465 6.315 1.00 87.12 348 PRO A N 1
ATOM 2737 C CA . PRO A 1 348 ? 21.560 -5.871 6.120 1.00 87.12 348 PRO A CA 1
ATOM 2738 C C . PRO A 1 348 ? 20.533 -4.856 6.634 1.00 87.12 348 PRO A C 1
ATOM 2740 O O . PRO A 1 348 ? 19.411 -4.832 6.133 1.00 87.12 348 PRO A O 1
ATOM 2743 N N . PHE A 1 349 ? 20.920 -4.006 7.590 1.00 87.06 349 PHE A N 1
ATOM 2744 C CA . PHE A 1 349 ? 20.103 -2.919 8.120 1.00 87.06 349 PHE A CA 1
ATOM 2745 C C . PHE A 1 349 ? 20.204 -1.631 7.284 1.00 87.06 349 PHE A C 1
ATOM 2747 O O . PHE A 1 349 ? 19.181 -1.081 6.870 1.00 87.06 349 PHE A O 1
ATOM 2754 N N . TRP A 1 350 ? 21.417 -1.137 7.012 1.00 90.50 350 TRP A N 1
ATOM 2755 C CA . TRP A 1 350 ? 21.602 0.146 6.319 1.00 90.50 350 TRP A CA 1
ATOM 2756 C C . TRP A 1 350 ? 21.295 0.096 4.830 1.00 90.50 350 TRP A C 1
ATOM 2758 O O . TRP A 1 350 ? 20.941 1.122 4.246 1.00 90.50 350 TRP A O 1
ATOM 2768 N N . LEU A 1 351 ? 21.419 -1.075 4.209 1.00 91.50 351 LEU A N 1
ATOM 2769 C CA . LEU A 1 351 ? 21.179 -1.224 2.784 1.00 91.50 351 LEU A CA 1
ATOM 2770 C C . LEU A 1 351 ? 19.697 -0.997 2.419 1.00 91.50 351 LEU A C 1
ATOM 2772 O O . LEU A 1 351 ? 19.451 -0.123 1.586 1.00 91.50 351 LEU A O 1
ATOM 2776 N N . PRO A 1 352 ? 18.700 -1.634 3.074 1.00 90.44 352 PRO A N 1
ATOM 2777 C CA . PRO A 1 352 ? 17.287 -1.288 2.883 1.00 90.44 352 PRO A CA 1
ATOM 2778 C C . PRO A 1 352 ? 16.976 0.192 3.136 1.00 90.44 352 PRO A C 1
ATOM 2780 O O . PRO A 1 352 ? 16.225 0.803 2.376 1.00 90.44 352 PRO A O 1
ATOM 2783 N N . VAL A 1 353 ? 17.589 0.798 4.163 1.00 90.44 353 VAL A N 1
ATOM 2784 C CA . VAL A 1 353 ? 17.426 2.234 4.448 1.00 90.44 353 VAL A CA 1
ATOM 2785 C C . VAL A 1 353 ? 17.917 3.070 3.264 1.00 90.44 353 VAL A C 1
ATOM 2787 O O . VAL A 1 353 ? 17.199 3.955 2.796 1.00 90.44 353 VAL A O 1
ATOM 2790 N N . LEU A 1 354 ? 19.098 2.765 2.719 1.00 92.56 354 LEU A N 1
ATOM 2791 C CA . LEU A 1 354 ? 19.635 3.461 1.551 1.00 92.56 354 LEU A CA 1
ATOM 2792 C C . LEU A 1 354 ? 18.761 3.262 0.308 1.00 92.56 354 LEU A C 1
ATOM 2794 O O . LEU A 1 354 ? 18.525 4.230 -0.404 1.00 92.56 354 LEU A O 1
ATOM 2798 N N . PHE A 1 355 ? 18.239 2.058 0.065 1.00 91.50 355 PHE A N 1
ATOM 2799 C CA . PHE A 1 355 ? 17.317 1.806 -1.047 1.00 91.50 355 PHE A CA 1
ATOM 2800 C C . PHE A 1 355 ? 16.016 2.601 -0.921 1.00 91.50 355 PHE A C 1
ATOM 2802 O O . PHE A 1 355 ? 15.527 3.120 -1.920 1.00 91.50 355 PHE A O 1
ATOM 2809 N N . SER A 1 356 ? 15.483 2.753 0.294 1.00 88.38 356 SER A N 1
ATOM 2810 C CA . SER A 1 356 ? 14.267 3.542 0.519 1.00 88.38 356 SER A CA 1
ATOM 2811 C C . SER A 1 356 ? 14.461 5.039 0.228 1.00 88.38 356 SER A C 1
ATOM 2813 O O . SER A 1 356 ? 13.540 5.698 -0.252 1.00 88.38 356 SER A O 1
ATOM 2815 N N . LEU A 1 357 ? 15.669 5.560 0.471 1.00 90.38 357 LEU A N 1
ATOM 2816 C CA . LEU A 1 357 ? 16.013 6.979 0.335 1.00 90.38 357 LEU A CA 1
ATOM 2817 C C . LEU A 1 357 ? 16.590 7.347 -1.039 1.00 90.38 357 LEU A C 1
ATOM 2819 O O . LEU A 1 357 ? 16.207 8.352 -1.629 1.00 90.38 357 LEU A O 1
ATOM 2823 N N . ALA A 1 358 ? 17.522 6.541 -1.544 1.00 92.19 358 ALA A N 1
ATOM 2824 C CA . ALA A 1 358 ? 18.239 6.749 -2.796 1.00 92.19 358 ALA A CA 1
ATOM 2825 C C . ALA A 1 358 ? 18.473 5.400 -3.509 1.00 92.19 358 ALA A C 1
ATOM 2827 O O . ALA A 1 358 ? 19.589 4.866 -3.471 1.00 92.19 358 ALA A O 1
ATOM 2828 N N . PRO A 1 359 ? 17.446 4.860 -4.200 1.00 92.62 359 PRO A N 1
ATOM 2829 C CA . PRO A 1 359 ? 17.487 3.538 -4.831 1.00 92.62 359 PRO A CA 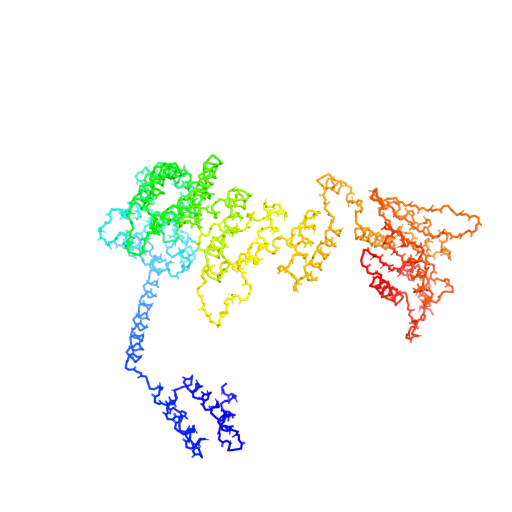1
ATOM 2830 C C . PRO A 1 359 ? 18.705 3.325 -5.734 1.00 92.62 359 PRO A C 1
ATOM 2832 O O . PRO A 1 359 ? 19.368 2.294 -5.645 1.00 92.62 359 PRO A O 1
ATOM 2835 N N . LEU A 1 360 ? 19.040 4.320 -6.566 1.00 93.88 360 LEU A N 1
ATOM 2836 C CA . LEU A 1 360 ? 20.184 4.246 -7.480 1.00 93.88 360 LEU A CA 1
ATOM 2837 C C . LEU A 1 360 ? 21.503 4.057 -6.720 1.00 93.88 360 LEU A C 1
ATOM 2839 O O . LEU A 1 360 ? 22.279 3.164 -7.048 1.00 93.88 360 LEU A O 1
ATOM 2843 N N . ARG A 1 361 ? 21.725 4.840 -5.656 1.00 93.69 361 ARG A N 1
ATOM 2844 C CA . ARG A 1 361 ? 22.933 4.737 -4.822 1.00 93.69 361 ARG A CA 1
ATOM 2845 C C . ARG A 1 361 ? 22.986 3.409 -4.070 1.00 93.69 361 ARG A C 1
ATOM 2847 O O . ARG A 1 361 ? 24.072 2.862 -3.884 1.00 93.69 361 ARG A O 1
ATOM 2854 N N . GLY A 1 362 ? 21.830 2.896 -3.643 1.00 93.50 362 GLY A N 1
ATOM 2855 C CA . GLY A 1 362 ? 21.696 1.563 -3.055 1.00 93.50 362 GLY A CA 1
ATOM 2856 C C . GLY A 1 362 ? 22.145 0.471 -4.023 1.00 93.50 362 GLY A C 1
ATOM 2857 O O . GLY A 1 362 ? 23.025 -0.321 -3.687 1.00 93.50 362 GLY A O 1
ATOM 2858 N N . ALA A 1 363 ? 21.621 0.489 -5.251 1.00 94.06 363 ALA A N 1
ATOM 2859 C CA . ALA A 1 363 ? 21.990 -0.457 -6.301 1.00 94.06 363 ALA A CA 1
ATOM 2860 C C . ALA A 1 363 ? 23.484 -0.376 -6.655 1.00 94.06 363 ALA A C 1
ATOM 2862 O O . ALA A 1 363 ? 24.165 -1.399 -6.693 1.00 94.06 363 ALA A O 1
ATOM 2863 N N . GLU A 1 364 ? 24.021 0.831 -6.847 1.00 94.00 364 GLU A N 1
ATOM 2864 C CA . GLU A 1 364 ? 25.444 1.050 -7.141 1.00 94.00 364 GLU A CA 1
ATOM 2865 C C . GLU A 1 364 ? 26.373 0.598 -6.009 1.00 94.00 364 GLU A C 1
ATOM 2867 O O . GLU A 1 364 ? 27.493 0.175 -6.282 1.00 94.00 364 GLU A O 1
ATOM 2872 N N . SER A 1 365 ? 25.914 0.652 -4.754 1.00 93.62 365 SER A N 1
ATOM 2873 C CA . SER A 1 365 ? 26.688 0.175 -3.600 1.00 93.62 365 SER A CA 1
ATOM 2874 C C . SER A 1 365 ? 26.615 -1.346 -3.441 1.00 93.62 365 SER A C 1
ATOM 2876 O O . SER A 1 365 ? 27.603 -1.967 -3.065 1.00 93.62 365 SER A O 1
ATOM 2878 N N . MET A 1 366 ? 25.462 -1.955 -3.737 1.00 94.12 366 MET A N 1
ATOM 2879 C CA . MET A 1 366 ? 25.239 -3.393 -3.569 1.00 94.12 366 MET A CA 1
ATOM 2880 C C . MET A 1 366 ? 25.886 -4.234 -4.674 1.00 94.12 366 MET A C 1
ATOM 2882 O O . MET A 1 366 ? 26.444 -5.288 -4.385 1.00 94.12 366 MET A O 1
ATOM 2886 N N . LEU A 1 367 ? 25.820 -3.788 -5.933 1.00 94.62 367 LEU A N 1
ATOM 2887 C CA . LEU A 1 367 ? 26.286 -4.575 -7.082 1.00 94.62 367 LEU A CA 1
ATOM 2888 C C . LEU A 1 367 ? 27.767 -5.000 -6.970 1.00 94.62 367 LEU A C 1
ATOM 2890 O O . LEU A 1 367 ? 28.044 -6.177 -7.192 1.00 94.62 367 LEU A O 1
ATOM 2894 N N . PRO A 1 368 ? 28.721 -4.122 -6.586 1.00 93.38 368 PRO A N 1
ATOM 2895 C CA . PRO A 1 368 ? 30.112 -4.533 -6.382 1.00 93.38 368 PRO A CA 1
ATOM 2896 C C . PRO A 1 368 ? 30.296 -5.525 -5.228 1.00 93.38 368 PRO A C 1
ATOM 2898 O O . PRO A 1 368 ? 31.160 -6.393 -5.318 1.00 93.38 368 PRO A O 1
ATOM 2901 N N . ILE A 1 369 ? 29.492 -5.409 -4.161 1.00 93.31 369 ILE A N 1
ATOM 2902 C CA . ILE A 1 369 ? 29.539 -6.331 -3.017 1.00 93.31 369 ILE A CA 1
ATOM 2903 C C . ILE A 1 369 ? 29.114 -7.726 -3.479 1.00 93.31 369 ILE A C 1
ATOM 2905 O O . ILE A 1 369 ? 29.882 -8.669 -3.313 1.00 93.31 369 ILE A O 1
ATOM 2909 N N . LEU A 1 370 ? 27.948 -7.847 -4.124 1.00 94.69 370 LEU A N 1
ATOM 2910 C CA . LEU A 1 370 ? 27.443 -9.130 -4.628 1.00 94.69 370 LEU A CA 1
ATOM 2911 C C . LEU A 1 370 ? 28.435 -9.777 -5.601 1.00 94.69 370 LEU A C 1
ATOM 2913 O O . LEU A 1 370 ? 28.833 -10.917 -5.390 1.00 94.69 370 LEU A O 1
ATOM 2917 N N . ALA A 1 371 ? 28.953 -9.013 -6.566 1.00 92.75 371 ALA A N 1
ATOM 2918 C CA . ALA A 1 371 ? 29.911 -9.521 -7.548 1.00 92.75 371 ALA A CA 1
ATOM 2919 C C . ALA A 1 371 ? 31.206 -10.097 -6.935 1.00 92.75 371 ALA A C 1
ATOM 2921 O O . ALA A 1 371 ? 31.874 -10.906 -7.583 1.00 92.75 371 ALA A O 1
ATOM 2922 N N . SER A 1 372 ? 31.577 -9.675 -5.719 1.00 92.69 372 SER A N 1
ATOM 2923 C CA . SER A 1 372 ? 32.764 -10.159 -5.002 1.00 92.69 372 SER A CA 1
ATOM 2924 C C . SER A 1 372 ? 32.518 -11.398 -4.133 1.00 92.69 372 SER A C 1
ATOM 2926 O O . SER A 1 372 ? 33.477 -12.040 -3.705 1.00 92.69 372 SER A O 1
ATOM 2928 N N . LEU A 1 373 ? 31.254 -11.733 -3.867 1.00 94.44 373 LEU A N 1
ATOM 2929 C CA . LEU A 1 373 ? 30.870 -12.821 -2.973 1.00 94.44 373 LEU A CA 1
ATOM 2930 C C . LEU A 1 373 ? 30.765 -14.162 -3.719 1.00 94.44 373 LEU A C 1
ATOM 2932 O O . LEU A 1 373 ? 30.458 -14.196 -4.914 1.00 94.44 373 LEU A O 1
ATOM 2936 N N . PRO A 1 374 ? 30.991 -15.294 -3.030 1.00 94.31 374 PRO A N 1
ATOM 2937 C CA . PRO A 1 374 ? 30.755 -16.608 -3.610 1.00 94.31 374 PRO A CA 1
ATOM 2938 C C . PRO A 1 374 ? 29.254 -16.873 -3.816 1.00 94.31 374 PRO A C 1
ATOM 2940 O O . PRO A 1 374 ? 28.381 -16.270 -3.184 1.00 94.31 374 PRO A O 1
ATOM 2943 N N . VAL A 1 375 ? 28.947 -17.803 -4.722 1.00 94.38 375 VAL A N 1
ATOM 2944 C CA . VAL A 1 375 ? 27.584 -18.306 -4.932 1.00 94.38 375 VAL A CA 1
ATOM 2945 C C . VAL A 1 375 ? 27.379 -19.513 -4.026 1.00 94.38 375 VAL A C 1
ATOM 2947 O O . VAL A 1 375 ? 27.964 -20.568 -4.258 1.00 94.38 375 VAL A O 1
ATOM 2950 N N . GLU A 1 376 ? 26.551 -19.351 -2.998 1.00 93.12 376 GLU A N 1
ATOM 2951 C CA . GLU A 1 376 ? 26.256 -20.383 -2.002 1.00 93.12 376 GLU A CA 1
ATOM 2952 C C . GLU A 1 376 ? 24.757 -20.356 -1.652 1.00 93.12 376 GLU A C 1
ATOM 2954 O O . GLU A 1 376 ? 24.201 -19.260 -1.517 1.00 93.12 376 GLU A O 1
ATOM 2959 N N . PRO A 1 377 ? 24.098 -21.515 -1.435 1.00 87.81 377 PRO A N 1
ATOM 2960 C CA . PRO A 1 377 ? 22.646 -21.594 -1.212 1.00 87.81 377 PRO A CA 1
ATOM 2961 C C . PRO A 1 377 ? 22.119 -20.698 -0.079 1.00 87.81 377 PRO A C 1
ATOM 2963 O O . PRO A 1 377 ? 21.047 -20.103 -0.197 1.00 87.81 377 PRO A O 1
ATOM 2966 N N . ASN A 1 378 ? 22.903 -20.581 0.998 1.00 88.25 378 ASN A N 1
ATOM 2967 C CA . ASN A 1 378 ? 22.626 -19.764 2.183 1.00 88.25 378 ASN A CA 1
ATOM 2968 C C . ASN A 1 378 ? 23.829 -18.869 2.537 1.00 88.25 378 ASN A C 1
ATOM 2970 O O . ASN A 1 378 ? 24.132 -18.660 3.709 1.00 88.25 378 ASN A O 1
ATOM 2974 N N . GLY A 1 379 ? 24.556 -18.397 1.520 1.00 90.81 379 GLY A N 1
ATOM 2975 C CA . GLY A 1 379 ? 25.713 -17.524 1.710 1.00 90.81 379 GLY A CA 1
ATOM 2976 C C . GLY A 1 379 ? 25.338 -16.085 2.060 1.00 90.81 379 GLY A C 1
ATOM 2977 O O . GLY A 1 379 ? 24.174 -15.676 2.051 1.00 90.81 379 GLY A O 1
ATOM 2978 N N . GLU A 1 380 ? 26.360 -15.271 2.295 1.00 91.88 380 GLU A N 1
ATOM 2979 C CA . GLU A 1 380 ? 26.220 -13.858 2.657 1.00 91.88 380 GLU A CA 1
ATOM 2980 C C . GLU A 1 380 ? 25.440 -13.040 1.612 1.00 91.88 380 GLU A C 1
ATOM 2982 O O . GLU A 1 380 ? 24.598 -12.218 1.969 1.00 91.88 380 GLU A O 1
ATOM 2987 N N . ALA A 1 381 ? 25.622 -13.329 0.320 1.00 93.62 381 ALA A N 1
ATOM 2988 C CA . ALA A 1 381 ? 24.878 -12.673 -0.755 1.00 93.62 381 ALA A CA 1
ATOM 2989 C C . ALA A 1 381 ? 23.359 -12.905 -0.648 1.00 93.62 381 ALA A C 1
ATOM 2991 O O . ALA A 1 381 ? 22.578 -11.974 -0.842 1.00 93.62 381 ALA A O 1
ATOM 2992 N N . VAL A 1 382 ? 22.929 -14.118 -0.278 1.00 93.94 382 VAL A N 1
ATOM 2993 C CA . VAL A 1 382 ? 21.509 -14.451 -0.078 1.00 93.94 382 VAL A CA 1
ATOM 2994 C C . VAL A 1 382 ? 20.948 -13.672 1.110 1.00 93.94 382 VAL A C 1
ATOM 2996 O O . VAL A 1 382 ? 19.854 -13.119 1.017 1.00 93.94 382 VAL A O 1
ATOM 2999 N N . HIS A 1 383 ? 21.710 -13.546 2.200 1.00 91.38 383 HIS A N 1
ATOM 3000 C CA . HIS A 1 383 ? 21.313 -12.741 3.357 1.00 91.38 383 HIS A CA 1
ATOM 3001 C C . HIS A 1 383 ? 21.209 -11.242 3.037 1.00 91.38 383 HIS A C 1
ATOM 3003 O O . HIS A 1 383 ? 20.250 -10.599 3.469 1.00 91.38 383 HIS A O 1
ATOM 3009 N N . ILE A 1 384 ? 22.146 -10.695 2.255 1.00 92.50 384 ILE A N 1
ATOM 3010 C CA . ILE A 1 384 ? 22.129 -9.295 1.803 1.00 92.50 384 ILE A CA 1
ATOM 3011 C C . ILE A 1 384 ? 20.914 -9.032 0.909 1.00 92.50 384 ILE A C 1
ATOM 3013 O O . ILE A 1 384 ? 20.189 -8.064 1.130 1.00 92.50 384 ILE A O 1
ATOM 3017 N N . ILE A 1 385 ? 20.654 -9.903 -0.070 1.00 92.88 385 ILE A N 1
ATOM 3018 C CA . ILE A 1 385 ? 19.486 -9.782 -0.952 1.00 92.88 385 ILE A CA 1
ATOM 3019 C C . ILE A 1 385 ? 18.203 -9.890 -0.125 1.00 92.88 385 ILE A C 1
ATOM 3021 O O . ILE A 1 385 ? 17.337 -9.023 -0.216 1.00 92.88 385 ILE A O 1
ATOM 3025 N N . GLY A 1 386 ? 18.096 -10.908 0.733 1.00 90.88 386 GLY A N 1
ATOM 3026 C CA . GLY A 1 386 ? 16.923 -11.136 1.574 1.00 90.88 386 GLY A CA 1
ATOM 3027 C C . GLY A 1 386 ? 16.622 -9.986 2.535 1.00 90.88 386 GLY A C 1
ATOM 3028 O O . GLY A 1 386 ? 15.457 -9.748 2.850 1.00 90.88 386 GLY A O 1
ATOM 3029 N N . SER A 1 387 ? 17.625 -9.211 2.962 1.00 89.00 387 SER A N 1
ATOM 3030 C CA . SER A 1 387 ? 17.405 -8.079 3.868 1.00 89.00 387 SER A CA 1
ATOM 3031 C C . SER A 1 387 ? 16.564 -6.957 3.243 1.00 89.00 387 SER A C 1
ATOM 3033 O O . SER A 1 387 ? 15.805 -6.302 3.962 1.00 89.00 387 SER A O 1
ATOM 3035 N N . LEU A 1 388 ? 16.628 -6.781 1.916 1.00 88.94 388 LEU A N 1
ATOM 3036 C CA . LEU A 1 388 ? 15.825 -5.802 1.166 1.00 88.94 388 LEU A CA 1
ATOM 3037 C C . LEU A 1 388 ? 14.335 -6.159 1.107 1.00 88.94 388 LEU A C 1
ATOM 3039 O O . LEU A 1 388 ? 13.495 -5.268 0.973 1.00 88.94 388 LEU A O 1
ATOM 3043 N N . PHE A 1 389 ? 14.014 -7.448 1.213 1.00 85.00 389 PHE A N 1
ATOM 3044 C CA . PHE A 1 389 ? 12.665 -7.994 1.026 1.00 85.00 389 PHE A CA 1
ATOM 3045 C C . PHE A 1 389 ? 12.090 -8.606 2.302 1.00 85.00 389 PHE A C 1
ATOM 3047 O O . PHE A 1 389 ? 11.050 -9.261 2.280 1.00 85.00 389 PHE A O 1
ATOM 3054 N N . ASN A 1 390 ? 12.750 -8.392 3.439 1.00 74.44 390 ASN A N 1
ATOM 3055 C CA . ASN A 1 390 ? 12.256 -8.864 4.717 1.00 74.44 390 ASN A CA 1
ATOM 3056 C C . ASN A 1 390 ? 11.111 -7.965 5.214 1.00 74.44 390 ASN A C 1
ATOM 3058 O O . ASN A 1 390 ? 11.325 -6.874 5.746 1.00 74.44 390 ASN A O 1
ATOM 3062 N N . GLU A 1 391 ? 9.873 -8.445 5.103 1.00 61.16 391 GLU A N 1
ATOM 3063 C CA . GLU A 1 391 ? 8.681 -7.732 5.581 1.00 61.16 391 GLU A CA 1
ATOM 3064 C C . GLU A 1 391 ? 8.744 -7.404 7.084 1.00 61.16 391 GLU A C 1
ATOM 3066 O O . GLU A 1 391 ? 8.198 -6.391 7.530 1.00 61.16 391 GLU A O 1
ATOM 3071 N N . ARG A 1 392 ? 9.477 -8.204 7.876 1.00 55.69 392 ARG A N 1
ATOM 3072 C CA . ARG A 1 392 ? 9.622 -8.002 9.328 1.00 55.69 392 ARG A CA 1
ATOM 3073 C C . ARG A 1 392 ? 10.475 -6.779 9.669 1.00 55.69 392 ARG A C 1
ATOM 3075 O O . ARG A 1 392 ? 10.197 -6.109 10.665 1.00 55.69 392 ARG A O 1
ATOM 3082 N N . THR A 1 393 ? 11.471 -6.439 8.845 1.00 55.38 393 THR A N 1
ATOM 3083 C CA . THR A 1 393 ? 12.245 -5.193 9.012 1.00 55.38 393 THR A CA 1
ATOM 3084 C C . THR A 1 393 ? 11.452 -3.988 8.496 1.00 55.38 393 THR A C 1
ATOM 3086 O O . THR A 1 393 ? 11.618 -2.874 8.990 1.00 55.38 393 THR A O 1
ATOM 3089 N N . GLY A 1 394 ? 10.507 -4.214 7.573 1.00 55.06 394 GLY A N 1
ATOM 3090 C CA . GLY A 1 394 ? 9.499 -3.265 7.086 1.00 55.06 394 GLY A CA 1
ATOM 3091 C C . GLY A 1 394 ? 10.055 -1.943 6.554 1.00 55.06 394 GLY A C 1
ATOM 3092 O O . GLY A 1 394 ? 9.372 -0.927 6.640 1.00 55.06 394 GLY A O 1
ATOM 3093 N N . PHE A 1 395 ? 11.284 -1.973 6.037 1.00 54.72 395 PHE A N 1
ATOM 3094 C CA . PHE A 1 395 ? 11.828 -0.980 5.103 1.00 54.72 395 PHE A CA 1
ATOM 3095 C C . PHE A 1 395 ? 11.491 -1.340 3.639 1.00 54.72 395 PHE A C 1
ATOM 3097 O O . PHE A 1 395 ? 11.697 -0.533 2.740 1.00 54.72 395 PHE A O 1
ATOM 3104 N N . GLY A 1 396 ? 10.939 -2.539 3.407 1.00 49.00 396 GLY A N 1
ATOM 3105 C CA . GLY A 1 396 ? 10.638 -3.122 2.098 1.00 49.00 396 GLY A CA 1
ATOM 3106 C C . GLY A 1 396 ? 9.256 -2.786 1.534 1.00 49.00 396 GLY A C 1
ATOM 3107 O O . GLY A 1 396 ? 8.580 -3.675 1.025 1.00 49.00 396 GLY A O 1
ATOM 3108 N N . SER A 1 397 ? 8.825 -1.519 1.587 1.00 53.00 397 SER A N 1
ATOM 3109 C CA . SER A 1 397 ? 7.861 -1.072 0.572 1.00 53.00 397 SER A CA 1
ATOM 3110 C C . SER A 1 397 ? 8.623 -1.046 -0.749 1.00 53.00 397 SER A C 1
ATOM 3112 O O . SER A 1 397 ? 9.540 -0.247 -0.940 1.00 53.00 397 SER A O 1
ATOM 3114 N N . ALA A 1 398 ? 8.313 -1.990 -1.627 1.00 55.72 398 ALA A N 1
ATOM 3115 C CA . ALA A 1 398 ? 9.136 -2.326 -2.779 1.00 55.72 398 ALA A CA 1
ATOM 3116 C C . ALA A 1 398 ? 9.112 -1.267 -3.913 1.00 55.72 398 ALA A C 1
ATOM 3118 O O . ALA A 1 398 ? 9.682 -1.475 -4.986 1.00 55.72 398 ALA A O 1
ATOM 3119 N N . ASP A 1 399 ? 8.526 -0.090 -3.669 1.00 67.62 399 ASP A N 1
ATOM 3120 C CA . ASP A 1 399 ? 8.472 1.031 -4.616 1.00 67.62 399 ASP A CA 1
ATOM 3121 C C . ASP A 1 399 ? 9.853 1.637 -4.943 1.00 67.62 399 ASP A C 1
ATOM 3123 O O . ASP A 1 399 ? 9.993 2.456 -5.842 1.00 67.62 399 ASP A O 1
ATOM 3127 N N . TRP A 1 400 ? 10.933 1.238 -4.266 1.00 85.88 400 TRP A N 1
ATOM 3128 C CA . TRP A 1 400 ? 12.272 1.676 -4.674 1.00 85.88 400 TRP A CA 1
ATOM 3129 C C . TRP A 1 400 ? 12.657 1.164 -6.071 1.00 85.88 400 TRP A C 1
ATOM 3131 O O . TRP A 1 400 ? 13.379 1.854 -6.790 1.00 85.88 400 TRP A O 1
ATOM 3141 N N . ALA A 1 401 ? 12.180 -0.018 -6.480 1.00 87.50 401 ALA A N 1
ATOM 3142 C CA . ALA A 1 401 ? 12.562 -0.616 -7.759 1.00 87.50 401 ALA A CA 1
ATOM 3143 C C . ALA A 1 401 ? 11.926 0.111 -8.953 1.00 87.50 401 ALA A C 1
ATOM 3145 O O . ALA A 1 401 ? 12.553 0.212 -10.004 1.00 87.50 401 ALA A O 1
ATOM 3146 N N . SER A 1 402 ? 10.730 0.689 -8.781 1.00 85.56 402 SER A N 1
ATOM 3147 C CA . SER A 1 402 ? 10.060 1.496 -9.815 1.00 85.56 402 SER A CA 1
ATOM 3148 C C . SER A 1 402 ? 10.839 2.776 -10.160 1.00 85.56 402 SER A C 1
ATOM 3150 O O . SER A 1 402 ? 10.696 3.321 -11.251 1.00 85.56 402 SER A O 1
ATOM 3152 N N . LYS A 1 403 ? 11.700 3.234 -9.242 1.00 89.56 403 LYS A N 1
ATOM 3153 C CA . LYS A 1 403 ? 12.536 4.438 -9.370 1.00 89.56 403 LYS A CA 1
ATOM 3154 C C . LYS A 1 403 ? 13.893 4.166 -10.025 1.00 89.56 403 LYS A C 1
ATOM 3156 O O . LYS A 1 403 ? 14.689 5.092 -10.180 1.00 89.56 403 LYS A O 1
ATOM 3161 N N . LEU A 1 404 ? 14.194 2.913 -10.362 1.00 92.75 404 LEU A N 1
ATOM 3162 C CA . LEU A 1 404 ? 15.422 2.533 -11.051 1.00 92.75 404 LEU A CA 1
ATOM 3163 C C . LEU A 1 404 ? 15.205 2.507 -12.562 1.00 92.75 404 LEU A C 1
ATOM 3165 O O . LEU A 1 404 ? 14.156 2.087 -13.044 1.00 92.75 404 LEU A O 1
ATOM 3169 N N . ALA A 1 405 ? 16.227 2.908 -13.318 1.00 93.94 405 ALA A N 1
ATOM 3170 C CA . ALA A 1 405 ? 16.188 2.739 -14.763 1.00 93.94 405 ALA A CA 1
ATOM 3171 C C . ALA A 1 405 ? 16.308 1.242 -15.138 1.00 93.94 405 ALA A C 1
ATOM 3173 O O . ALA A 1 405 ? 16.884 0.443 -14.383 1.00 93.94 405 ALA A O 1
ATOM 3174 N N . PRO A 1 406 ? 15.793 0.836 -16.315 1.00 95.00 406 PRO A N 1
ATOM 3175 C CA . PRO A 1 406 ? 15.792 -0.568 -16.728 1.00 95.00 406 PRO A CA 1
ATOM 3176 C C . PRO A 1 406 ? 17.180 -1.216 -16.778 1.00 95.00 406 PRO A C 1
ATOM 3178 O O . PRO A 1 406 ? 17.311 -2.415 -16.546 1.00 95.00 406 PRO A O 1
ATOM 3181 N N . THR A 1 407 ? 18.234 -0.434 -17.025 1.00 94.62 407 THR A N 1
ATOM 3182 C CA . THR A 1 407 ? 19.617 -0.933 -17.043 1.00 94.62 407 THR A CA 1
ATOM 3183 C C . THR A 1 407 ? 20.105 -1.339 -15.650 1.00 94.62 407 THR A C 1
ATOM 3185 O O . THR A 1 407 ? 20.788 -2.352 -15.509 1.00 94.62 407 THR A O 1
ATOM 3188 N N . GLN A 1 408 ? 19.729 -0.610 -14.597 1.00 95.25 408 GLN A N 1
ATOM 3189 C CA . GLN A 1 408 ? 20.021 -0.986 -13.213 1.00 95.25 408 GLN A CA 1
ATOM 3190 C C . GLN A 1 408 ? 19.177 -2.187 -12.780 1.00 95.25 408 GLN A C 1
ATOM 3192 O O . GLN A 1 408 ? 19.707 -3.094 -12.140 1.00 95.25 408 GLN A O 1
ATOM 3197 N N . LEU A 1 409 ? 17.898 -2.228 -13.170 1.00 95.56 409 LEU A N 1
ATOM 3198 C CA . LEU A 1 409 ? 17.019 -3.374 -12.915 1.00 95.56 409 LEU A CA 1
ATOM 3199 C C . LEU A 1 409 ? 17.555 -4.659 -13.552 1.00 95.56 409 LEU A C 1
ATOM 3201 O O . LEU A 1 409 ? 17.560 -5.698 -12.898 1.00 95.56 409 LEU A O 1
ATOM 3205 N N . LEU A 1 410 ? 18.070 -4.588 -14.784 1.00 96.88 410 LEU A N 1
ATOM 3206 C CA . LEU A 1 410 ? 18.739 -5.707 -15.449 1.00 96.88 410 LEU A CA 1
ATOM 3207 C C . LEU A 1 410 ? 19.930 -6.215 -14.632 1.00 96.88 410 LEU A C 1
ATOM 3209 O O . LEU A 1 410 ? 19.997 -7.402 -14.324 1.00 96.88 410 LEU A O 1
ATOM 3213 N N . ARG A 1 411 ? 20.841 -5.321 -14.229 1.00 97.06 411 ARG A N 1
ATOM 3214 C CA . ARG A 1 411 ? 22.029 -5.695 -13.442 1.00 97.06 411 ARG A CA 1
ATOM 3215 C C . ARG A 1 411 ? 21.655 -6.350 -12.113 1.00 97.06 411 ARG A C 1
ATOM 3217 O O . ARG A 1 411 ? 22.233 -7.370 -11.757 1.00 97.06 411 ARG A O 1
ATOM 3224 N N . LEU A 1 412 ? 20.670 -5.796 -11.406 1.00 96.38 412 LEU A N 1
ATOM 3225 C CA . LEU A 1 412 ? 20.155 -6.388 -10.169 1.00 96.38 412 LEU A CA 1
ATOM 3226 C C . LEU A 1 412 ? 19.498 -7.748 -10.416 1.00 96.38 412 LEU A C 1
ATOM 3228 O O . LEU A 1 412 ? 19.721 -8.675 -9.646 1.00 96.38 412 LEU A O 1
ATOM 3232 N N . THR A 1 413 ? 18.727 -7.883 -11.497 1.00 96.31 413 THR A N 1
ATOM 3233 C CA . THR A 1 413 ? 18.076 -9.147 -11.869 1.00 96.31 413 THR A CA 1
ATOM 3234 C C . THR A 1 413 ? 19.109 -10.242 -12.109 1.00 96.31 413 THR A C 1
ATOM 3236 O O . THR A 1 413 ? 18.935 -11.346 -11.592 1.00 96.31 413 THR A O 1
ATOM 3239 N N . LEU A 1 414 ? 20.192 -9.936 -12.828 1.00 96.38 414 LEU A N 1
ATOM 3240 C CA . LEU A 1 414 ? 21.286 -10.873 -13.084 1.00 96.38 414 LEU A CA 1
ATOM 3241 C C . LEU A 1 414 ? 21.980 -11.302 -11.785 1.00 96.38 414 LEU A C 1
ATOM 3243 O O . LEU A 1 414 ? 22.065 -12.498 -11.515 1.00 96.38 414 LEU A O 1
ATOM 3247 N N . GLU A 1 415 ? 22.405 -10.355 -10.942 1.00 96.31 415 GLU A N 1
ATOM 3248 C CA . GLU A 1 415 ? 23.075 -10.689 -9.675 1.00 96.31 415 GLU A CA 1
ATOM 3249 C C . GLU A 1 415 ? 22.147 -11.451 -8.713 1.00 96.31 415 GLU A C 1
ATOM 3251 O O . GLU A 1 415 ? 22.568 -12.406 -8.060 1.00 96.31 415 GLU A O 1
ATOM 3256 N N . PHE A 1 416 ? 20.856 -11.113 -8.663 1.00 95.81 416 PHE A N 1
ATOM 3257 C CA . PHE A 1 416 ? 19.906 -11.836 -7.815 1.00 95.81 416 PHE A CA 1
ATOM 3258 C C . PHE A 1 416 ? 19.719 -13.275 -8.282 1.00 95.81 416 PHE A C 1
ATOM 3260 O O . PHE A 1 416 ? 19.740 -14.174 -7.451 1.00 95.81 416 PHE A O 1
ATOM 3267 N N . HIS A 1 417 ? 19.584 -13.522 -9.587 1.00 95.19 417 HIS A N 1
ATOM 3268 C CA . HIS A 1 417 ? 19.458 -14.887 -10.110 1.00 95.19 417 HIS A CA 1
ATOM 3269 C C . HIS A 1 417 ? 20.761 -15.682 -10.002 1.00 95.19 417 HIS A C 1
ATOM 3271 O O . HIS A 1 417 ? 20.718 -16.897 -9.820 1.00 95.19 417 HIS A O 1
ATOM 3277 N N . ARG A 1 418 ? 21.913 -15.005 -10.067 1.00 95.19 418 ARG A N 1
ATOM 3278 C CA . ARG A 1 418 ? 23.226 -15.621 -9.869 1.00 95.19 418 ARG A CA 1
ATOM 3279 C C . ARG A 1 418 ? 23.397 -16.164 -8.449 1.00 95.19 418 ARG A C 1
ATOM 3281 O O . ARG A 1 418 ? 23.850 -17.294 -8.296 1.00 95.19 418 ARG A O 1
ATOM 3288 N N . HIS A 1 419 ? 23.055 -15.376 -7.427 1.00 95.75 419 HIS A N 1
ATOM 3289 C CA . HIS A 1 419 ? 23.239 -15.769 -6.023 1.00 95.75 419 HIS A CA 1
ATOM 3290 C C . HIS A 1 419 ? 22.045 -16.538 -5.439 1.00 95.75 419 HIS A C 1
ATOM 3292 O O . HIS A 1 419 ? 22.231 -17.436 -4.624 1.00 95.75 419 HIS A O 1
ATOM 3298 N N . VAL A 1 420 ? 20.818 -16.220 -5.853 1.00 95.44 420 VAL A N 1
ATOM 3299 C CA . VAL A 1 420 ? 19.584 -16.879 -5.400 1.00 95.44 420 VAL A CA 1
ATOM 3300 C C . VAL A 1 420 ? 19.145 -17.866 -6.479 1.00 95.44 420 VAL A C 1
ATOM 3302 O O . VAL A 1 420 ? 18.263 -17.593 -7.288 1.00 95.44 420 VAL A O 1
ATOM 3305 N N . ARG A 1 421 ? 19.794 -19.027 -6.540 1.00 93.25 421 ARG A N 1
ATOM 3306 C CA . ARG A 1 421 ? 19.505 -20.018 -7.585 1.00 93.25 421 ARG A CA 1
ATOM 3307 C C . ARG A 1 421 ? 18.179 -20.720 -7.312 1.00 93.25 421 ARG A C 1
ATOM 3309 O O . ARG A 1 421 ? 17.939 -21.124 -6.179 1.00 93.25 421 ARG A O 1
ATOM 3316 N N . SER A 1 422 ? 17.361 -20.918 -8.348 1.00 89.56 422 SER A N 1
ATOM 3317 C CA . SER A 1 422 ? 16.058 -21.596 -8.220 1.00 89.56 422 SER A CA 1
ATOM 3318 C C . SER A 1 422 ? 16.153 -23.077 -7.846 1.00 89.56 422 SER A C 1
ATOM 3320 O O . SER A 1 422 ? 15.169 -23.667 -7.422 1.00 89.56 422 SER A O 1
ATOM 3322 N N . GLU A 1 423 ? 17.319 -23.695 -8.034 1.00 89.00 423 GLU A N 1
ATOM 3323 C CA . GLU A 1 423 ? 17.580 -25.081 -7.618 1.00 89.00 423 GLU A CA 1
ATOM 3324 C C . GLU A 1 423 ? 17.716 -25.238 -6.098 1.00 89.00 423 GLU A C 1
ATOM 3326 O O . GLU A 1 423 ? 17.529 -26.336 -5.584 1.00 89.00 423 GLU A O 1
ATOM 3331 N N . ASP A 1 424 ? 17.988 -24.139 -5.389 1.00 89.06 424 ASP A N 1
ATOM 3332 C CA . ASP A 1 424 ? 18.127 -24.099 -3.932 1.00 89.06 424 ASP A CA 1
ATOM 3333 C C . ASP A 1 424 ? 16.847 -23.570 -3.243 1.00 89.06 424 ASP A C 1
ATOM 3335 O O . ASP A 1 424 ? 16.884 -23.177 -2.072 1.00 89.06 424 ASP A O 1
ATOM 3339 N N . ASP A 1 425 ? 15.724 -23.470 -3.966 1.00 88.00 425 ASP A N 1
ATOM 3340 C CA . ASP A 1 425 ? 14.468 -22.942 -3.420 1.00 88.00 425 ASP A CA 1
ATOM 3341 C C . ASP A 1 425 ? 13.846 -23.961 -2.433 1.00 88.00 425 ASP A C 1
ATOM 3343 O O . ASP A 1 425 ? 13.684 -25.139 -2.774 1.00 88.00 425 ASP A O 1
ATOM 3347 N N . PRO A 1 426 ? 13.530 -23.553 -1.185 1.00 83.38 426 PRO A N 1
ATOM 3348 C CA . PRO A 1 426 ? 13.012 -24.462 -0.168 1.00 83.38 426 PRO A CA 1
ATOM 3349 C C . PRO A 1 426 ? 11.575 -24.904 -0.483 1.00 83.38 426 PRO A C 1
ATOM 3351 O O . PRO A 1 426 ? 10.724 -24.103 -0.860 1.00 83.38 426 PRO A O 1
ATOM 3354 N N . VAL A 1 427 ? 11.277 -26.187 -0.264 1.00 84.12 427 VAL A N 1
ATOM 3355 C CA . VAL A 1 427 ? 9.913 -26.727 -0.370 1.00 84.12 427 VAL A CA 1
ATOM 3356 C C . VAL A 1 427 ? 9.274 -26.751 1.016 1.00 84.12 427 VAL A C 1
ATOM 3358 O O . VAL A 1 427 ? 9.741 -27.459 1.907 1.00 84.12 427 VAL A O 1
ATOM 3361 N N . HIS A 1 428 ? 8.188 -25.998 1.195 1.00 80.25 428 HIS A N 1
ATOM 3362 C CA . HIS A 1 428 ? 7.437 -25.954 2.454 1.00 80.25 428 HIS A CA 1
ATOM 3363 C C . HIS A 1 428 ? 6.143 -26.764 2.342 1.00 80.25 428 HIS A C 1
ATOM 3365 O O . HIS A 1 428 ? 5.194 -26.340 1.687 1.00 80.25 428 HIS A O 1
ATOM 3371 N N . GLU A 1 429 ? 6.082 -27.926 2.994 1.00 75.00 429 GLU A N 1
ATOM 3372 C CA . GLU A 1 429 ? 4.891 -28.801 2.987 1.00 75.00 429 GLU A CA 1
ATOM 3373 C C . GLU A 1 429 ? 3.897 -28.492 4.123 1.00 75.00 429 GLU A C 1
ATOM 3375 O O . GLU A 1 429 ? 2.755 -28.949 4.113 1.00 75.00 429 GLU A O 1
ATOM 3380 N N . THR A 1 430 ? 4.318 -27.711 5.121 1.00 80.88 430 THR A N 1
ATOM 3381 C CA . THR A 1 430 ? 3.526 -27.379 6.316 1.00 80.88 430 THR A CA 1
ATOM 3382 C C . THR A 1 430 ? 3.647 -25.896 6.667 1.00 80.88 430 THR A C 1
ATOM 3384 O O . THR A 1 430 ? 4.384 -25.148 6.024 1.00 80.88 430 THR A O 1
ATOM 3387 N N . ALA A 1 431 ? 2.903 -25.448 7.685 1.00 77.81 431 ALA A N 1
ATOM 3388 C CA . ALA A 1 431 ? 3.022 -24.088 8.196 1.00 77.81 431 ALA A CA 1
ATOM 3389 C C . ALA A 1 431 ? 4.469 -23.813 8.642 1.00 77.81 431 ALA A C 1
ATOM 3391 O O . ALA A 1 431 ? 4.969 -24.441 9.575 1.00 77.81 431 ALA A O 1
ATOM 3392 N N . TYR A 1 432 ? 5.124 -22.860 7.981 1.00 80.56 432 TYR A N 1
ATOM 3393 C CA . TYR A 1 432 ? 6.519 -22.507 8.221 1.00 80.56 432 TYR A CA 1
ATOM 3394 C C . TYR A 1 432 ? 6.659 -21.037 8.626 1.00 80.56 432 TYR A C 1
ATOM 3396 O O . TYR A 1 432 ? 5.755 -20.221 8.446 1.00 80.56 432 TYR A O 1
ATOM 3404 N N . SER A 1 433 ? 7.811 -20.695 9.202 1.00 76.56 433 SER A N 1
ATOM 3405 C CA . SER A 1 433 ? 8.199 -19.309 9.468 1.00 76.56 433 SER A CA 1
ATOM 3406 C C . SER A 1 433 ? 9.228 -18.862 8.429 1.00 76.56 433 SER A C 1
ATOM 3408 O O . SER A 1 433 ? 10.324 -19.420 8.439 1.00 76.56 433 SER A O 1
ATOM 3410 N N . PRO A 1 434 ? 8.923 -17.858 7.583 1.00 83.06 434 PRO A N 1
ATOM 3411 C CA . PRO A 1 434 ? 9.859 -17.380 6.568 1.00 83.06 434 PRO A CA 1
ATOM 3412 C C . PRO A 1 434 ? 11.186 -16.894 7.163 1.00 83.06 434 PRO A C 1
ATOM 3414 O O . PRO A 1 434 ? 11.200 -16.143 8.147 1.00 83.06 434 PRO A O 1
ATOM 3417 N N . GLY A 1 435 ? 12.291 -17.321 6.554 1.00 85.00 435 GLY A N 1
ATOM 3418 C CA . GLY A 1 435 ? 13.660 -16.926 6.869 1.00 85.00 435 GLY A CA 1
ATOM 3419 C C . GLY A 1 435 ? 14.276 -15.986 5.827 1.00 85.00 435 GLY A C 1
ATOM 3420 O O . GLY A 1 435 ? 13.612 -15.477 4.925 1.00 85.00 435 GLY A O 1
ATOM 3421 N N . ALA A 1 436 ? 15.587 -15.750 5.946 1.00 85.19 436 ALA A N 1
ATOM 3422 C CA . ALA A 1 436 ? 16.326 -14.891 5.014 1.00 85.19 436 ALA A CA 1
ATOM 3423 C C . ALA A 1 436 ? 16.344 -15.448 3.580 1.00 85.19 436 ALA A C 1
ATOM 3425 O O . ALA A 1 436 ? 16.289 -14.674 2.626 1.00 85.19 436 ALA A O 1
ATOM 3426 N N . ARG A 1 437 ? 16.372 -16.781 3.435 1.00 90.56 437 ARG A N 1
ATOM 3427 C CA . ARG A 1 437 ? 16.306 -17.461 2.137 1.00 90.56 437 ARG A CA 1
ATOM 3428 C C . ARG A 1 437 ? 14.976 -17.201 1.426 1.00 90.56 437 ARG A C 1
ATOM 3430 O O . ARG A 1 437 ? 14.996 -16.784 0.273 1.00 90.56 437 ARG A O 1
ATOM 3437 N N . ASP A 1 438 ? 13.852 -17.353 2.126 1.00 89.56 438 ASP A N 1
ATOM 3438 C CA . ASP A 1 438 ? 12.515 -17.067 1.580 1.00 89.56 438 ASP A CA 1
ATOM 3439 C C . ASP A 1 438 ? 12.384 -15.603 1.136 1.00 89.56 438 ASP A C 1
ATOM 3441 O O . ASP A 1 438 ? 11.851 -15.297 0.070 1.00 89.56 438 ASP A O 1
ATOM 3445 N N . ALA A 1 439 ? 12.919 -14.673 1.936 1.00 89.56 439 ALA A N 1
ATOM 3446 C CA . ALA A 1 439 ? 12.937 -13.258 1.579 1.00 89.56 439 ALA A CA 1
ATOM 3447 C C . ALA A 1 439 ? 13.777 -12.995 0.315 1.00 89.56 439 ALA A C 1
ATOM 3449 O O . ALA A 1 439 ? 13.380 -12.203 -0.539 1.00 89.56 439 ALA A O 1
ATOM 3450 N N . ALA A 1 440 ? 14.917 -13.672 0.160 1.00 92.56 440 ALA A N 1
ATOM 3451 C CA . ALA A 1 440 ? 15.765 -13.535 -1.019 1.00 92.56 440 ALA A CA 1
ATOM 3452 C C . ALA A 1 440 ? 15.103 -14.099 -2.288 1.00 92.56 440 ALA A C 1
ATOM 3454 O O . ALA A 1 440 ? 15.199 -13.482 -3.350 1.00 92.56 440 ALA A O 1
ATOM 3455 N N . GLU A 1 441 ? 14.383 -15.220 -2.181 1.00 92.69 441 GLU A N 1
ATOM 3456 C CA . GLU A 1 441 ? 13.575 -15.780 -3.272 1.00 92.69 441 GLU A CA 1
ATOM 3457 C C . GLU A 1 441 ? 12.481 -14.800 -3.714 1.00 92.69 441 GLU A C 1
ATOM 3459 O O . GLU A 1 441 ? 12.366 -14.484 -4.905 1.00 92.69 441 GLU A O 1
ATOM 3464 N N . ASN A 1 442 ? 11.737 -14.242 -2.753 1.00 89.62 442 ASN A N 1
ATOM 3465 C CA . ASN A 1 442 ? 10.758 -13.190 -3.022 1.00 89.62 442 ASN A CA 1
ATOM 3466 C C . ASN A 1 442 ? 11.409 -11.996 -3.731 1.00 89.62 442 ASN A C 1
ATOM 3468 O O . ASN A 1 442 ? 10.848 -11.468 -4.689 1.00 89.62 442 ASN A O 1
ATOM 3472 N N . GLY A 1 443 ? 12.620 -11.615 -3.319 1.00 90.44 443 GLY A N 1
ATOM 3473 C CA . GLY A 1 443 ? 13.405 -10.562 -3.955 1.00 90.44 443 GLY A CA 1
ATOM 3474 C C . GLY A 1 443 ? 13.780 -10.844 -5.405 1.00 90.44 443 GLY A C 1
ATOM 3475 O O . GLY A 1 443 ? 13.595 -9.989 -6.276 1.00 90.44 443 GLY A O 1
ATOM 3476 N N . ARG A 1 444 ? 14.261 -12.060 -5.683 1.00 93.12 444 ARG A N 1
ATOM 3477 C CA . ARG A 1 444 ? 14.574 -12.539 -7.036 1.00 93.12 444 ARG A CA 1
ATOM 3478 C C . ARG A 1 444 ? 13.354 -12.470 -7.950 1.00 93.12 444 ARG A C 1
ATOM 3480 O O . ARG A 1 444 ? 13.457 -11.971 -9.070 1.00 93.12 444 ARG A O 1
ATOM 3487 N N . ARG A 1 445 ? 12.202 -12.948 -7.473 1.00 92.06 445 ARG A N 1
ATOM 3488 C CA . ARG A 1 445 ? 10.939 -12.889 -8.218 1.00 92.06 445 ARG A CA 1
ATOM 3489 C C . ARG A 1 445 ? 10.492 -11.446 -8.440 1.00 92.06 445 ARG A C 1
ATOM 3491 O O . ARG A 1 445 ? 10.154 -11.072 -9.559 1.00 92.06 445 ARG A O 1
ATOM 3498 N N . TYR A 1 446 ? 10.538 -10.631 -7.391 1.00 91.62 446 TYR A N 1
ATOM 3499 C CA . TYR A 1 446 ? 10.089 -9.248 -7.437 1.00 91.62 446 TYR A CA 1
ATOM 3500 C C . TYR A 1 446 ? 10.870 -8.414 -8.459 1.00 91.62 446 TYR A C 1
ATOM 3502 O O . TYR A 1 446 ? 10.261 -7.748 -9.294 1.00 91.62 446 TYR A O 1
ATOM 3510 N N . ILE A 1 447 ? 12.209 -8.460 -8.434 1.00 92.69 447 ILE A N 1
ATOM 3511 C CA . ILE A 1 447 ? 13.025 -7.640 -9.343 1.00 92.69 447 ILE A CA 1
ATOM 3512 C C . ILE A 1 447 ? 12.816 -8.036 -10.812 1.00 92.69 447 ILE A C 1
ATOM 3514 O O . ILE A 1 447 ? 12.749 -7.164 -11.680 1.00 92.69 447 ILE A O 1
ATOM 3518 N N . PHE A 1 448 ? 12.634 -9.336 -11.075 1.00 93.75 448 PHE A N 1
ATOM 3519 C CA . PHE A 1 448 ? 12.305 -9.851 -12.401 1.00 93.75 448 PHE A CA 1
ATOM 3520 C C . PHE A 1 448 ? 10.951 -9.320 -12.877 1.00 93.75 448 PHE A C 1
ATOM 3522 O O . PHE A 1 448 ? 10.857 -8.774 -13.976 1.00 93.75 448 PHE A O 1
ATOM 3529 N N . ASP A 1 449 ? 9.919 -9.411 -12.035 1.00 92.31 449 ASP A N 1
ATOM 3530 C CA . ASP A 1 449 ? 8.576 -8.932 -12.363 1.00 92.31 449 ASP A CA 1
ATOM 3531 C C . ASP A 1 449 ? 8.560 -7.416 -12.626 1.00 92.31 449 ASP A C 1
ATOM 3533 O O . ASP A 1 449 ? 7.887 -6.959 -13.555 1.00 92.31 449 ASP A O 1
ATOM 3537 N N . VAL A 1 450 ? 9.320 -6.627 -11.855 1.00 92.38 450 VAL A N 1
ATOM 3538 C CA . VAL A 1 450 ? 9.462 -5.177 -12.081 1.00 92.38 450 VAL A CA 1
ATOM 3539 C C . VAL A 1 450 ? 10.121 -4.894 -13.432 1.00 92.38 450 VAL A C 1
ATOM 3541 O O . VAL A 1 450 ? 9.604 -4.074 -14.192 1.00 92.38 450 VAL A O 1
ATOM 3544 N N . LEU A 1 451 ? 11.208 -5.592 -13.780 1.00 94.69 451 LEU A N 1
ATOM 3545 C CA . LEU A 1 451 ? 11.862 -5.435 -15.083 1.00 94.69 451 LEU A CA 1
ATOM 3546 C C . LEU A 1 451 ? 10.937 -5.833 -16.242 1.00 94.69 451 LEU A C 1
ATOM 3548 O O . LEU A 1 451 ? 10.884 -5.128 -17.249 1.00 94.69 451 LEU A O 1
ATOM 3552 N N . MET A 1 452 ? 10.179 -6.926 -16.111 1.00 93.12 452 MET A N 1
ATOM 3553 C CA . MET A 1 452 ? 9.242 -7.370 -17.151 1.00 93.12 452 MET A CA 1
ATOM 3554 C C . MET A 1 452 ? 8.105 -6.366 -17.375 1.00 93.12 452 MET A C 1
ATOM 3556 O O . MET A 1 452 ? 7.699 -6.146 -18.520 1.00 93.12 452 MET A O 1
ATOM 3560 N N . LYS A 1 453 ? 7.631 -5.711 -16.307 1.00 90.94 453 LYS A N 1
ATOM 3561 C CA . LYS A 1 453 ? 6.585 -4.676 -16.360 1.00 90.94 453 LYS A CA 1
ATOM 3562 C C . LYS A 1 453 ? 7.084 -3.305 -16.820 1.00 90.94 453 LYS A C 1
ATOM 3564 O O . LYS A 1 453 ? 6.263 -2.503 -17.262 1.00 90.94 453 LYS A O 1
ATOM 3569 N N . ALA A 1 454 ? 8.387 -3.029 -16.730 1.00 90.38 454 ALA A N 1
ATOM 3570 C CA . ALA A 1 454 ? 8.967 -1.763 -17.174 1.00 90.38 454 ALA A CA 1
ATOM 3571 C C . ALA A 1 454 ? 8.684 -1.506 -18.665 1.00 90.38 454 ALA A C 1
ATOM 3573 O O . ALA A 1 454 ? 8.615 -2.449 -19.458 1.00 90.38 454 ALA A O 1
ATOM 3574 N N . SER A 1 455 ? 8.534 -0.236 -19.039 1.00 88.25 455 SER A N 1
ATOM 3575 C CA . SER A 1 455 ? 8.125 0.182 -20.386 1.00 88.25 455 SER A CA 1
ATOM 3576 C C . SER A 1 455 ? 9.119 1.129 -21.039 1.00 88.25 455 SER A C 1
ATOM 3578 O O . SER A 1 455 ? 9.935 1.740 -20.348 1.00 88.25 455 SER A O 1
ATOM 3580 N N . GLY A 1 456 ? 9.053 1.236 -22.367 1.00 84.31 456 GLY A N 1
ATOM 3581 C CA . GLY A 1 456 ? 9.940 2.078 -23.166 1.00 84.31 456 GLY A CA 1
ATOM 3582 C C . GLY A 1 456 ? 11.111 1.330 -23.823 1.00 84.31 456 GLY A C 1
ATOM 3583 O O . GLY A 1 456 ? 11.356 0.147 -23.554 1.00 84.31 456 GLY A O 1
ATOM 3584 N N . PRO A 1 457 ? 11.858 2.015 -24.707 1.00 82.81 457 PRO A N 1
ATOM 3585 C CA . PRO A 1 457 ? 12.890 1.390 -25.533 1.00 82.81 457 PRO A CA 1
ATOM 3586 C C . PRO A 1 457 ? 14.067 0.844 -24.714 1.00 82.81 457 PRO A C 1
ATOM 3588 O O . PRO A 1 457 ? 14.605 -0.220 -25.038 1.00 82.81 457 PRO A O 1
ATOM 3591 N N . GLU A 1 458 ? 14.443 1.504 -23.617 1.00 86.38 458 GLU A N 1
ATOM 3592 C CA . GLU A 1 458 ? 15.471 1.015 -22.697 1.00 86.38 458 GLU A CA 1
ATOM 3593 C C . GLU A 1 458 ? 15.009 -0.250 -21.967 1.00 86.38 458 GLU A C 1
ATOM 3595 O O . GLU A 1 458 ? 15.811 -1.156 -21.746 1.00 86.38 458 GLU A O 1
ATOM 3600 N N . ALA A 1 459 ? 13.717 -0.348 -21.630 1.00 91.12 459 ALA A N 1
ATOM 3601 C CA . ALA A 1 459 ? 13.147 -1.535 -21.002 1.00 91.12 459 ALA A CA 1
ATOM 3602 C C . ALA A 1 459 ? 13.086 -2.714 -21.974 1.00 91.12 459 ALA A C 1
ATOM 3604 O O . ALA A 1 459 ? 13.465 -3.823 -21.602 1.00 91.12 459 ALA A O 1
ATOM 3605 N N . LEU A 1 460 ? 12.683 -2.487 -23.228 1.00 90.88 460 LEU A N 1
ATOM 3606 C CA . LEU A 1 460 ? 12.740 -3.512 -24.273 1.00 90.88 460 LEU A CA 1
ATOM 3607 C C . LEU A 1 460 ? 14.177 -4.010 -24.474 1.00 90.88 460 LEU A C 1
ATOM 3609 O O . LEU A 1 460 ? 14.422 -5.215 -24.451 1.00 90.88 460 LEU A O 1
ATOM 3613 N N . SER A 1 461 ? 15.131 -3.084 -24.597 1.00 92.94 461 SER A N 1
ATOM 3614 C CA . SER A 1 461 ? 16.553 -3.411 -24.742 1.00 92.94 461 SER A CA 1
ATOM 3615 C C . SER A 1 461 ? 17.065 -4.238 -23.560 1.00 92.94 461 SER A C 1
ATOM 3617 O O . SER A 1 461 ? 17.754 -5.237 -23.755 1.00 92.94 461 SER A O 1
ATOM 3619 N N . ALA A 1 462 ? 16.677 -3.875 -22.334 1.00 96.00 462 ALA A N 1
ATOM 3620 C CA . ALA A 1 462 ? 17.051 -4.600 -21.125 1.00 96.00 462 ALA A CA 1
ATOM 3621 C C . ALA A 1 462 ? 16.466 -6.025 -21.077 1.00 96.00 462 ALA A C 1
ATOM 3623 O O . ALA A 1 462 ? 17.167 -6.960 -20.699 1.00 96.00 462 ALA A O 1
ATOM 3624 N N . LYS A 1 463 ? 15.210 -6.219 -21.502 1.00 95.88 463 LYS A N 1
ATOM 3625 C CA . LYS A 1 463 ? 14.570 -7.547 -21.573 1.00 95.88 463 LYS A CA 1
ATOM 3626 C C . LYS A 1 463 ? 15.219 -8.443 -22.626 1.00 95.88 463 LYS A C 1
ATOM 3628 O O . LYS A 1 463 ? 15.433 -9.625 -22.375 1.00 95.88 463 LYS A O 1
ATOM 3633 N N . LEU A 1 464 ? 15.563 -7.888 -23.788 1.00 93.88 464 LEU A N 1
ATOM 3634 C CA . LEU A 1 464 ? 16.271 -8.623 -24.839 1.00 93.88 464 LEU A CA 1
ATOM 3635 C C . LEU A 1 464 ? 17.691 -9.000 -24.399 1.00 93.88 464 LEU A C 1
ATOM 3637 O O . LEU A 1 464 ? 18.122 -10.126 -24.636 1.00 93.88 464 LEU A O 1
ATOM 3641 N N . ALA A 1 465 ? 18.388 -8.098 -23.702 1.00 95.88 465 ALA A N 1
ATOM 3642 C CA . ALA A 1 465 ? 19.681 -8.398 -23.097 1.00 95.88 465 ALA A CA 1
ATOM 3643 C C . ALA A 1 465 ? 19.573 -9.512 -22.041 1.00 95.88 465 ALA A C 1
ATOM 3645 O O . ALA A 1 465 ? 20.407 -10.410 -22.031 1.00 95.88 465 ALA A O 1
ATOM 3646 N N . LEU A 1 466 ? 18.517 -9.509 -21.215 1.00 96.75 466 LEU A N 1
ATOM 3647 C CA . LEU A 1 466 ? 18.241 -10.590 -20.264 1.00 96.75 466 LEU A CA 1
ATOM 3648 C C . LEU A 1 466 ? 18.032 -11.936 -20.973 1.00 96.75 466 LEU A C 1
ATOM 3650 O O . LEU A 1 466 ? 18.584 -12.940 -20.544 1.00 96.75 466 LEU A O 1
ATOM 3654 N N . ALA A 1 467 ? 17.264 -11.964 -22.067 1.00 95.00 467 ALA A N 1
ATOM 3655 C CA . ALA A 1 467 ? 17.028 -13.184 -22.844 1.00 95.00 467 ALA A CA 1
ATOM 3656 C C . ALA A 1 467 ? 18.310 -13.735 -23.502 1.00 95.00 467 ALA A C 1
ATOM 3658 O O . ALA A 1 467 ? 18.435 -14.944 -23.711 1.00 95.00 467 ALA A O 1
ATOM 3659 N N . ALA A 1 468 ? 19.254 -12.855 -23.842 1.00 94.56 468 ALA A N 1
ATOM 3660 C CA . ALA A 1 468 ? 20.544 -13.227 -24.413 1.00 94.56 468 ALA A CA 1
ATOM 3661 C C . ALA A 1 468 ? 21.561 -13.715 -23.362 1.00 94.56 468 ALA A C 1
ATOM 3663 O O . ALA A 1 468 ? 22.572 -14.309 -23.741 1.00 94.56 468 ALA A O 1
ATOM 3664 N N . ASP A 1 469 ? 21.315 -13.481 -22.070 1.00 95.69 469 ASP A N 1
ATOM 3665 C CA . ASP A 1 469 ? 22.239 -13.853 -21.000 1.00 95.69 469 ASP A CA 1
ATOM 3666 C C . ASP A 1 469 ? 22.263 -15.381 -20.767 1.00 95.69 469 ASP A C 1
ATOM 3668 O O . ASP A 1 469 ? 21.198 -16.008 -20.692 1.00 95.69 469 ASP A O 1
ATOM 3672 N N . PRO A 1 470 ? 23.449 -16.010 -20.611 1.00 93.81 470 PRO A N 1
ATOM 3673 C CA . PRO A 1 470 ? 23.564 -17.445 -20.344 1.00 93.81 470 PRO A CA 1
ATOM 3674 C C . PRO A 1 470 ? 22.785 -17.933 -19.113 1.00 93.81 470 PRO A C 1
ATOM 3676 O O . PRO A 1 470 ? 22.276 -19.053 -19.130 1.00 93.81 470 PRO A O 1
ATOM 3679 N N . LEU A 1 471 ? 22.624 -17.108 -18.067 1.00 92.19 471 LEU A N 1
ATOM 3680 C CA . LEU A 1 471 ? 21.844 -17.470 -16.873 1.00 92.19 471 LEU A CA 1
ATOM 3681 C C . LEU A 1 471 ? 20.367 -17.745 -17.192 1.00 92.19 471 LEU A C 1
ATOM 3683 O O . LEU A 1 471 ? 19.694 -18.465 -16.453 1.00 92.19 471 LEU A O 1
ATOM 3687 N N . PHE A 1 472 ? 19.861 -17.192 -18.295 1.00 93.50 472 PHE A N 1
ATOM 3688 C CA . PHE A 1 472 ? 18.473 -17.310 -18.728 1.00 93.50 472 PHE A CA 1
ATOM 3689 C C . PHE A 1 472 ? 18.311 -18.189 -19.969 1.00 93.50 472 PHE A C 1
ATOM 3691 O O . PHE A 1 472 ? 17.232 -18.191 -20.555 1.00 93.50 472 PHE A O 1
ATOM 3698 N N . GLU A 1 473 ? 19.310 -18.994 -20.350 1.00 91.81 473 GLU A N 1
ATOM 3699 C CA . GLU A 1 473 ? 19.261 -19.822 -21.565 1.00 91.81 473 GLU A CA 1
ATOM 3700 C C . GLU A 1 473 ? 17.980 -20.670 -21.659 1.00 91.81 473 GLU A C 1
ATOM 3702 O O . GLU A 1 473 ? 17.290 -20.641 -22.677 1.00 91.81 473 GLU A O 1
ATOM 3707 N N . ARG A 1 474 ? 17.586 -21.336 -20.564 1.00 90.19 474 ARG A N 1
ATOM 3708 C CA . ARG A 1 474 ? 16.353 -22.147 -20.501 1.00 90.19 474 ARG A CA 1
ATOM 3709 C C . ARG A 1 474 ? 15.064 -21.321 -20.618 1.00 90.19 474 ARG A C 1
ATOM 3711 O O . ARG A 1 474 ? 14.017 -21.857 -20.964 1.00 90.19 474 ARG A O 1
ATOM 3718 N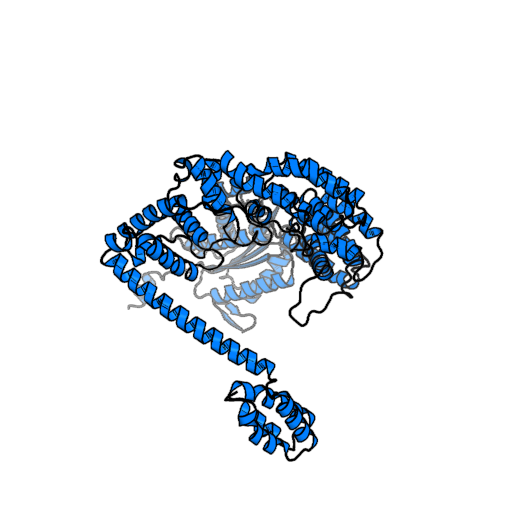 N . LEU A 1 475 ? 15.116 -20.035 -20.276 1.00 89.12 475 LEU A N 1
ATOM 3719 C CA . LEU A 1 475 ? 13.975 -19.118 -20.272 1.00 89.12 475 LEU A CA 1
ATOM 3720 C C . LEU A 1 475 ? 14.011 -18.116 -21.433 1.00 89.12 475 LEU A C 1
ATOM 3722 O O . LEU A 1 475 ? 13.106 -17.288 -21.510 1.00 89.12 475 LEU A O 1
ATOM 3726 N N . ARG A 1 476 ? 15.001 -18.192 -22.334 1.00 91.56 476 ARG A N 1
ATOM 3727 C CA . ARG A 1 476 ? 15.214 -17.246 -23.440 1.00 91.56 476 ARG A CA 1
ATOM 3728 C C . ARG A 1 476 ? 13.929 -16.964 -24.205 1.00 91.56 476 ARG A C 1
ATOM 3730 O O . ARG A 1 476 ? 13.505 -15.814 -24.280 1.00 91.56 476 ARG A O 1
ATOM 3737 N N . ASP A 1 477 ? 13.290 -18.016 -24.710 1.00 90.88 477 ASP A N 1
ATOM 3738 C CA . ASP A 1 477 ? 12.086 -17.893 -25.536 1.00 90.88 477 ASP A CA 1
ATOM 3739 C C . ASP A 1 477 ? 10.925 -17.289 -24.742 1.00 90.88 477 ASP A C 1
ATOM 3741 O O . ASP A 1 477 ? 10.177 -16.459 -25.253 1.00 90.88 477 ASP A O 1
ATOM 3745 N N . ARG A 1 478 ? 10.815 -17.636 -23.454 1.00 90.75 478 ARG A N 1
ATOM 3746 C CA . ARG A 1 478 ? 9.787 -17.087 -22.566 1.00 90.75 478 ARG A CA 1
ATOM 3747 C C . ARG A 1 478 ? 10.016 -15.605 -22.271 1.00 90.75 478 ARG A C 1
ATOM 3749 O O . ARG A 1 478 ? 9.060 -14.841 -22.297 1.00 90.75 478 ARG A O 1
ATOM 3756 N N . VAL A 1 479 ? 11.251 -15.189 -21.993 1.00 91.75 479 VAL A N 1
ATOM 3757 C CA . VAL A 1 479 ? 11.589 -13.774 -21.757 1.00 91.75 479 VAL A CA 1
ATOM 3758 C C . VAL A 1 479 ? 11.391 -12.959 -23.038 1.00 91.75 479 VAL A C 1
ATOM 3760 O O . VAL A 1 479 ? 10.836 -11.865 -22.977 1.00 91.75 479 VAL A O 1
ATOM 3763 N N . ALA A 1 480 ? 11.772 -13.500 -24.199 1.00 89.50 480 ALA A N 1
ATOM 3764 C CA . ALA A 1 480 ? 11.553 -12.858 -25.493 1.00 89.50 480 ALA A CA 1
ATOM 3765 C C . ALA A 1 480 ? 10.058 -12.698 -25.814 1.00 89.50 480 ALA A C 1
ATOM 3767 O O . ALA A 1 480 ? 9.642 -11.609 -26.207 1.00 89.50 480 ALA A O 1
ATOM 3768 N N . ALA A 1 481 ? 9.248 -13.736 -25.581 1.00 88.50 481 ALA A N 1
ATOM 3769 C CA . ALA A 1 481 ? 7.796 -13.667 -25.740 1.00 88.50 481 ALA A CA 1
ATOM 3770 C C . ALA A 1 481 ? 7.176 -12.610 -24.811 1.00 88.50 481 ALA A C 1
ATOM 3772 O O . ALA A 1 481 ? 6.457 -11.734 -25.275 1.00 88.50 481 ALA A O 1
ATOM 3773 N N . LEU A 1 482 ? 7.546 -12.597 -23.523 1.00 88.88 482 LEU A N 1
ATOM 3774 C CA . LEU A 1 482 ? 7.077 -11.577 -22.573 1.00 88.88 482 LEU A CA 1
ATOM 3775 C C . LEU A 1 482 ? 7.479 -10.151 -22.986 1.00 88.88 482 LEU A C 1
ATOM 3777 O O . LEU A 1 482 ? 6.719 -9.204 -22.781 1.00 88.88 482 LEU A O 1
ATOM 3781 N N . ALA A 1 483 ? 8.670 -9.978 -23.565 1.00 88.50 483 ALA A N 1
ATOM 3782 C CA . ALA A 1 483 ? 9.116 -8.689 -24.082 1.00 88.50 483 ALA A CA 1
ATOM 3783 C C . ALA A 1 483 ? 8.281 -8.237 -25.293 1.00 88.50 483 ALA A C 1
ATOM 3785 O O . ALA A 1 483 ? 7.932 -7.058 -25.374 1.00 88.50 483 ALA A O 1
ATOM 3786 N N . GLN A 1 484 ? 7.939 -9.162 -26.195 1.00 84.94 484 GLN A N 1
ATOM 3787 C CA . GLN A 1 484 ? 7.077 -8.905 -27.352 1.00 84.94 484 GLN A CA 1
ATOM 3788 C C . GLN A 1 484 ? 5.642 -8.580 -26.936 1.00 84.94 484 GLN A C 1
ATOM 3790 O O . GLN A 1 484 ? 5.113 -7.565 -27.380 1.00 84.94 484 GLN A O 1
ATOM 3795 N N . ASP A 1 485 ? 5.049 -9.364 -26.034 1.00 84.50 485 ASP A N 1
ATOM 3796 C CA . ASP A 1 485 ? 3.703 -9.118 -25.501 1.00 84.50 485 ASP A CA 1
ATOM 3797 C C . ASP A 1 485 ? 3.615 -7.733 -24.853 1.00 84.50 485 ASP A C 1
ATOM 3799 O O . ASP A 1 485 ? 2.651 -6.990 -25.046 1.00 84.50 485 ASP A O 1
ATOM 3803 N N . ARG A 1 486 ? 4.655 -7.346 -24.103 1.00 84.94 486 ARG A N 1
ATOM 3804 C CA . ARG A 1 486 ? 4.702 -6.031 -23.467 1.00 84.94 486 ARG A CA 1
ATOM 3805 C C . ARG A 1 486 ? 4.866 -4.901 -24.482 1.00 84.94 486 ARG A C 1
ATOM 3807 O O . ARG A 1 486 ? 4.221 -3.872 -24.317 1.00 84.94 486 ARG A O 1
ATOM 3814 N N . LEU A 1 487 ? 5.676 -5.091 -25.524 1.00 81.56 487 LEU A N 1
ATOM 3815 C CA . LEU A 1 487 ? 5.799 -4.126 -26.617 1.00 81.56 487 LEU A CA 1
ATOM 3816 C C . LEU A 1 487 ? 4.470 -3.956 -27.367 1.00 81.56 487 LEU A C 1
ATOM 3818 O O . LEU A 1 487 ? 4.080 -2.826 -27.637 1.00 81.56 487 LEU A O 1
ATOM 3822 N N . ALA A 1 488 ? 3.765 -5.052 -27.659 1.00 77.38 488 ALA A N 1
ATOM 3823 C CA . ALA A 1 488 ? 2.446 -5.007 -28.286 1.00 77.38 488 ALA A CA 1
ATOM 3824 C C . ALA A 1 488 ? 1.454 -4.219 -27.417 1.00 77.38 488 ALA A C 1
ATOM 3826 O O . ALA A 1 488 ? 0.834 -3.274 -27.893 1.00 77.38 488 ALA A O 1
ATOM 3827 N N . ALA A 1 489 ? 1.403 -4.517 -26.114 1.00 76.69 489 ALA A N 1
ATOM 3828 C CA . ALA A 1 489 ? 0.575 -3.768 -25.174 1.00 76.69 489 ALA A CA 1
ATOM 3829 C C . ALA A 1 489 ? 0.938 -2.272 -25.117 1.00 76.69 489 ALA A C 1
ATOM 3831 O O . ALA A 1 489 ? 0.051 -1.435 -24.992 1.00 76.69 489 ALA A O 1
ATOM 3832 N N . GLU A 1 490 ? 2.223 -1.913 -25.207 1.00 74.31 490 GLU A N 1
ATOM 3833 C CA . GLU A 1 490 ? 2.671 -0.514 -25.243 1.00 74.31 490 GLU A CA 1
ATOM 3834 C C . GLU A 1 490 ? 2.267 0.206 -26.532 1.00 74.31 490 GLU A C 1
ATOM 3836 O O . GLU A 1 490 ? 1.833 1.353 -26.463 1.00 74.31 490 GLU A O 1
ATOM 3841 N N . ILE A 1 491 ? 2.368 -0.459 -27.686 1.00 69.06 491 ILE A N 1
ATOM 3842 C CA . ILE A 1 491 ? 1.933 0.082 -28.984 1.00 69.06 491 ILE A CA 1
ATOM 3843 C C . ILE A 1 491 ? 0.417 0.310 -28.996 1.00 69.06 491 ILE A C 1
ATOM 3845 O O . ILE A 1 491 ? -0.047 1.325 -29.512 1.00 69.06 491 ILE A O 1
ATOM 3849 N N . ASP A 1 492 ? -0.343 -0.591 -28.375 1.00 63.56 492 ASP A N 1
ATOM 3850 C CA . ASP A 1 492 ? -1.795 -0.470 -28.228 1.00 63.56 492 ASP A CA 1
ATOM 3851 C C . ASP A 1 492 ? -2.223 0.535 -27.137 1.00 63.56 492 ASP A C 1
ATOM 3853 O O . ASP A 1 492 ? -3.411 0.838 -27.010 1.00 63.56 492 ASP A O 1
ATOM 3857 N N . THR A 1 493 ? -1.293 1.086 -26.344 1.00 65.00 493 THR A N 1
ATOM 3858 C CA . THR A 1 493 ? -1.620 2.038 -25.272 1.00 65.00 493 THR A CA 1
ATOM 3859 C C . THR A 1 493 ? -1.584 3.484 -25.775 1.00 65.00 493 THR A C 1
ATOM 3861 O O . THR A 1 493 ? -0.522 4.093 -25.915 1.00 65.00 493 THR A O 1
ATOM 3864 N N . SER A 1 494 ? -2.756 4.097 -25.943 1.00 63.00 494 SER A N 1
ATOM 3865 C CA . SER A 1 494 ? -2.877 5.535 -26.210 1.00 63.00 494 SER A CA 1
ATOM 3866 C C . SER A 1 494 ? -2.649 6.359 -24.941 1.00 63.00 494 SER A C 1
ATOM 3868 O O . SER A 1 494 ? -3.563 6.598 -24.155 1.00 63.00 494 SER A O 1
ATOM 3870 N N . ALA A 1 495 ? -1.416 6.818 -24.723 1.00 63.88 495 ALA A N 1
ATOM 3871 C CA . ALA A 1 495 ? -1.117 7.774 -23.657 1.00 63.88 495 ALA A CA 1
ATOM 3872 C C . ALA A 1 495 ? -1.604 9.188 -24.040 1.00 63.88 495 ALA A C 1
ATOM 3874 O O . ALA A 1 495 ? -1.217 9.730 -25.082 1.00 63.88 495 ALA A O 1
ATOM 3875 N N . TRP A 1 496 ? -2.446 9.794 -23.196 1.00 67.06 496 TRP A N 1
ATOM 3876 C CA . TRP A 1 496 ? -2.991 11.139 -23.413 1.00 67.06 496 TRP A CA 1
ATOM 3877 C C . TRP A 1 496 ? -2.130 12.217 -22.763 1.00 67.06 496 TRP A C 1
ATOM 3879 O O . TRP A 1 496 ? -1.720 12.101 -21.606 1.00 67.06 496 TRP A O 1
ATOM 3889 N N . THR A 1 497 ? -1.902 13.311 -23.482 1.00 69.56 497 THR A N 1
ATOM 3890 C CA . THR A 1 497 ? -1.280 14.509 -22.909 1.00 69.56 497 THR A CA 1
ATOM 3891 C C . THR A 1 497 ? -2.329 15.394 -22.218 1.00 69.56 497 THR A C 1
ATOM 3893 O O . THR A 1 497 ? -3.500 15.377 -22.601 1.00 69.56 497 THR A O 1
ATOM 3896 N N . PRO A 1 498 ? -1.956 16.231 -21.230 1.00 68.06 498 PRO A N 1
ATOM 3897 C CA . PRO A 1 498 ? -2.886 17.191 -20.622 1.00 68.06 498 PRO A CA 1
ATOM 3898 C C . PRO A 1 498 ? -3.580 18.116 -21.641 1.00 68.06 498 PRO A C 1
ATOM 3900 O O . PRO A 1 498 ? -4.745 18.471 -21.471 1.00 68.06 498 PRO A O 1
ATOM 3903 N N . THR A 1 499 ? -2.894 18.460 -22.735 1.00 71.38 499 THR A N 1
ATOM 3904 C CA . THR A 1 499 ? -3.443 19.252 -23.848 1.00 71.38 499 THR A CA 1
ATOM 3905 C C . THR A 1 499 ? -4.529 18.495 -24.617 1.00 71.38 499 THR A C 1
ATOM 3907 O O . THR A 1 499 ? -5.537 19.074 -25.024 1.00 71.38 499 THR A O 1
ATOM 3910 N N . GLU A 1 500 ? -4.367 17.184 -24.785 1.00 67.62 500 GLU A N 1
ATOM 3911 C CA . GLU A 1 500 ? -5.390 16.326 -25.388 1.00 67.62 500 GLU A CA 1
ATOM 3912 C C . GLU A 1 500 ? -6.583 16.160 -24.459 1.00 67.62 500 GLU A C 1
ATOM 3914 O O . GLU A 1 500 ? -7.711 16.280 -24.912 1.00 67.62 500 GLU A O 1
ATOM 3919 N N . VAL A 1 501 ? -6.377 16.019 -23.149 1.00 69.69 501 VAL A N 1
ATOM 3920 C CA . VAL A 1 501 ? -7.496 16.005 -22.193 1.00 69.69 501 VAL A CA 1
ATOM 3921 C C . VAL A 1 501 ? -8.309 17.303 -22.286 1.00 69.69 501 VAL A C 1
ATOM 3923 O O . VAL A 1 501 ? -9.536 17.258 -22.326 1.00 69.69 501 VAL A O 1
ATOM 3926 N N . ALA A 1 502 ? -7.655 18.460 -22.420 1.00 72.25 502 ALA A N 1
ATOM 3927 C CA . ALA A 1 502 ? -8.348 19.728 -22.657 1.00 72.25 502 ALA A CA 1
ATOM 3928 C C . ALA A 1 502 ? -9.097 19.755 -24.007 1.00 72.25 502 ALA A C 1
ATOM 3930 O O . ALA A 1 502 ? -10.204 20.293 -24.097 1.00 72.25 502 ALA A O 1
ATOM 3931 N N . THR A 1 503 ? -8.531 19.136 -25.047 1.00 70.06 503 THR A N 1
ATOM 3932 C CA . THR A 1 503 ? -9.163 19.008 -26.371 1.00 70.06 503 THR A CA 1
ATOM 3933 C C . THR A 1 503 ? -10.405 18.118 -26.302 1.00 70.06 503 THR A C 1
ATOM 3935 O O . THR A 1 503 ? -11.458 18.521 -26.789 1.00 70.06 503 THR A O 1
ATOM 3938 N N . LEU A 1 504 ? -10.329 16.979 -25.606 1.00 73.31 504 LEU A N 1
ATOM 3939 C CA . LEU A 1 504 ? -11.455 16.084 -25.342 1.00 73.31 504 LEU A CA 1
ATOM 3940 C C . LEU A 1 504 ? -12.566 16.800 -24.567 1.00 73.31 504 LEU A C 1
ATOM 3942 O O . LEU A 1 504 ? -13.727 16.734 -24.957 1.00 73.31 504 LEU A O 1
ATOM 3946 N N . LEU A 1 505 ? -12.226 17.531 -23.503 1.00 72.38 505 LEU A N 1
ATOM 3947 C CA . LEU A 1 505 ? -13.208 18.269 -22.700 1.00 72.38 505 LEU A CA 1
ATOM 3948 C C . LEU A 1 505 ? -13.911 19.376 -23.501 1.00 72.38 505 LEU A C 1
ATOM 3950 O O . LEU A 1 505 ? -15.089 19.644 -23.275 1.00 72.38 505 LEU A O 1
ATOM 3954 N N . THR A 1 506 ? -13.210 19.998 -24.452 1.00 71.25 506 THR A N 1
ATOM 3955 C CA . THR A 1 506 ? -13.757 21.098 -25.262 1.00 71.25 506 THR A CA 1
ATOM 3956 C C . THR A 1 506 ? -14.552 20.594 -26.467 1.00 71.25 506 THR A C 1
ATOM 3958 O O . THR A 1 506 ? -15.615 21.124 -26.783 1.00 71.25 506 THR A O 1
ATOM 3961 N N . ARG A 1 507 ? -14.036 19.575 -27.158 1.00 67.38 507 ARG A N 1
ATOM 3962 C CA . ARG A 1 507 ? -14.526 19.118 -28.471 1.00 67.38 507 ARG A CA 1
ATOM 3963 C C . ARG A 1 507 ? -15.302 17.805 -28.407 1.00 67.38 507 ARG A C 1
ATOM 3965 O O . ARG A 1 507 ? -15.904 17.406 -29.399 1.00 67.38 507 ARG A O 1
ATOM 3972 N N . LYS A 1 508 ? -15.326 17.166 -27.232 1.00 68.94 508 LYS A N 1
ATOM 3973 C CA . LYS A 1 508 ? -15.947 15.864 -26.939 1.00 68.94 508 LYS A CA 1
ATOM 3974 C C . LYS A 1 508 ? -15.363 14.688 -27.722 1.00 68.94 508 LYS A C 1
ATOM 3976 O O . LYS A 1 508 ? -15.948 13.613 -27.687 1.00 68.94 508 LYS A O 1
ATOM 3981 N N . GLU A 1 509 ? -14.239 14.881 -28.413 1.00 73.62 509 GLU A N 1
ATOM 3982 C CA . GLU A 1 509 ? -13.622 13.853 -29.247 1.00 73.62 509 GLU A CA 1
ATOM 3983 C C . GLU A 1 509 ? -12.129 14.115 -29.483 1.00 73.62 509 GLU A C 1
ATOM 3985 O O . GLU A 1 509 ? -11.681 15.265 -29.432 1.00 73.62 509 GLU A O 1
ATOM 3990 N N . LEU A 1 510 ? -11.362 13.048 -29.722 1.00 76.56 510 LEU A N 1
ATOM 3991 C CA . LEU A 1 510 ? -9.922 13.089 -29.982 1.00 76.56 510 LEU A CA 1
ATOM 3992 C C . LEU A 1 510 ? -9.587 12.436 -31.320 1.00 76.56 510 LEU A C 1
ATOM 3994 O O . LEU A 1 510 ? -10.217 11.463 -31.720 1.00 76.56 510 LEU A O 1
ATOM 3998 N N . SER A 1 511 ? -8.545 12.947 -31.977 1.00 82.25 511 SER A N 1
ATOM 3999 C CA . SER A 1 511 ? -7.967 12.290 -33.150 1.00 82.25 511 SER A CA 1
ATOM 4000 C C . SER A 1 511 ? -7.348 10.946 -32.733 1.00 82.25 511 SER A C 1
ATOM 4002 O O . SER A 1 511 ? -6.514 10.942 -31.820 1.00 82.25 511 SER A O 1
ATOM 4004 N N . PRO A 1 512 ? -7.673 9.833 -33.415 1.00 84.69 512 PRO A N 1
ATOM 4005 C CA . PRO A 1 512 ? -7.071 8.524 -33.168 1.00 84.69 512 PRO A CA 1
ATOM 4006 C C . PRO A 1 512 ? -5.545 8.551 -33.244 1.00 84.69 512 PRO A C 1
ATOM 4008 O O . PRO A 1 512 ? -4.991 9.263 -34.085 1.00 84.69 512 PRO A O 1
ATOM 4011 N N . LYS A 1 513 ? -4.855 7.777 -32.397 1.00 80.88 513 LYS A N 1
ATOM 4012 C CA . LYS A 1 513 ? -3.379 7.685 -32.373 1.00 80.88 513 LYS A CA 1
ATOM 4013 C C . LYS A 1 513 ? -2.828 6.281 -32.579 1.00 80.88 513 LYS A C 1
ATOM 4015 O O . LYS A 1 513 ? -1.625 6.130 -32.779 1.00 80.88 513 LYS A O 1
ATOM 4020 N N . THR A 1 514 ? -3.692 5.281 -32.522 1.00 80.94 514 THR A N 1
ATOM 4021 C CA . THR A 1 514 ? -3.369 3.877 -32.763 1.00 80.94 514 THR A CA 1
ATOM 4022 C C . THR A 1 514 ? -4.376 3.294 -33.745 1.00 80.94 514 THR A C 1
ATOM 4024 O O . THR A 1 514 ? -5.458 3.852 -33.963 1.00 80.94 514 THR A O 1
ATOM 4027 N N . THR A 1 515 ? -4.056 2.141 -34.332 1.00 80.38 515 THR A N 1
ATOM 4028 C CA . THR A 1 515 ? -5.017 1.418 -35.177 1.00 80.38 515 THR A CA 1
ATOM 4029 C C . THR A 1 515 ? -6.270 1.020 -34.392 1.00 80.38 515 THR A C 1
ATOM 4031 O O . THR A 1 515 ? -7.377 1.070 -34.928 1.00 80.38 515 THR A O 1
ATOM 4034 N N . SER A 1 516 ? -6.104 0.684 -33.108 1.00 81.69 516 SER A N 1
ATOM 4035 C CA . SER A 1 516 ? -7.197 0.367 -32.185 1.00 81.69 516 SER A CA 1
ATOM 4036 C C . SER A 1 516 ? -8.115 1.575 -31.951 1.00 81.69 516 SER A C 1
ATOM 4038 O O . SER A 1 516 ? -9.327 1.437 -32.109 1.00 81.69 516 SER A O 1
ATOM 4040 N N . ASP A 1 517 ? -7.561 2.769 -31.700 1.00 85.19 517 ASP A N 1
ATOM 4041 C CA . ASP A 1 517 ? -8.351 4.009 -31.605 1.00 85.19 517 ASP A CA 1
ATOM 4042 C C . ASP A 1 517 ? -9.105 4.295 -32.910 1.00 85.19 517 ASP A C 1
ATOM 4044 O O . ASP A 1 517 ? -10.266 4.699 -32.891 1.00 85.19 517 ASP A O 1
ATOM 4048 N N . MET A 1 518 ? -8.448 4.083 -34.058 1.00 88.62 518 MET A N 1
ATOM 4049 C CA . MET A 1 518 ? -9.040 4.350 -35.370 1.00 88.62 518 MET A CA 1
ATOM 4050 C C . MET A 1 518 ? -10.200 3.393 -35.664 1.00 88.62 518 MET A C 1
ATOM 4052 O O . MET A 1 518 ? -11.204 3.789 -36.254 1.00 88.62 518 MET A O 1
ATOM 4056 N N . ALA A 1 519 ? -10.078 2.132 -35.247 1.00 87.81 519 ALA A N 1
ATOM 4057 C CA . ALA A 1 519 ? -11.149 1.152 -35.354 1.00 87.81 519 ALA A CA 1
ATOM 4058 C C . ALA A 1 519 ? -12.320 1.473 -34.427 1.00 87.81 519 ALA A C 1
ATOM 4060 O O . ALA A 1 519 ? -13.461 1.391 -34.874 1.00 87.81 519 ALA A O 1
ATOM 4061 N N . GLN A 1 520 ? -12.052 1.887 -33.185 1.00 88.44 520 GLN A N 1
ATOM 4062 C CA . GLN A 1 520 ? -13.109 2.301 -32.264 1.00 88.44 520 GLN A CA 1
ATOM 4063 C C . GLN A 1 520 ? -13.867 3.515 -32.808 1.00 88.44 520 GLN A C 1
ATOM 4065 O O . GLN A 1 520 ? -15.089 3.468 -32.898 1.00 88.44 520 GLN A O 1
ATOM 4070 N N . LEU A 1 521 ? -13.150 4.539 -33.283 1.00 90.94 521 LEU A N 1
ATOM 4071 C CA . LEU A 1 521 ? -13.766 5.705 -33.916 1.00 90.94 521 LEU A CA 1
ATOM 4072 C C . LEU A 1 521 ? -14.638 5.307 -35.115 1.00 90.94 521 LEU A C 1
ATOM 4074 O O . LEU A 1 521 ? -15.729 5.843 -35.293 1.00 90.94 521 LEU A O 1
ATOM 4078 N N . LEU A 1 522 ? -14.179 4.365 -35.947 1.00 91.94 522 LEU A N 1
ATOM 4079 C CA . LEU A 1 522 ? -14.967 3.897 -37.086 1.00 91.94 522 LEU A CA 1
ATOM 4080 C C . LEU A 1 522 ? -16.254 3.189 -36.639 1.00 91.94 522 LEU A C 1
ATOM 4082 O O . LEU A 1 522 ? -17.298 3.407 -37.249 1.00 91.94 522 LEU A O 1
ATOM 4086 N N . VAL A 1 523 ? -16.193 2.356 -35.597 1.00 91.56 523 VAL A N 1
ATOM 4087 C CA . VAL A 1 523 ? -17.379 1.696 -35.027 1.00 91.56 523 VAL A CA 1
ATOM 4088 C C . VAL A 1 523 ? -18.361 2.736 -34.495 1.00 91.56 523 VAL A C 1
ATOM 4090 O O . VAL A 1 523 ? -19.520 2.708 -34.902 1.00 91.56 523 VAL A O 1
ATOM 4093 N N . ASP A 1 524 ? -17.885 3.693 -33.697 1.00 90.31 524 ASP A N 1
ATOM 4094 C CA . ASP A 1 524 ? -18.715 4.762 -33.134 1.00 90.31 524 ASP A CA 1
ATOM 4095 C C . ASP A 1 524 ? -19.426 5.546 -34.250 1.00 90.31 524 ASP A C 1
ATOM 4097 O O . ASP A 1 524 ? -20.623 5.811 -34.173 1.00 90.31 524 ASP A O 1
ATOM 4101 N N . ARG A 1 525 ? -18.729 5.836 -35.359 1.00 91.50 525 ARG A N 1
ATOM 4102 C CA . ARG A 1 525 ? -19.328 6.509 -36.523 1.00 91.50 525 ARG A CA 1
ATOM 4103 C C . ARG A 1 525 ? -20.377 5.690 -37.253 1.00 91.50 525 ARG A C 1
ATOM 4105 O O . ARG A 1 525 ? -21.353 6.252 -37.747 1.00 91.50 525 ARG A O 1
ATOM 4112 N N . LEU A 1 526 ? -20.180 4.384 -37.369 1.00 91.94 526 LEU A N 1
ATOM 4113 C CA . LEU A 1 526 ? -21.173 3.506 -37.983 1.00 91.94 526 LEU A CA 1
ATOM 4114 C C . LEU A 1 526 ? -22.425 3.400 -37.105 1.00 91.94 526 LEU A C 1
ATOM 4116 O O . LEU A 1 526 ? -23.534 3.382 -37.642 1.00 91.94 526 LEU A O 1
ATOM 4120 N N . ASP A 1 527 ? -22.260 3.396 -35.785 1.00 90.69 527 ASP A N 1
ATOM 4121 C CA . ASP A 1 527 ? -23.367 3.382 -34.829 1.00 90.69 527 ASP A CA 1
ATOM 4122 C C . ASP A 1 527 ? -24.104 4.739 -34.810 1.00 90.69 527 ASP A C 1
ATOM 4124 O O . ASP A 1 527 ? -25.335 4.761 -34.882 1.00 90.69 527 ASP A O 1
ATOM 4128 N N . ASP A 1 528 ? -23.385 5.867 -34.867 1.00 90.06 528 ASP A N 1
ATOM 4129 C CA . ASP A 1 528 ? -23.958 7.213 -35.040 1.00 90.06 528 ASP A CA 1
ATOM 4130 C C . ASP A 1 528 ? -24.797 7.312 -36.326 1.00 90.06 528 ASP A C 1
ATOM 4132 O O . ASP A 1 528 ? -25.890 7.887 -36.333 1.00 90.06 528 ASP A O 1
ATOM 4136 N N . LEU A 1 529 ? -24.308 6.737 -37.434 1.00 90.75 529 LEU A N 1
ATOM 4137 C CA . LEU A 1 529 ? -25.049 6.670 -38.696 1.00 90.75 529 LEU A CA 1
ATOM 4138 C C . LEU A 1 529 ? -26.326 5.839 -38.550 1.00 90.75 529 LEU A C 1
ATOM 4140 O O . LEU A 1 529 ? -27.379 6.241 -39.051 1.00 90.75 529 LEU A O 1
ATOM 4144 N N . GLN A 1 530 ? -26.269 4.702 -37.853 1.00 87.31 530 GLN A N 1
ATOM 4145 C CA . GLN A 1 530 ? -27.466 3.915 -37.564 1.00 87.31 530 GLN A CA 1
ATOM 4146 C C . GLN A 1 530 ? -28.455 4.711 -36.710 1.00 87.31 530 GLN A C 1
ATOM 4148 O O . GLN A 1 530 ? -29.642 4.734 -37.043 1.00 87.31 530 GLN A O 1
ATOM 4153 N N . GLU A 1 531 ? -27.985 5.416 -35.676 1.00 88.50 531 GLU A N 1
ATOM 4154 C CA . GLU A 1 531 ? -28.816 6.281 -34.837 1.00 88.50 531 GLU A CA 1
ATOM 4155 C C . GLU A 1 531 ? -29.463 7.413 -35.653 1.00 88.50 531 GLU A C 1
ATOM 4157 O O . GLU A 1 531 ? -30.662 7.675 -35.531 1.00 88.50 531 GLU A O 1
ATOM 4162 N N . LEU A 1 532 ? -28.703 8.054 -36.546 1.00 89.31 532 LEU A N 1
ATOM 4163 C CA . LEU A 1 532 ? -29.195 9.096 -37.447 1.00 89.31 532 LEU A CA 1
ATOM 4164 C C . LEU A 1 532 ? -30.336 8.582 -38.327 1.00 89.31 532 LEU A C 1
ATOM 4166 O O . LEU A 1 532 ? -31.348 9.268 -38.485 1.00 89.31 532 LEU A O 1
ATOM 4170 N N . LEU A 1 533 ? -30.216 7.360 -38.850 1.00 87.75 533 LEU A N 1
ATOM 4171 C CA . LEU A 1 533 ? -31.288 6.732 -39.616 1.00 87.75 533 LEU A CA 1
ATOM 4172 C C . LEU A 1 533 ? -32.543 6.525 -38.766 1.00 87.75 533 LEU A C 1
ATOM 4174 O O . LEU A 1 533 ? -33.642 6.500 -39.311 1.00 87.75 533 LEU A O 1
ATOM 4178 N N . LEU A 1 534 ? -32.439 6.378 -37.441 1.00 84.94 534 LEU A N 1
ATOM 4179 C CA . LEU A 1 534 ? -33.595 6.212 -36.556 1.00 84.94 534 LEU A CA 1
ATOM 4180 C C . LEU A 1 534 ? -34.459 7.477 -36.420 1.00 84.94 534 LEU A C 1
ATOM 4182 O O . LEU A 1 534 ? -35.604 7.336 -35.988 1.00 84.94 534 LEU A O 1
ATOM 4186 N N . LYS A 1 535 ? -33.945 8.662 -36.768 1.00 83.62 535 LYS A N 1
ATOM 4187 C CA . LYS A 1 535 ? -34.642 9.951 -36.632 1.00 83.62 535 LYS A CA 1
ATOM 4188 C C . LYS A 1 535 ? -35.635 10.183 -37.774 1.00 83.62 535 LYS A C 1
ATOM 4190 O O . LYS A 1 535 ? -35.344 9.862 -38.922 1.00 83.62 535 LYS A O 1
ATOM 4195 N N . ASP A 1 536 ? -36.764 10.827 -37.476 1.00 76.25 536 ASP A N 1
ATOM 4196 C CA . ASP A 1 536 ? -37.795 11.154 -38.480 1.00 76.25 536 ASP A CA 1
ATOM 4197 C C . ASP A 1 536 ? -37.292 12.131 -39.553 1.00 76.25 536 ASP A C 1
ATOM 4199 O O . ASP A 1 536 ? -37.693 12.057 -40.711 1.00 76.25 536 ASP A O 1
ATOM 4203 N N . THR A 1 537 ? -36.370 13.025 -39.185 1.00 79.81 537 THR A N 1
ATOM 4204 C CA . THR A 1 537 ? -35.679 13.944 -40.103 1.00 79.81 537 THR A CA 1
ATOM 4205 C C . THR A 1 537 ? -34.424 13.334 -40.736 1.00 79.81 537 THR A C 1
ATOM 4207 O O . THR A 1 537 ? -33.668 14.040 -41.403 1.00 79.81 537 THR A O 1
ATOM 4210 N N . GLY A 1 538 ? -34.162 12.047 -40.493 1.00 82.12 538 GLY A N 1
ATOM 4211 C CA . GLY A 1 538 ? -32.976 11.346 -40.968 1.00 82.12 538 GLY A CA 1
ATOM 4212 C C . GLY A 1 538 ? -33.026 11.019 -42.466 1.00 82.12 538 GLY A C 1
ATOM 4213 O O . GLY A 1 538 ? -34.094 11.001 -43.083 1.00 82.12 538 GLY A O 1
ATOM 4214 N N . PRO A 1 539 ? -31.877 10.686 -43.077 1.00 88.56 539 PRO A N 1
ATOM 4215 C CA . PRO A 1 539 ? -31.770 10.506 -44.522 1.00 88.56 539 PRO A CA 1
ATOM 4216 C C . PRO A 1 539 ? -32.301 9.152 -45.029 1.00 88.56 539 PRO A C 1
ATOM 4218 O O . PRO A 1 539 ? -32.214 8.883 -46.227 1.00 88.56 539 PRO A O 1
ATOM 4221 N N . ARG A 1 540 ? -32.875 8.301 -44.156 1.00 87.88 540 ARG A N 1
ATOM 4222 C CA . ARG A 1 540 ? -33.257 6.907 -44.465 1.00 87.88 540 ARG A CA 1
ATOM 4223 C C . ARG A 1 540 ? -34.072 6.786 -45.750 1.00 87.88 540 ARG A C 1
ATOM 4225 O O . ARG A 1 540 ? -33.706 6.006 -46.619 1.00 87.88 540 ARG A O 1
ATOM 4232 N N . ALA A 1 541 ? -35.164 7.543 -45.871 1.00 84.94 541 ALA A N 1
ATOM 4233 C CA . ALA A 1 541 ? -36.061 7.445 -47.024 1.00 84.94 541 ALA A CA 1
ATOM 4234 C C . ALA A 1 541 ? -35.377 7.868 -48.335 1.00 84.94 541 ALA A C 1
ATOM 4236 O O . ALA A 1 541 ? -35.615 7.262 -49.376 1.00 84.94 541 ALA A O 1
ATOM 4237 N N . GLY A 1 542 ? -34.502 8.878 -48.273 1.00 86.56 542 GLY A N 1
ATOM 4238 C CA . GLY A 1 542 ? -33.702 9.311 -49.416 1.00 86.56 542 GLY A CA 1
ATOM 4239 C C . GLY A 1 542 ? -32.697 8.241 -49.833 1.00 86.56 542 GLY A C 1
ATOM 4240 O O . GLY A 1 542 ? -32.654 7.859 -50.998 1.00 86.56 542 GLY A O 1
ATOM 4241 N N . TRP A 1 543 ? -31.944 7.698 -48.876 1.00 92.06 543 TRP A N 1
ATOM 4242 C CA . TRP A 1 543 ? -30.942 6.661 -49.138 1.00 92.06 543 TRP A CA 1
ATOM 4243 C C . TRP A 1 543 ? -31.556 5.350 -49.630 1.00 92.06 543 TRP A C 1
ATOM 4245 O O . TRP A 1 543 ? -30.984 4.714 -50.507 1.00 92.06 543 TRP A O 1
ATOM 4255 N N . ALA A 1 544 ? -32.741 4.980 -49.138 1.00 87.75 544 ALA A N 1
ATOM 4256 C CA . ALA A 1 544 ? -33.466 3.788 -49.580 1.00 87.75 544 ALA A CA 1
ATOM 4257 C C . ALA A 1 544 ? -33.866 3.828 -51.068 1.00 87.75 544 ALA A C 1
ATOM 4259 O O . ALA A 1 544 ? -34.117 2.783 -51.660 1.00 87.75 544 ALA A O 1
ATOM 4260 N N . SER A 1 545 ? -33.940 5.020 -51.672 1.00 86.12 545 SER A N 1
ATOM 4261 C CA . SER A 1 545 ? -34.296 5.193 -53.088 1.00 86.12 545 SER A CA 1
ATOM 4262 C C . SER A 1 545 ? -33.108 5.087 -54.053 1.00 86.12 545 SER A C 1
ATOM 4264 O O . SER A 1 545 ? -33.307 5.145 -55.265 1.00 86.12 545 SER A O 1
ATOM 4266 N N . ILE A 1 546 ? -31.886 4.940 -53.530 1.00 88.12 546 ILE A N 1
ATOM 4267 C CA . ILE A 1 546 ? -30.645 4.913 -54.308 1.00 88.12 546 ILE A CA 1
ATOM 4268 C C . ILE A 1 546 ? -30.231 3.462 -54.565 1.00 88.12 546 ILE A C 1
ATOM 4270 O O . ILE A 1 546 ? -30.026 2.695 -53.628 1.00 88.12 546 ILE A O 1
ATOM 4274 N N . ASP A 1 547 ? -30.063 3.093 -55.833 1.00 83.75 547 ASP A N 1
ATOM 4275 C CA . ASP A 1 547 ? -29.768 1.723 -56.273 1.00 83.75 547 ASP A CA 1
ATOM 4276 C C . ASP A 1 547 ? -28.307 1.507 -56.724 1.00 83.75 547 ASP A C 1
ATOM 4278 O O . ASP A 1 547 ? -27.912 0.392 -57.095 1.00 83.75 547 ASP A O 1
ATOM 4282 N N . ASP A 1 548 ? -27.467 2.543 -56.645 1.00 85.56 548 ASP A N 1
ATOM 4283 C CA . ASP A 1 548 ? -26.057 2.501 -57.021 1.00 85.56 548 ASP A CA 1
ATOM 4284 C C . ASP A 1 548 ? -25.107 3.055 -55.938 1.00 85.56 548 ASP A C 1
ATOM 4286 O O . ASP A 1 548 ? -25.395 4.020 -55.228 1.00 85.56 548 ASP A O 1
ATOM 4290 N N . GLU A 1 549 ? -23.927 2.439 -55.807 1.00 87.62 549 GLU A N 1
ATOM 4291 C CA . GLU A 1 549 ? -22.936 2.829 -54.799 1.00 87.62 549 GLU A CA 1
ATOM 4292 C C . GLU A 1 549 ? -22.322 4.211 -55.052 1.00 87.62 549 GLU A C 1
ATOM 4294 O O . GLU A 1 549 ? -21.865 4.841 -54.102 1.00 87.62 549 GLU A O 1
ATOM 4299 N N . ASN A 1 550 ? -22.253 4.674 -56.305 1.00 84.38 550 ASN A N 1
ATOM 4300 C CA . ASN A 1 550 ? -21.591 5.936 -56.643 1.00 84.38 550 ASN A CA 1
ATOM 4301 C C . ASN A 1 550 ? -22.422 7.141 -56.208 1.00 84.38 550 ASN A C 1
ATOM 4303 O O . ASN A 1 550 ? -21.848 8.169 -55.861 1.00 84.38 550 ASN A O 1
ATOM 4307 N N . THR A 1 551 ? -23.745 6.999 -56.169 1.00 86.06 551 THR A N 1
ATOM 4308 C CA . THR A 1 551 ? -24.658 8.017 -55.646 1.00 86.06 551 THR A CA 1
ATOM 4309 C C . THR A 1 551 ? -24.781 7.947 -54.122 1.00 86.06 551 THR A C 1
ATOM 4311 O O . THR A 1 551 ? -24.812 8.988 -53.466 1.00 86.06 551 THR A O 1
ATOM 4314 N N . LEU A 1 552 ? -24.808 6.747 -53.524 1.00 87.75 552 LEU A N 1
ATOM 4315 C CA . LEU A 1 552 ? -24.970 6.593 -52.069 1.00 87.75 552 LEU A CA 1
ATOM 4316 C C . LEU A 1 552 ? -23.699 6.970 -51.287 1.00 87.75 552 LEU A C 1
ATOM 4318 O O . LEU A 1 552 ? -23.775 7.543 -50.199 1.00 87.75 552 LEU A O 1
ATOM 4322 N N . ARG A 1 553 ? -22.518 6.691 -51.846 1.00 87.75 553 ARG A N 1
ATOM 4323 C CA . ARG A 1 553 ? -21.229 6.919 -51.178 1.00 87.75 553 ARG A CA 1
ATOM 4324 C C . ARG A 1 553 ? -20.976 8.382 -50.793 1.00 87.75 553 ARG A C 1
ATOM 4326 O O . ARG A 1 553 ? -20.677 8.594 -49.619 1.00 87.75 553 ARG A O 1
ATOM 4333 N N . PRO A 1 554 ? -21.128 9.392 -51.678 1.00 86.50 554 PRO A N 1
ATOM 4334 C CA . PRO A 1 554 ? -20.952 10.793 -51.294 1.00 86.50 554 PRO A CA 1
ATOM 4335 C C . PRO A 1 554 ? -21.905 11.240 -50.183 1.00 86.50 554 PRO A C 1
ATOM 4337 O O . PRO A 1 554 ? -21.550 12.104 -49.386 1.00 86.50 554 PRO A O 1
ATOM 4340 N N . MET A 1 555 ? -23.103 10.648 -50.102 1.00 89.31 555 MET A N 1
ATOM 4341 C CA . MET A 1 555 ? -24.062 10.976 -49.047 1.00 89.31 555 MET A CA 1
ATOM 4342 C C . MET A 1 555 ? -23.606 10.450 -47.686 1.00 89.31 555 MET A C 1
ATOM 4344 O O . MET A 1 555 ? -23.618 11.200 -46.715 1.00 89.31 555 MET A O 1
ATOM 4348 N N . ILE A 1 556 ? -23.146 9.197 -47.622 1.00 90.62 556 ILE A N 1
ATOM 4349 C CA . ILE A 1 556 ? -22.584 8.621 -46.391 1.00 90.62 556 ILE A CA 1
ATOM 4350 C C . ILE A 1 556 ? -21.307 9.370 -45.989 1.00 90.62 556 ILE A C 1
ATOM 4352 O O . ILE A 1 556 ? -21.140 9.733 -44.828 1.00 90.62 556 ILE A O 1
ATOM 4356 N N . ALA A 1 557 ? -20.427 9.653 -46.951 1.00 89.94 557 ALA A N 1
ATOM 4357 C CA . ALA A 1 557 ? -19.186 10.381 -46.712 1.00 89.94 557 ALA A CA 1
ATOM 4358 C C . ALA A 1 557 ? -19.435 11.789 -46.147 1.00 89.94 557 ALA A C 1
ATOM 4360 O O . ALA A 1 557 ? -18.733 12.204 -45.230 1.00 89.94 557 ALA A O 1
ATOM 4361 N N . ARG A 1 558 ? -20.469 12.491 -46.627 1.00 90.12 558 ARG A N 1
ATOM 4362 C CA . ARG A 1 558 ? -20.872 13.798 -46.092 1.00 90.12 558 ARG A CA 1
ATOM 4363 C C . ARG A 1 558 ? -21.308 13.722 -44.628 1.00 90.12 558 ARG A C 1
ATOM 4365 O O . ARG A 1 558 ? -20.913 14.577 -43.843 1.00 90.12 558 ARG A O 1
ATOM 4372 N N . GLU A 1 559 ? -22.109 12.729 -44.247 1.00 91.88 559 GLU A N 1
ATOM 4373 C CA . GLU A 1 559 ? -22.525 12.572 -42.843 1.00 91.88 559 GLU A CA 1
ATOM 4374 C C . GLU A 1 559 ? -21.326 12.249 -41.939 1.00 91.88 559 GLU A C 1
ATOM 4376 O O . GLU A 1 559 ? -21.198 12.804 -40.847 1.00 91.88 559 GLU A O 1
ATOM 4381 N N . LEU A 1 560 ? -20.390 11.427 -42.425 1.00 91.44 560 LEU A N 1
ATOM 4382 C CA . LEU A 1 560 ? -19.128 11.159 -41.733 1.00 91.44 560 LEU A CA 1
ATOM 4383 C C . LEU A 1 560 ? -18.252 12.415 -41.622 1.00 91.44 560 LEU A C 1
ATOM 4385 O O . LEU A 1 560 ? -17.591 12.604 -40.605 1.00 91.44 560 LEU A O 1
ATOM 4389 N N . GLU A 1 561 ? -18.248 13.295 -42.621 1.00 90.12 561 GLU A N 1
ATOM 4390 C CA . GLU A 1 561 ? -17.515 14.564 -42.576 1.00 90.12 561 GLU A CA 1
ATOM 4391 C C . GLU A 1 561 ? -18.122 15.527 -41.547 1.00 90.12 561 GLU A C 1
ATOM 4393 O O . GLU A 1 561 ? -17.397 16.101 -40.732 1.00 90.12 561 GLU A O 1
ATOM 4398 N N . VAL A 1 562 ? -19.454 15.637 -41.502 1.00 88.44 562 VAL A N 1
ATOM 4399 C CA . VAL A 1 562 ? -20.178 16.440 -40.500 1.00 88.44 562 VAL A CA 1
ATOM 4400 C C . VAL A 1 562 ? -19.928 15.915 -39.083 1.00 88.44 562 VAL A C 1
ATOM 4402 O O . VAL A 1 562 ? -19.742 16.701 -38.152 1.00 88.44 562 VAL A O 1
ATOM 4405 N N . ALA A 1 563 ? -19.872 14.594 -38.911 1.00 86.56 563 ALA A N 1
ATOM 4406 C CA . ALA A 1 563 ? -19.584 13.956 -37.632 1.00 86.56 563 ALA A CA 1
ATOM 4407 C C . ALA A 1 563 ? -18.098 14.021 -37.227 1.00 86.56 563 ALA A C 1
ATOM 4409 O O . ALA A 1 563 ? -17.769 13.655 -36.103 1.00 86.56 563 ALA A O 1
ATOM 4410 N N . SER A 1 564 ? -17.185 14.486 -38.089 1.00 86.00 564 SER A N 1
ATOM 4411 C CA . SER A 1 564 ? -15.735 14.397 -37.848 1.00 86.00 564 SER A CA 1
ATOM 4412 C C . SER A 1 564 ? -15.234 15.138 -36.609 1.00 86.00 564 SER A C 1
ATOM 4414 O O . SER A 1 564 ? -14.302 14.663 -35.966 1.00 86.00 564 SER A O 1
ATOM 4416 N N . ARG A 1 565 ? -15.819 16.299 -36.278 1.00 81.50 565 ARG A N 1
ATOM 4417 C CA . ARG A 1 565 ? -15.384 17.182 -35.172 1.00 81.50 565 ARG A CA 1
ATOM 4418 C C . ARG A 1 565 ? -13.867 17.455 -35.154 1.00 81.50 565 ARG A C 1
ATOM 4420 O O . ARG A 1 565 ? -13.273 17.577 -34.086 1.00 81.50 565 ARG A O 1
ATOM 4427 N N . GLU A 1 566 ? -13.247 17.553 -36.335 1.00 80.62 566 GLU A N 1
ATOM 4428 C CA . GLU A 1 566 ? -11.789 17.688 -36.541 1.00 80.62 566 GLU A CA 1
ATOM 4429 C C . GLU A 1 566 ? -10.937 16.488 -36.065 1.00 80.62 566 GLU A C 1
ATOM 4431 O O . GLU A 1 566 ? -9.709 16.567 -36.075 1.00 80.62 566 GLU A O 1
ATOM 4436 N N . ALA A 1 567 ? -11.543 15.364 -35.665 1.00 82.38 567 ALA A N 1
ATOM 4437 C CA . ALA A 1 567 ? -10.812 14.153 -35.280 1.00 82.38 567 ALA A CA 1
ATOM 4438 C C . ALA A 1 567 ? -10.190 13.429 -36.491 1.00 82.38 567 ALA A C 1
ATOM 4440 O O . ALA A 1 567 ? -9.182 12.736 -36.354 1.00 82.38 567 ALA A O 1
ATOM 4441 N N . TYR A 1 568 ? -10.777 13.601 -37.676 1.00 89.19 568 TYR A N 1
ATOM 4442 C CA . TYR A 1 568 ? -10.297 13.072 -38.951 1.00 89.19 568 TYR A CA 1
ATOM 4443 C C . TYR A 1 568 ? -10.804 13.929 -40.119 1.00 89.19 568 TYR A C 1
ATOM 4445 O O . TYR A 1 568 ? -11.737 14.715 -39.964 1.00 89.19 568 TYR A O 1
ATOM 4453 N N . THR A 1 569 ? -10.223 13.748 -41.303 1.00 88.69 569 THR A N 1
ATOM 4454 C CA . THR A 1 569 ? -10.754 14.249 -42.578 1.00 88.69 569 THR A CA 1
ATOM 4455 C C . THR A 1 569 ? -11.352 13.107 -43.391 1.00 88.69 569 THR A C 1
ATOM 4457 O O . THR A 1 569 ? -10.972 11.947 -43.213 1.00 88.69 569 THR A O 1
ATOM 4460 N N . VAL A 1 570 ? -12.309 13.422 -44.265 1.00 87.75 570 VAL A N 1
ATOM 4461 C CA . VAL A 1 570 ? -12.906 12.450 -45.188 1.00 87.75 570 VAL A CA 1
ATOM 4462 C C . VAL A 1 570 ? -12.368 12.719 -46.584 1.00 87.75 570 VAL A C 1
ATOM 4464 O O . VAL A 1 570 ? -12.699 13.735 -47.188 1.00 87.75 570 VAL A O 1
ATOM 4467 N N . ASP A 1 571 ? -11.551 11.804 -47.095 1.00 77.81 571 ASP A N 1
ATOM 4468 C CA . ASP A 1 571 ? -11.048 11.871 -48.463 1.00 77.81 571 ASP A CA 1
ATOM 4469 C C . ASP A 1 571 ? -11.920 10.985 -49.366 1.00 77.81 571 ASP A C 1
ATOM 4471 O O . ASP A 1 571 ? -12.195 9.820 -49.059 1.00 77.81 571 ASP A O 1
ATOM 4475 N N . GLN A 1 572 ? -12.332 11.541 -50.506 1.00 58.94 572 GLN A N 1
ATOM 4476 C CA . GLN A 1 572 ? -12.877 10.798 -51.643 1.00 58.94 572 GLN A CA 1
ATOM 4477 C C . GLN A 1 572 ? -11.929 11.044 -52.822 1.00 58.94 572 GLN A C 1
ATOM 4479 O O . GLN A 1 572 ? -11.838 12.174 -53.303 1.00 58.94 572 GLN A O 1
ATOM 4484 N N . GLU A 1 573 ? -11.173 10.037 -53.269 1.00 54.62 573 GLU A N 1
ATOM 4485 C CA . GLU A 1 573 ? -10.310 10.222 -54.444 1.00 54.62 573 GLU A CA 1
ATOM 4486 C C . GLU A 1 573 ? -11.156 10.437 -55.711 1.00 54.62 573 GLU A C 1
ATOM 4488 O O . GLU A 1 573 ? -12.224 9.846 -55.888 1.00 54.62 573 GLU A O 1
ATOM 4493 N N . ALA A 1 574 ? -10.702 11.349 -56.578 1.00 40.03 574 ALA A N 1
ATOM 4494 C CA . ALA A 1 574 ? -11.456 11.795 -57.742 1.00 40.03 574 ALA A CA 1
ATOM 4495 C C . ALA A 1 574 ? -11.752 10.631 -58.700 1.00 40.03 574 ALA A C 1
ATOM 4497 O O . ALA A 1 574 ? -10.850 9.907 -59.122 1.00 40.03 574 ALA A O 1
ATOM 4498 N N . VAL A 1 575 ? -13.022 10.502 -59.093 1.00 43.09 575 VAL A N 1
ATOM 4499 C CA . VAL A 1 575 ? -13.481 9.546 -60.106 1.00 43.09 575 VAL A CA 1
ATOM 4500 C C . VAL A 1 575 ? -12.727 9.817 -61.412 1.00 43.09 575 VAL A C 1
ATOM 4502 O O . VAL A 1 575 ? -13.017 10.775 -62.128 1.00 43.09 575 VAL A O 1
ATOM 4505 N N . THR A 1 576 ? -11.731 8.992 -61.729 1.00 43.16 576 THR A N 1
ATOM 4506 C CA . THR A 1 576 ? -11.119 8.983 -63.062 1.00 43.16 576 THR A CA 1
ATOM 4507 C C . THR A 1 576 ? -12.123 8.441 -64.082 1.00 43.16 576 THR A C 1
ATOM 4509 O O . THR A 1 576 ? -13.054 7.718 -63.726 1.00 43.16 576 THR A O 1
ATOM 4512 N N . ALA A 1 577 ? -11.948 8.787 -65.363 1.00 39.16 577 ALA A N 1
ATOM 4513 C CA . ALA A 1 577 ? -12.880 8.459 -66.451 1.00 39.16 577 ALA A CA 1
ATOM 4514 C C . ALA A 1 577 ? -13.192 6.949 -66.615 1.00 39.16 577 ALA A C 1
ATOM 4516 O O . ALA A 1 577 ? -14.185 6.610 -67.252 1.00 39.16 577 ALA A O 1
ATOM 4517 N N . ASP A 1 578 ? -12.404 6.066 -65.988 1.00 39.44 578 ASP A N 1
ATOM 4518 C CA . ASP A 1 578 ? -12.591 4.607 -65.977 1.00 39.44 578 ASP A CA 1
ATOM 4519 C C . ASP A 1 578 ? -13.205 4.046 -64.669 1.00 39.44 578 ASP A C 1
ATOM 4521 O O . ASP A 1 578 ? -13.259 2.829 -64.485 1.00 39.44 578 ASP A O 1
ATOM 4525 N N . GLY A 1 579 ? -13.678 4.899 -63.749 1.00 47.66 579 GLY A N 1
ATOM 4526 C CA . GLY A 1 579 ? -14.561 4.522 -62.632 1.00 47.66 579 GLY A CA 1
ATOM 4527 C C . GLY A 1 579 ? -14.006 3.494 -61.635 1.00 47.66 579 GLY A C 1
ATOM 4528 O O . GLY A 1 579 ? -14.774 2.673 -61.132 1.00 47.66 579 GLY A O 1
ATOM 4529 N N . LYS A 1 580 ? -12.690 3.485 -61.377 1.00 49.91 580 LYS A N 1
ATOM 4530 C CA . LYS A 1 580 ? -12.015 2.333 -60.748 1.00 49.91 580 LYS A CA 1
ATOM 4531 C C . LYS A 1 580 ? -11.705 2.375 -59.249 1.00 49.91 580 LYS A C 1
ATOM 4533 O O . LYS A 1 580 ? -11.313 1.324 -58.749 1.00 49.91 580 LYS A O 1
ATOM 4538 N N . GLU A 1 581 ? -11.922 3.464 -58.513 1.00 56.31 581 GLU A N 1
ATOM 4539 C CA . GLU A 1 581 ? -11.717 3.468 -57.049 1.00 56.31 581 GLU A CA 1
ATOM 4540 C C . GLU A 1 581 ? -12.866 4.191 -56.330 1.00 56.31 581 GLU A C 1
ATOM 4542 O O . GLU A 1 581 ? -13.287 5.273 -56.733 1.00 56.31 581 GLU A O 1
ATOM 4547 N N . THR A 1 582 ? -13.469 3.513 -55.348 1.00 59.12 582 THR A N 1
ATOM 4548 C CA . THR A 1 582 ? -14.855 3.738 -54.902 1.00 59.12 582 THR A CA 1
ATOM 4549 C C . THR A 1 582 ? -15.039 3.575 -53.386 1.00 59.12 582 THR A C 1
ATOM 4551 O O . THR A 1 582 ? -16.099 3.155 -52.922 1.00 59.12 582 THR A O 1
ATOM 4554 N N . ASP A 1 583 ? -14.017 3.859 -52.595 1.00 76.69 583 ASP A N 1
ATOM 4555 C CA . ASP A 1 583 ? -14.025 3.714 -51.139 1.00 76.69 583 ASP A CA 1
ATOM 4556 C C . ASP A 1 583 ? -14.153 5.069 -50.415 1.00 76.69 583 ASP A C 1
ATOM 4558 O O . ASP A 1 583 ? -13.877 6.125 -50.984 1.00 76.69 583 ASP A O 1
ATOM 4562 N N . ILE A 1 584 ? -14.633 5.053 -49.165 1.00 88.81 584 ILE A N 1
ATOM 4563 C CA . ILE A 1 584 ? -14.645 6.230 -48.275 1.00 88.81 584 ILE A CA 1
ATOM 4564 C C . ILE A 1 584 ? -13.455 6.101 -47.327 1.00 88.81 584 ILE A C 1
ATOM 4566 O O . ILE A 1 584 ? -13.372 5.105 -46.605 1.00 88.81 584 ILE A O 1
ATOM 4570 N N . ARG A 1 585 ? -12.560 7.094 -47.280 1.00 89.06 585 ARG A N 1
ATOM 4571 C CA . ARG A 1 585 ? -11.391 7.067 -46.388 1.00 89.06 585 ARG A CA 1
ATOM 4572 C C . ARG A 1 585 ? -11.504 8.119 -45.294 1.00 89.06 585 ARG A C 1
ATOM 4574 O O . ARG A 1 585 ? -11.699 9.297 -45.575 1.00 89.06 585 ARG A O 1
ATOM 4581 N N . LEU A 1 586 ? -11.338 7.687 -44.049 1.00 90.94 586 LEU A N 1
ATOM 4582 C CA . LEU A 1 586 ? -11.187 8.555 -42.885 1.00 90.94 586 LEU A CA 1
ATOM 4583 C C . LEU A 1 586 ? -9.698 8.655 -42.553 1.00 90.94 586 LEU A C 1
ATOM 4585 O O . LEU A 1 586 ? -9.053 7.621 -42.381 1.00 90.94 586 LEU A O 1
ATOM 4589 N N . ARG A 1 587 ? -9.153 9.868 -42.444 1.00 89.06 587 ARG A N 1
ATOM 4590 C CA . ARG A 1 587 ? -7.734 10.117 -42.153 1.00 89.06 587 ARG A CA 1
ATOM 4591 C C . ARG A 1 587 ? -7.579 10.938 -40.879 1.00 89.06 587 ARG A C 1
ATOM 4593 O O . ARG A 1 587 ? -7.969 12.100 -40.836 1.00 89.06 587 ARG A O 1
ATOM 4600 N N . ALA A 1 588 ? -6.986 10.347 -39.849 1.00 87.50 588 ALA A N 1
ATOM 4601 C CA . ALA A 1 588 ? -6.633 11.046 -38.619 1.00 87.50 588 ALA A CA 1
ATOM 4602 C C . ALA A 1 588 ? -5.403 11.951 -38.826 1.00 87.50 588 ALA A C 1
ATOM 4604 O O . ALA A 1 588 ? -4.560 11.692 -39.689 1.00 87.50 588 ALA A O 1
ATOM 4605 N N . VAL A 1 589 ? -5.242 12.978 -37.983 1.00 82.75 589 VAL A N 1
ATOM 4606 C CA . VAL A 1 589 ? -4.071 13.885 -38.020 1.00 82.75 589 VAL A CA 1
ATOM 4607 C C . VAL A 1 589 ? -2.760 13.131 -37.757 1.00 82.75 589 VAL A C 1
ATOM 4609 O O . VAL A 1 589 ? -1.705 13.495 -38.267 1.00 82.75 589 VAL A O 1
ATOM 4612 N N . SER A 1 590 ? -2.837 12.042 -36.993 1.00 77.69 590 SER A N 1
ATOM 4613 C CA . SER A 1 590 ? -1.736 11.117 -36.704 1.00 77.69 590 SER A CA 1
ATOM 4614 C C . SER A 1 590 ? -1.274 10.285 -37.911 1.00 77.69 590 SER A C 1
ATOM 4616 O O . SER A 1 590 ? -0.253 9.611 -37.815 1.00 77.69 590 SER A O 1
ATOM 4618 N N . GLY A 1 591 ? -2.006 10.315 -39.031 1.00 80.44 591 GLY A N 1
ATOM 4619 C CA . GLY A 1 591 ? -1.713 9.558 -40.252 1.00 80.44 591 GLY A CA 1
ATOM 4620 C C . GLY A 1 591 ? -2.471 8.232 -40.383 1.00 80.44 591 GLY A C 1
ATOM 4621 O O . GLY A 1 591 ? -2.594 7.730 -41.505 1.00 80.44 591 GLY A O 1
ATOM 4622 N N . TYR A 1 592 ? -3.032 7.709 -39.282 1.00 85.50 592 TYR A N 1
ATOM 4623 C CA . TYR A 1 592 ? -3.858 6.496 -39.287 1.00 85.50 592 TYR A CA 1
ATOM 4624 C C . TYR A 1 592 ? -5.139 6.686 -40.100 1.00 85.50 592 TYR A C 1
ATOM 4626 O O . TYR A 1 592 ? -5.755 7.754 -40.098 1.00 85.50 592 TYR A O 1
ATOM 4634 N N . GLN A 1 593 ? -5.530 5.631 -40.808 1.00 88.62 593 GLN A N 1
ATOM 4635 C CA . GLN A 1 593 ? -6.605 5.644 -41.786 1.00 88.62 593 GLN A CA 1
ATOM 4636 C C . GLN A 1 593 ? -7.557 4.465 -41.602 1.00 88.62 593 GLN A C 1
ATOM 4638 O O . GLN A 1 593 ? -7.145 3.340 -41.306 1.00 88.62 593 GLN A O 1
ATOM 4643 N N . ALA A 1 594 ? -8.835 4.736 -41.850 1.00 90.94 594 ALA A N 1
ATOM 4644 C CA . ALA A 1 594 ? -9.886 3.739 -41.953 1.00 90.94 594 ALA A CA 1
ATOM 4645 C C . ALA A 1 594 ? -10.545 3.811 -43.329 1.00 90.94 594 ALA A C 1
ATOM 4647 O O . ALA A 1 594 ? -10.870 4.899 -43.802 1.00 90.94 594 ALA A O 1
ATOM 4648 N N . THR A 1 595 ? -10.770 2.654 -43.947 1.00 91.38 595 THR A N 1
ATOM 4649 C CA . THR A 1 595 ? -11.398 2.561 -45.274 1.00 91.38 595 THR A CA 1
ATOM 4650 C C . THR A 1 595 ? -12.760 1.883 -45.183 1.00 91.38 595 THR A C 1
ATOM 4652 O O . THR A 1 595 ? -12.868 0.807 -44.600 1.00 91.38 595 THR A O 1
ATOM 4655 N N . ILE A 1 596 ? -13.797 2.478 -45.771 1.00 92.50 596 ILE A N 1
ATOM 4656 C CA . ILE A 1 596 ? -15.132 1.884 -45.887 1.00 92.50 596 ILE A CA 1
ATOM 4657 C C . ILE A 1 596 ? -15.384 1.507 -47.347 1.00 92.50 596 ILE A C 1
ATOM 4659 O O . ILE A 1 596 ? -15.476 2.370 -48.221 1.00 92.50 596 ILE A O 1
ATOM 4663 N N . GLU A 1 597 ? -15.556 0.212 -47.587 1.00 92.06 597 GLU A N 1
ATOM 4664 C CA . GLU A 1 597 ? -16.016 -0.336 -48.858 1.00 92.06 597 GLU A CA 1
ATOM 4665 C C . GLU A 1 597 ? -17.545 -0.462 -48.818 1.00 92.06 597 GLU A C 1
ATOM 4667 O O . GLU A 1 597 ? -18.086 -1.205 -47.999 1.00 92.06 597 GLU A O 1
ATOM 4672 N N . LEU A 1 598 ? -18.255 0.259 -49.690 1.00 91.38 598 LEU A N 1
ATOM 4673 C CA . LEU A 1 598 ? -19.723 0.265 -49.737 1.00 91.38 598 LEU A CA 1
ATOM 4674 C C . LEU A 1 598 ? -20.253 -0.681 -50.822 1.00 91.38 598 LEU A C 1
ATOM 4676 O O . LEU A 1 598 ? -19.821 -0.612 -51.973 1.00 91.38 598 LEU A O 1
ATOM 4680 N N . LYS A 1 599 ? -21.258 -1.500 -50.492 1.00 92.12 599 LYS A N 1
ATOM 4681 C CA . LYS A 1 599 ? -22.028 -2.319 -51.443 1.00 92.12 599 LYS A CA 1
ATOM 4682 C C . LYS A 1 599 ? -23.534 -2.116 -51.256 1.00 92.12 599 LYS A C 1
ATOM 4684 O O . LYS A 1 599 ? -24.035 -2.192 -50.142 1.00 92.12 599 LYS A O 1
ATOM 4689 N N . VAL A 1 600 ? -24.271 -1.946 -52.354 1.00 90.75 600 VAL A N 1
ATOM 4690 C CA . VAL A 1 600 ? -25.745 -1.974 -52.346 1.00 90.75 600 VAL A CA 1
ATOM 4691 C C . VAL A 1 600 ? -26.231 -3.427 -52.373 1.00 90.75 600 VAL A C 1
ATOM 4693 O O . VAL A 1 600 ? -25.852 -4.201 -53.263 1.00 90.75 600 VAL A O 1
ATOM 4696 N N . GLY A 1 601 ? -27.044 -3.818 -51.392 1.00 87.25 601 GLY A N 1
ATOM 4697 C CA . GLY A 1 601 ? -27.547 -5.181 -51.207 1.00 87.25 601 GLY A CA 1
ATOM 4698 C C . GLY A 1 601 ? -28.568 -5.609 -52.264 1.00 87.25 601 GLY A C 1
ATOM 4699 O O . GLY A 1 601 ? -28.640 -6.787 -52.618 1.00 87.25 601 GLY A O 1
ATOM 4700 N N . GLU A 1 602 ? -29.312 -4.662 -52.833 1.00 87.00 602 GLU A N 1
ATOM 4701 C CA . GLU A 1 602 ? -30.350 -4.882 -53.846 1.00 87.00 602 GLU A CA 1
ATOM 4702 C C . GLU A 1 602 ? -29.767 -5.414 -55.161 1.00 87.00 602 GLU A C 1
ATOM 4704 O O . GLU A 1 602 ? -30.436 -6.177 -55.868 1.00 87.00 602 GLU A O 1
ATOM 4709 N N . LYS A 1 603 ? -28.492 -5.115 -55.452 1.00 86.69 603 LYS A N 1
ATOM 4710 C CA . LYS A 1 603 ? -27.787 -5.647 -56.624 1.00 86.69 603 LYS A CA 1
ATOM 4711 C C . LYS A 1 603 ? -27.740 -7.181 -56.599 1.00 86.69 603 LYS A C 1
ATOM 4713 O O . LYS A 1 603 ? -27.879 -7.836 -55.563 1.00 86.69 603 LYS A O 1
ATOM 4718 N N . LYS A 1 604 ? -27.567 -7.788 -57.779 1.00 82.19 604 LYS A N 1
ATOM 4719 C CA . LYS A 1 604 ? -27.509 -9.251 -57.964 1.00 82.19 604 LYS A CA 1
ATOM 4720 C C . LYS A 1 604 ? -26.184 -9.832 -57.441 1.00 82.19 604 LYS A C 1
ATOM 4722 O O . LYS A 1 604 ? -25.385 -10.312 -58.233 1.00 82.19 604 LYS A O 1
ATOM 4727 N N . ARG A 1 605 ? -25.953 -9.753 -56.128 1.00 85.62 605 ARG A N 1
ATOM 4728 C CA . ARG A 1 605 ? -24.778 -10.305 -55.442 1.00 85.62 605 ARG A CA 1
ATOM 4729 C C . ARG A 1 605 ? -25.176 -11.445 -54.522 1.00 85.62 605 ARG A C 1
ATOM 4731 O O . ARG A 1 605 ? -26.162 -11.340 -53.789 1.00 85.62 605 ARG A O 1
ATOM 4738 N N . SER A 1 606 ? -24.409 -12.528 -54.547 1.00 90.50 606 SER A N 1
ATOM 4739 C CA . SER A 1 606 ? -24.556 -13.610 -53.572 1.00 90.50 606 SER A CA 1
ATOM 4740 C C . SER A 1 606 ? -23.955 -13.223 -52.211 1.00 90.50 606 SER A C 1
ATOM 4742 O O . SER A 1 606 ? -23.080 -12.362 -52.133 1.00 90.50 606 SER A O 1
ATOM 4744 N N . ALA A 1 607 ? -24.387 -13.874 -51.122 1.00 90.00 607 ALA A N 1
AT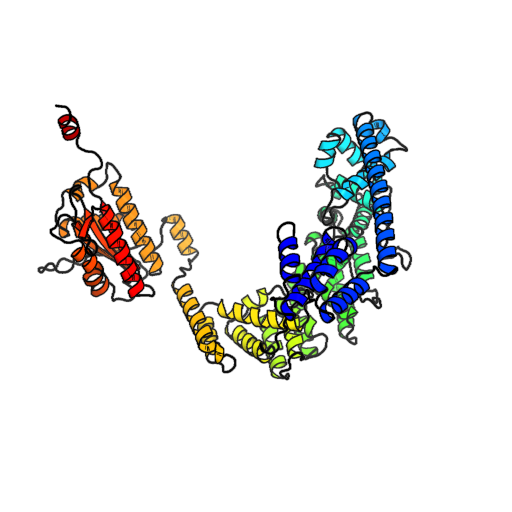OM 4745 C CA . ALA A 1 607 ? -23.735 -13.688 -49.817 1.00 90.00 607 ALA A CA 1
ATOM 4746 C C . ALA A 1 607 ? -22.248 -14.077 -49.867 1.00 90.00 607 ALA A C 1
ATOM 4748 O O . ALA A 1 607 ? -21.427 -13.448 -49.209 1.00 90.00 607 ALA A O 1
ATOM 4749 N N . ARG A 1 608 ? -21.896 -15.066 -50.703 1.00 90.75 608 ARG A N 1
ATOM 4750 C CA . ARG A 1 608 ? -20.508 -15.468 -50.943 1.00 90.75 608 ARG A CA 1
ATOM 4751 C C . ARG A 1 608 ? -19.676 -14.329 -51.528 1.00 90.75 608 ARG A C 1
ATOM 4753 O O . ARG A 1 608 ? -18.633 -14.019 -50.978 1.00 90.75 608 ARG A O 1
ATOM 4760 N N . GLU A 1 609 ? -20.173 -13.649 -52.560 1.00 90.12 609 GLU A N 1
ATOM 4761 C CA . GLU A 1 609 ? -19.488 -12.486 -53.147 1.00 90.12 609 GLU A CA 1
ATOM 4762 C C . GLU A 1 609 ? -19.302 -11.334 -52.147 1.00 90.12 609 GLU A C 1
ATOM 4764 O O . GLU A 1 609 ? -18.288 -10.635 -52.183 1.00 90.12 609 GLU A O 1
ATOM 4769 N N . LEU A 1 610 ? -20.261 -11.128 -51.237 1.00 91.81 610 LEU A N 1
ATOM 4770 C CA . LEU A 1 610 ? -20.128 -10.132 -50.169 1.00 91.81 610 LEU A CA 1
ATOM 4771 C C . LEU A 1 610 ? -19.057 -10.545 -49.145 1.00 91.81 610 LEU A C 1
ATOM 4773 O O . LEU A 1 610 ? -18.242 -9.712 -48.760 1.00 91.81 610 LEU A O 1
ATOM 4777 N N . CYS A 1 611 ? -18.991 -11.823 -48.760 1.00 90.88 611 CYS A N 1
ATOM 4778 C CA . CYS A 1 611 ? -17.906 -12.344 -47.923 1.00 90.88 611 CYS A CA 1
ATOM 4779 C C . CYS A 1 611 ? -16.537 -12.230 -48.611 1.00 90.88 611 CYS A C 1
ATOM 4781 O O . CYS A 1 611 ? -15.565 -11.825 -47.975 1.00 90.88 611 CYS A O 1
ATOM 4783 N N . ASP A 1 612 ? -16.461 -12.555 -49.902 1.00 90.62 612 ASP A N 1
ATOM 4784 C CA . ASP A 1 612 ? -15.227 -12.501 -50.692 1.00 90.62 612 ASP A CA 1
ATOM 4785 C C . ASP A 1 612 ? -14.746 -11.050 -50.874 1.00 90.62 612 ASP A C 1
ATOM 4787 O O . ASP A 1 612 ? -13.546 -10.795 -50.922 1.00 90.62 612 ASP A O 1
ATOM 4791 N N . THR A 1 613 ? -15.658 -10.068 -50.863 1.00 88.75 613 THR A N 1
ATOM 4792 C CA . THR A 1 613 ? -15.315 -8.632 -50.902 1.00 88.75 613 THR A CA 1
ATOM 4793 C C . THR A 1 613 ? -14.417 -8.217 -49.728 1.00 88.75 613 THR A C 1
ATOM 4795 O O . THR A 1 613 ? -13.531 -7.380 -49.914 1.00 88.75 613 THR A O 1
ATOM 4798 N N . ILE A 1 614 ? -14.587 -8.817 -48.543 1.00 88.25 614 ILE A N 1
ATOM 4799 C CA . ILE A 1 614 ? -13.735 -8.543 -47.374 1.00 88.25 614 ILE A CA 1
ATOM 4800 C C . ILE A 1 614 ? -12.282 -8.930 -47.680 1.00 88.25 614 ILE A C 1
ATOM 4802 O O . ILE A 1 614 ? -11.367 -8.139 -47.466 1.00 88.25 614 ILE A O 1
ATOM 4806 N N . ASP A 1 615 ? -12.056 -10.121 -48.230 1.00 85.62 615 ASP A N 1
ATOM 4807 C CA . ASP A 1 615 ? -10.705 -10.604 -48.515 1.00 85.62 615 ASP A CA 1
ATOM 4808 C C . ASP A 1 615 ? -10.111 -9.942 -49.774 1.00 85.62 615 ASP A C 1
ATOM 4810 O O . ASP A 1 615 ? -8.955 -9.515 -49.772 1.00 85.62 615 ASP A O 1
ATOM 4814 N N . ASP A 1 616 ? -10.889 -9.847 -50.853 1.00 84.00 616 ASP A N 1
ATOM 4815 C CA . ASP A 1 616 ? -10.392 -9.475 -52.180 1.00 84.00 616 ASP A CA 1
ATOM 4816 C C . ASP A 1 616 ? -10.345 -7.972 -52.438 1.00 84.00 616 ASP A C 1
ATOM 4818 O O . ASP A 1 616 ? -9.506 -7.510 -53.216 1.00 84.00 616 ASP A O 1
ATOM 4822 N N . GLN A 1 617 ? -11.241 -7.205 -51.817 1.00 81.94 617 GLN A N 1
ATOM 4823 C CA . GLN A 1 617 ? -11.317 -5.759 -52.017 1.00 81.94 617 GLN A CA 1
ATOM 4824 C C . GLN A 1 617 ? -10.801 -5.031 -50.785 1.00 81.94 617 GLN A C 1
ATOM 4826 O O . GLN A 1 617 ? -9.824 -4.300 -50.898 1.00 81.94 617 GLN A O 1
ATOM 4831 N N . LEU A 1 618 ? -11.366 -5.292 -49.606 1.00 84.00 618 LEU A N 1
ATOM 4832 C CA . LEU A 1 618 ? -11.001 -4.559 -48.395 1.00 84.00 618 LEU A CA 1
ATOM 4833 C C . LEU A 1 618 ? -9.559 -4.869 -47.949 1.00 84.00 618 LEU A C 1
ATOM 4835 O O . LEU A 1 618 ? -8.704 -3.984 -47.933 1.00 84.00 618 LEU A O 1
ATOM 4839 N N . VAL A 1 619 ? -9.253 -6.139 -47.672 1.00 82.88 619 VAL A N 1
ATOM 4840 C CA . VAL A 1 619 ? -7.941 -6.553 -47.147 1.00 82.88 619 VAL A CA 1
ATOM 4841 C C . VAL A 1 619 ? -6.834 -6.425 -48.196 1.00 82.88 619 VAL A C 1
ATOM 4843 O O . VAL A 1 619 ? -5.805 -5.806 -47.928 1.00 82.88 619 VAL A O 1
ATOM 4846 N N . LYS A 1 620 ? -7.016 -7.008 -49.390 1.00 80.62 620 LYS A N 1
ATOM 4847 C CA . LYS A 1 620 ? -5.953 -7.055 -50.411 1.00 80.62 620 LYS A CA 1
ATOM 4848 C C . LYS A 1 620 ? -5.633 -5.702 -51.045 1.00 80.62 620 LYS A C 1
ATOM 4850 O O . LYS A 1 620 ? -4.472 -5.493 -51.387 1.00 80.62 620 LYS A O 1
ATOM 4855 N N . LYS A 1 621 ? -6.617 -4.815 -51.245 1.00 75.31 621 LYS A N 1
ATOM 4856 C CA . LYS A 1 621 ? -6.382 -3.543 -51.953 1.00 75.31 621 LYS A CA 1
ATOM 4857 C C . LYS A 1 621 ? -6.054 -2.392 -51.016 1.00 75.31 621 LYS A C 1
ATOM 4859 O O . LYS A 1 621 ? -5.132 -1.639 -51.304 1.00 75.31 621 LYS A O 1
ATOM 4864 N N . TYR A 1 622 ? -6.782 -2.264 -49.909 1.00 73.19 622 TYR A N 1
ATOM 4865 C CA . TYR A 1 622 ? -6.737 -1.044 -49.101 1.00 73.19 622 TYR A CA 1
ATOM 4866 C C . TYR A 1 622 ? -5.907 -1.192 -47.825 1.00 73.19 622 TYR A C 1
ATOM 4868 O O . TYR A 1 622 ? -5.289 -0.229 -47.380 1.00 73.19 622 TYR A O 1
ATOM 4876 N N . MET A 1 623 ? -5.806 -2.404 -47.267 1.00 77.81 623 MET A N 1
ATOM 4877 C CA . MET A 1 623 ? -5.208 -2.610 -45.940 1.00 77.81 623 MET A CA 1
ATOM 4878 C C . MET A 1 623 ? -3.730 -3.032 -45.942 1.00 77.81 623 MET A C 1
ATOM 4880 O O . MET A 1 623 ? -3.215 -3.546 -44.943 1.00 77.81 623 MET A O 1
ATOM 4884 N N . ALA A 1 624 ? -3.030 -2.832 -47.062 1.00 67.56 624 ALA A N 1
ATOM 4885 C CA . ALA A 1 624 ? -1.621 -3.199 -47.213 1.00 67.56 624 ALA A CA 1
ATOM 4886 C C . ALA A 1 624 ? -0.652 -2.196 -46.552 1.00 67.56 624 ALA A C 1
ATOM 4888 O O . ALA A 1 624 ? 0.422 -2.596 -46.100 1.00 67.56 624 ALA A O 1
ATOM 4889 N N . HIS A 1 625 ? -1.020 -0.911 -46.476 1.00 68.25 625 HIS A N 1
ATOM 4890 C CA . HIS A 1 625 ? -0.177 0.143 -45.899 1.00 68.25 625 HIS A CA 1
ATOM 4891 C C . HIS A 1 625 ? -0.180 0.104 -44.361 1.00 68.25 625 HIS A C 1
ATOM 4893 O O . HIS A 1 625 ? -1.193 -0.230 -43.747 1.00 68.25 625 HIS A O 1
ATOM 4899 N N . ARG A 1 626 ? 0.944 0.481 -43.727 1.00 63.62 626 ARG A N 1
ATOM 4900 C CA . ARG A 1 626 ? 1.120 0.444 -42.259 1.00 63.62 626 ARG A CA 1
ATOM 4901 C C . ARG A 1 626 ? 0.070 1.271 -41.513 1.00 63.62 626 ARG A C 1
ATOM 4903 O O . ARG A 1 626 ? -0.413 0.826 -40.481 1.00 63.62 626 ARG A O 1
ATOM 4910 N N . ASP A 1 627 ? -0.300 2.414 -42.076 1.00 68.81 627 ASP A N 1
ATOM 4911 C CA . ASP A 1 627 ? -1.247 3.342 -41.448 1.00 68.81 627 ASP A CA 1
ATOM 4912 C C . ASP A 1 627 ? -2.706 3.100 -41.879 1.00 68.81 627 ASP A C 1
ATOM 4914 O O . ASP A 1 627 ? -3.607 3.732 -41.346 1.00 68.81 627 ASP A O 1
ATOM 4918 N N . ALA A 1 628 ? -2.966 2.178 -42.815 1.00 78.00 628 ALA A N 1
ATOM 4919 C CA . ALA A 1 628 ? -4.303 1.862 -43.337 1.00 78.00 628 ALA A CA 1
ATOM 4920 C C . ALA A 1 628 ? -4.774 0.474 -42.872 1.00 78.00 628 ALA A C 1
ATOM 4922 O O . ALA A 1 628 ? -5.250 -0.343 -43.649 1.00 78.00 628 ALA A O 1
ATOM 4923 N N . ARG A 1 629 ? -4.586 0.162 -41.588 1.00 85.19 629 ARG A N 1
ATOM 4924 C CA . ARG A 1 629 ? -4.834 -1.177 -41.023 1.00 85.19 629 ARG A CA 1
ATOM 4925 C C . ARG A 1 629 ? -6.254 -1.376 -40.480 1.00 85.19 629 ARG A C 1
ATOM 4927 O O . ARG A 1 629 ? -6.544 -2.452 -39.961 1.00 85.19 629 ARG A O 1
ATOM 4934 N N . THR A 1 630 ? -7.135 -0.394 -40.667 1.00 89.56 630 THR A N 1
ATOM 4935 C CA . THR A 1 630 ? -8.552 -0.444 -40.281 1.00 89.56 630 THR A CA 1
ATOM 4936 C C . THR A 1 630 ? -9.447 -0.401 -41.520 1.00 89.56 630 THR A C 1
ATOM 4938 O O . THR A 1 630 ? -9.306 0.482 -42.367 1.00 89.56 630 THR A O 1
ATOM 4941 N N . GLY A 1 631 ? -10.395 -1.332 -41.631 1.00 91.56 631 GLY A N 1
ATOM 4942 C CA . GLY A 1 631 ? -11.315 -1.401 -42.767 1.00 91.56 631 GLY A CA 1
ATOM 4943 C C . GLY A 1 631 ? -12.719 -1.858 -42.380 1.00 91.56 631 GLY A C 1
ATOM 4944 O O . GLY A 1 631 ? -12.875 -2.677 -41.478 1.00 91.56 631 GLY A O 1
ATOM 4945 N N . CYS A 1 632 ? -13.737 -1.366 -43.087 1.00 94.44 632 CYS A N 1
ATOM 4946 C CA . CYS A 1 632 ? -15.128 -1.780 -42.935 1.00 94.44 632 CYS A CA 1
ATOM 4947 C C . CYS A 1 632 ? -15.775 -2.124 -44.283 1.00 94.44 632 CYS A C 1
ATOM 4949 O O . CYS A 1 632 ? -15.756 -1.314 -45.205 1.00 94.44 632 CYS A O 1
ATOM 4951 N N . LEU A 1 633 ? -16.433 -3.282 -44.377 1.00 94.69 633 LEU A N 1
ATOM 4952 C CA . LEU A 1 633 ? -17.418 -3.544 -45.429 1.00 94.69 633 LEU A CA 1
ATOM 4953 C C . LEU A 1 633 ? -18.798 -3.069 -44.957 1.00 94.69 633 LEU A C 1
ATOM 4955 O O . LEU A 1 633 ? -19.336 -3.609 -43.991 1.00 94.69 633 LEU A O 1
ATOM 4959 N N . LEU A 1 634 ? -19.377 -2.088 -45.645 1.00 94.06 634 LEU A N 1
ATOM 4960 C CA . LEU A 1 634 ? -20.721 -1.577 -45.383 1.00 94.06 634 LEU A CA 1
ATOM 4961 C C . LEU A 1 634 ? -21.683 -2.042 -46.483 1.00 94.06 634 LEU A C 1
ATOM 4963 O O . LEU A 1 634 ? -21.457 -1.772 -47.662 1.00 94.06 634 LEU A O 1
ATOM 4967 N N . VAL A 1 635 ? -22.765 -2.726 -46.112 1.00 94.12 635 VAL A N 1
ATOM 4968 C CA . VAL A 1 635 ? -23.785 -3.212 -47.055 1.00 94.12 635 VAL A CA 1
ATOM 4969 C C . VAL A 1 635 ? -25.122 -2.534 -46.779 1.00 94.12 635 VAL A C 1
ATOM 4971 O O . VAL A 1 635 ? -25.708 -2.763 -45.727 1.00 94.12 635 VAL A O 1
ATOM 4974 N N . SER A 1 636 ? -25.632 -1.714 -47.699 1.00 93.44 636 SER A N 1
ATOM 4975 C CA . SER A 1 636 ? -26.957 -1.095 -47.545 1.00 93.44 636 SER A CA 1
ATOM 4976 C C . SER A 1 636 ? -28.072 -2.045 -47.968 1.00 93.44 636 SER A C 1
ATOM 4978 O O . SER A 1 636 ? -27.935 -2.734 -48.978 1.00 93.44 636 SER A O 1
ATOM 4980 N N . VAL A 1 637 ? -29.174 -2.075 -47.215 1.00 92.25 637 VAL A N 1
ATOM 4981 C CA . VAL A 1 637 ? -30.353 -2.899 -47.528 1.00 92.25 637 VAL A CA 1
ATOM 4982 C C . VAL A 1 637 ? -31.619 -2.078 -47.305 1.00 92.25 637 VAL A C 1
ATOM 4984 O O . VAL A 1 637 ? -31.896 -1.667 -46.183 1.00 92.25 637 VAL A O 1
ATOM 4987 N N . ALA A 1 638 ? -32.378 -1.840 -48.368 1.00 89.69 638 ALA A N 1
ATOM 4988 C CA . ALA A 1 638 ? -33.614 -1.062 -48.390 1.00 89.69 638 ALA A CA 1
ATOM 4989 C C . ALA A 1 638 ? -34.869 -1.925 -48.604 1.00 89.69 638 ALA A C 1
ATOM 4991 O O . ALA A 1 638 ? -35.947 -1.551 -48.141 1.00 89.69 638 ALA A O 1
ATOM 4992 N N . ASP A 1 639 ? -34.740 -3.072 -49.276 1.00 86.88 639 ASP A N 1
ATOM 4993 C CA . ASP A 1 639 ? -35.859 -3.983 -49.543 1.00 86.88 639 ASP A CA 1
ATOM 4994 C C . ASP A 1 639 ? -36.041 -5.010 -48.397 1.00 86.88 639 ASP A C 1
ATOM 4996 O O . ASP A 1 639 ? -35.149 -5.837 -48.175 1.00 86.88 639 ASP A O 1
ATOM 5000 N N . PRO A 1 640 ? -37.179 -5.001 -47.663 1.00 84.12 640 PRO A N 1
ATOM 5001 C CA . PRO A 1 640 ? -37.445 -5.960 -46.586 1.00 84.12 640 PRO A CA 1
ATOM 5002 C C . PRO A 1 640 ? -37.537 -7.413 -47.059 1.00 84.12 640 PRO A C 1
ATOM 5004 O O . PRO A 1 640 ? -37.240 -8.319 -46.279 1.00 84.12 640 PRO A O 1
ATOM 5007 N N . ASP A 1 641 ? -37.942 -7.645 -48.310 1.00 85.94 641 ASP A N 1
ATOM 5008 C CA . ASP A 1 641 ? -38.129 -8.986 -48.867 1.00 85.94 641 ASP A CA 1
ATOM 5009 C C . ASP A 1 641 ? -36.825 -9.565 -49.431 1.00 85.94 641 ASP A C 1
ATOM 5011 O O . ASP A 1 641 ? -36.768 -10.745 -49.813 1.00 85.94 641 ASP A O 1
ATOM 5015 N N . LYS A 1 642 ? -35.756 -8.759 -49.462 1.00 88.56 642 LYS A N 1
ATOM 5016 C CA . LYS A 1 642 ? -34.444 -9.177 -49.938 1.00 88.56 642 LYS A CA 1
ATOM 5017 C C . LYS A 1 642 ? -33.863 -10.256 -49.032 1.00 88.56 642 LYS A C 1
ATOM 5019 O O . LYS A 1 642 ? -33.817 -10.153 -47.809 1.00 88.56 642 LYS A O 1
ATOM 5024 N N . TYR A 1 643 ? -33.362 -11.301 -49.678 1.00 91.25 643 TYR A N 1
ATOM 5025 C CA . TYR A 1 643 ? -32.722 -12.423 -49.018 1.00 91.25 643 TYR A CA 1
ATOM 5026 C C . TYR A 1 643 ? -31.478 -12.861 -49.772 1.00 91.25 643 TYR A C 1
ATOM 5028 O O . TYR A 1 643 ? -31.343 -12.657 -50.984 1.00 91.25 643 TYR A O 1
ATOM 5036 N N . TRP A 1 644 ? -30.607 -13.550 -49.051 1.00 94.44 644 TRP A N 1
ATOM 5037 C CA . TRP A 1 644 ? -29.448 -14.229 -49.600 1.00 94.44 644 TRP A CA 1
ATOM 5038 C C . TRP A 1 644 ? -29.493 -15.707 -49.225 1.00 94.44 644 TRP A C 1
ATOM 5040 O O . TRP A 1 644 ? -30.273 -16.132 -48.376 1.00 94.44 644 TRP A O 1
ATOM 5050 N N . ARG A 1 645 ? -28.676 -16.517 -49.895 1.00 92.69 645 ARG A N 1
ATOM 5051 C CA . ARG A 1 645 ? -28.433 -17.902 -49.485 1.00 92.69 645 ARG A CA 1
ATOM 5052 C C . ARG A 1 645 ? -27.113 -17.957 -48.741 1.00 92.69 645 ARG A C 1
ATOM 5054 O O . ARG A 1 645 ? -26.112 -17.478 -49.273 1.00 92.69 645 ARG A O 1
ATOM 5061 N N . HIS A 1 646 ? -27.117 -18.531 -47.546 1.00 91.31 646 HIS A N 1
ATOM 5062 C CA . HIS A 1 646 ? -25.909 -18.741 -46.767 1.00 91.31 646 HIS A CA 1
ATOM 5063 C C . HIS A 1 646 ? -24.927 -19.618 -47.568 1.00 91.31 646 HIS A C 1
ATOM 5065 O O . HIS A 1 646 ? -25.340 -20.659 -48.087 1.00 91.31 646 HIS A O 1
ATOM 5071 N N . PRO A 1 647 ? -23.644 -19.231 -47.698 1.00 88.25 647 PRO A N 1
ATOM 5072 C CA . PRO A 1 647 ? -22.698 -19.914 -48.582 1.00 88.25 647 PRO A CA 1
ATOM 5073 C C . PRO A 1 647 ? -22.386 -21.355 -48.150 1.00 88.25 647 PRO A C 1
ATOM 5075 O O . PRO A 1 647 ? -22.128 -22.191 -49.009 1.00 88.25 647 PRO A O 1
ATOM 5078 N N . GLU A 1 648 ? -22.424 -21.641 -46.844 1.00 86.00 648 GLU A N 1
ATOM 5079 C CA . GLU A 1 648 ? -22.136 -22.977 -46.293 1.00 86.00 648 GLU A CA 1
ATOM 5080 C C . GLU A 1 648 ? -23.396 -23.830 -46.062 1.00 86.00 648 GLU A C 1
ATOM 5082 O O . GLU A 1 648 ? -23.474 -24.949 -46.558 1.00 86.00 648 GLU A O 1
ATOM 5087 N N . THR A 1 649 ? -24.405 -23.311 -45.348 1.00 87.88 649 THR A N 1
ATOM 5088 C CA . THR A 1 649 ? -25.633 -24.061 -45.023 1.00 87.88 649 THR A CA 1
ATOM 5089 C C . THR A 1 649 ? -26.674 -24.073 -46.148 1.00 87.88 649 THR A C 1
ATOM 5091 O O . THR A 1 649 ? -27.582 -24.899 -46.140 1.00 87.88 649 THR A O 1
ATOM 5094 N N . GLY A 1 650 ? -26.581 -23.163 -47.126 1.00 86.62 650 GLY A N 1
ATOM 5095 C CA . GLY A 1 650 ? -27.560 -23.019 -48.211 1.00 86.62 650 GLY A CA 1
ATOM 5096 C C . GLY A 1 650 ? -28.911 -22.424 -47.789 1.00 86.62 650 GLY A C 1
ATOM 5097 O O . GLY A 1 650 ? -29.784 -22.229 -48.645 1.00 86.62 650 GLY A O 1
ATOM 5098 N N . GLU A 1 651 ? -29.082 -22.118 -46.501 1.00 91.19 651 GLU A N 1
ATOM 5099 C CA . GLU A 1 651 ? -30.305 -21.567 -45.919 1.00 91.19 651 GLU A CA 1
ATOM 5100 C C . GLU A 1 651 ? -30.592 -20.149 -46.419 1.00 91.19 651 GLU A C 1
ATOM 5102 O O . GLU A 1 651 ? -29.689 -19.390 -46.777 1.00 91.19 651 GLU A O 1
ATOM 5107 N N . ARG A 1 652 ? -31.876 -19.783 -46.450 1.00 91.88 652 ARG A N 1
ATOM 5108 C CA . ARG A 1 652 ? -32.312 -18.432 -46.811 1.00 91.88 652 ARG A CA 1
ATOM 5109 C C . ARG A 1 652 ? -32.120 -17.509 -45.606 1.00 91.88 652 ARG A C 1
ATOM 5111 O O . ARG A 1 652 ? -32.787 -17.698 -44.596 1.00 91.88 652 ARG A O 1
ATOM 5118 N N . ILE A 1 653 ? -31.251 -16.512 -45.744 1.00 93.25 653 ILE A N 1
ATOM 5119 C CA . ILE A 1 653 ? -30.937 -15.519 -44.711 1.00 93.25 653 ILE A CA 1
ATOM 5120 C C . ILE A 1 653 ? -31.458 -14.137 -45.109 1.00 93.25 653 ILE A C 1
ATOM 5122 O O . ILE A 1 653 ? -31.393 -13.748 -46.279 1.00 93.25 653 ILE A O 1
ATOM 5126 N N . ASP A 1 654 ? -31.987 -13.411 -44.132 1.00 91.31 654 ASP A N 1
ATOM 5127 C CA . ASP A 1 654 ? -32.407 -12.017 -44.264 1.00 91.31 654 ASP A CA 1
ATOM 5128 C C . ASP A 1 654 ? -31.243 -11.058 -43.941 1.00 91.31 654 ASP A C 1
ATOM 5130 O O . ASP A 1 654 ? -30.086 -11.469 -43.821 1.00 91.31 654 ASP A O 1
ATOM 5134 N N . ARG A 1 655 ? -31.533 -9.761 -43.798 1.00 90.88 655 ARG A N 1
ATOM 5135 C CA . ARG A 1 655 ? -30.529 -8.732 -43.477 1.00 90.88 655 ARG A CA 1
ATOM 5136 C C . ARG A 1 655 ? -29.830 -8.934 -42.123 1.00 90.88 655 ARG A C 1
ATOM 5138 O O . ARG A 1 655 ? -28.658 -8.587 -41.997 1.00 90.88 655 ARG A O 1
ATOM 5145 N N . PHE A 1 656 ? -30.506 -9.523 -41.134 1.00 92.00 656 PHE A N 1
ATOM 5146 C CA . PHE A 1 656 ? -29.905 -9.823 -39.831 1.00 92.00 656 PHE A CA 1
ATOM 5147 C C . PHE A 1 656 ? -28.987 -11.042 -39.925 1.00 92.00 656 PHE A C 1
ATOM 5149 O O . PHE A 1 656 ? -27.863 -11.013 -39.423 1.00 92.00 656 PHE A O 1
ATOM 5156 N N . GLY A 1 657 ? -29.424 -12.080 -40.643 1.00 91.81 657 GLY A N 1
ATOM 5157 C CA . GLY A 1 657 ? -28.580 -13.229 -40.963 1.00 91.81 657 GLY A CA 1
ATOM 5158 C C . GLY A 1 657 ? -27.352 -12.839 -41.793 1.00 91.81 657 GLY A C 1
ATOM 5159 O O . GLY A 1 657 ? -26.260 -13.353 -41.555 1.00 91.81 657 GLY A O 1
ATOM 5160 N N . LEU A 1 658 ? -27.493 -11.878 -42.713 1.00 93.06 658 LEU A N 1
ATOM 5161 C CA . LEU A 1 658 ? -26.373 -11.324 -43.475 1.00 93.06 658 LEU A CA 1
ATOM 5162 C C . LEU A 1 658 ? -25.380 -10.566 -42.577 1.00 93.06 658 LEU A C 1
ATOM 5164 O O . LEU A 1 658 ? -24.177 -10.774 -42.721 1.00 93.06 658 LEU A O 1
ATOM 5168 N N . GLN A 1 659 ? -25.851 -9.735 -41.637 1.00 94.38 659 GLN A N 1
ATOM 5169 C CA . GLN A 1 659 ? -24.984 -9.055 -40.662 1.00 94.38 659 GLN A CA 1
ATOM 5170 C C . GLN A 1 659 ? -24.148 -10.062 -39.866 1.00 94.38 659 GLN A C 1
ATOM 5172 O O . GLN A 1 659 ? -22.932 -9.900 -39.766 1.00 94.38 659 GLN A O 1
ATOM 5177 N N . ALA A 1 660 ? -24.786 -11.105 -39.326 1.00 93.94 660 ALA A N 1
ATOM 5178 C CA . ALA A 1 660 ? -24.104 -12.131 -38.541 1.00 93.94 660 ALA A CA 1
ATOM 5179 C C . ALA A 1 660 ? -23.038 -12.870 -39.369 1.00 93.94 660 ALA A C 1
ATOM 5181 O O . ALA A 1 660 ? -21.905 -13.035 -38.919 1.00 93.94 660 ALA A O 1
ATOM 5182 N N . LEU A 1 661 ? -23.374 -13.245 -40.608 1.00 94.25 661 LEU A N 1
ATOM 5183 C CA . LEU A 1 661 ? -22.453 -13.909 -41.530 1.00 94.25 661 LEU A CA 1
ATOM 5184 C C . LEU A 1 661 ? -21.231 -13.038 -41.864 1.00 94.25 661 LEU A C 1
ATOM 5186 O O . LEU A 1 661 ? -20.093 -13.508 -41.804 1.00 94.25 661 LEU A O 1
ATOM 5190 N N . LEU A 1 662 ? -21.449 -11.772 -42.230 1.00 94.06 662 LEU A N 1
ATOM 5191 C CA . LEU A 1 662 ? -20.360 -10.868 -42.603 1.00 94.06 662 LEU A CA 1
ATOM 5192 C C . LEU A 1 662 ? -19.462 -10.537 -41.409 1.00 94.06 662 LEU A C 1
ATOM 5194 O O . LEU A 1 662 ? -18.248 -10.436 -41.576 1.00 94.06 662 LEU A O 1
ATOM 5198 N N . GLN A 1 663 ? -20.035 -10.421 -40.211 1.00 92.88 663 GLN A N 1
ATOM 5199 C CA . GLN A 1 663 ? -19.272 -10.189 -38.992 1.00 92.88 663 GLN A CA 1
ATOM 5200 C C . GLN A 1 663 ? -18.379 -11.387 -38.639 1.00 92.88 663 GLN A C 1
ATOM 5202 O O . GLN A 1 663 ? -17.183 -11.198 -38.431 1.00 92.88 663 GLN A O 1
ATOM 5207 N N . ALA A 1 664 ? -18.904 -12.615 -38.693 1.00 92.19 664 ALA A N 1
ATOM 5208 C CA . ALA A 1 664 ? -18.100 -13.822 -38.483 1.00 92.19 664 ALA A CA 1
ATOM 5209 C C . ALA A 1 664 ? -16.951 -13.940 -39.505 1.00 92.19 664 ALA A C 1
ATOM 5211 O O . ALA A 1 664 ? -15.823 -14.302 -39.164 1.00 92.19 664 ALA A O 1
ATOM 5212 N N . LYS A 1 665 ? -17.206 -13.577 -40.769 1.00 91.94 665 LYS A N 1
ATOM 5213 C CA . LYS A 1 665 ? -16.175 -13.546 -41.815 1.00 91.94 665 LYS A CA 1
ATOM 5214 C C . LYS A 1 665 ? -15.103 -12.480 -41.546 1.00 91.94 665 LYS A C 1
ATOM 5216 O O . LYS A 1 665 ? -13.922 -12.758 -41.753 1.00 91.94 665 LYS A O 1
ATOM 5221 N N . ALA A 1 666 ? -15.494 -11.287 -41.095 1.00 90.44 666 ALA A N 1
ATOM 5222 C CA . ALA A 1 666 ? -14.572 -10.214 -40.725 1.00 90.44 666 ALA A CA 1
ATOM 5223 C C . ALA A 1 666 ? -13.679 -10.614 -39.537 1.00 90.44 666 ALA A C 1
ATOM 5225 O O . ALA A 1 666 ? -12.463 -10.439 -39.601 1.00 90.44 666 ALA A O 1
ATOM 5226 N N . GLU A 1 667 ? -14.254 -11.240 -38.507 1.00 89.31 667 GLU A N 1
ATOM 5227 C CA . GLU A 1 667 ? -13.522 -11.765 -37.347 1.00 89.31 667 GLU A CA 1
ATOM 5228 C C . GLU A 1 667 ? -12.497 -12.833 -37.758 1.00 89.31 667 GLU A C 1
ATOM 5230 O O . GLU A 1 667 ? -11.332 -12.765 -37.361 1.00 89.31 667 GLU A O 1
ATOM 5235 N N . ALA A 1 668 ? -12.885 -13.772 -38.625 1.00 87.81 668 ALA A N 1
ATOM 5236 C CA . ALA A 1 668 ? -11.971 -14.779 -39.162 1.00 87.81 668 ALA A CA 1
ATOM 5237 C C . ALA A 1 668 ? -10.834 -14.157 -39.998 1.00 87.81 668 ALA A C 1
ATOM 5239 O O . ALA A 1 668 ? -9.682 -14.590 -39.909 1.00 87.81 668 ALA A O 1
ATOM 5240 N N . ALA A 1 669 ? -11.127 -13.124 -40.798 1.00 85.06 669 ALA A N 1
ATOM 5241 C CA . ALA A 1 669 ? -10.111 -12.396 -41.558 1.00 85.06 669 ALA A CA 1
ATOM 5242 C C . ALA A 1 669 ? -9.130 -11.659 -40.632 1.00 85.06 669 ALA A C 1
ATOM 5244 O O . ALA A 1 669 ? -7.920 -11.723 -40.850 1.00 85.06 669 ALA A O 1
ATOM 5245 N N . GLN A 1 670 ? -9.629 -11.027 -39.568 1.00 85.88 670 GLN A N 1
ATOM 5246 C CA . GLN A 1 670 ? -8.808 -10.365 -38.558 1.00 85.88 670 GLN A CA 1
ATOM 5247 C C . GLN A 1 670 ? -7.886 -11.357 -37.831 1.00 85.88 670 GLN A C 1
ATOM 5249 O O . GLN A 1 670 ? -6.685 -11.111 -37.730 1.00 85.88 670 GLN A O 1
ATOM 5254 N N . GLN A 1 671 ? -8.409 -12.509 -37.393 1.00 84.00 671 GLN A N 1
ATOM 5255 C CA . GLN A 1 671 ? -7.612 -13.563 -36.749 1.00 84.00 671 GLN A CA 1
ATOM 5256 C C . GLN A 1 671 ? -6.510 -14.105 -37.668 1.00 84.00 671 GLN A C 1
ATOM 5258 O O . GLN A 1 671 ? -5.387 -14.327 -37.223 1.00 84.00 671 GLN A O 1
ATOM 5263 N N . ARG A 1 672 ? -6.813 -14.287 -38.959 1.00 83.31 672 ARG A N 1
ATOM 5264 C CA . ARG A 1 672 ? -5.855 -14.769 -39.965 1.00 83.31 672 ARG A CA 1
ATOM 5265 C C . ARG A 1 672 ? -4.718 -13.781 -40.225 1.00 83.31 672 ARG A C 1
ATOM 5267 O O . ARG A 1 672 ? -3.602 -14.211 -40.502 1.00 83.31 672 ARG A O 1
ATOM 5274 N N . LEU A 1 673 ? -5.008 -12.482 -40.209 1.00 77.44 673 LEU A N 1
ATOM 5275 C CA . LEU A 1 673 ? -4.019 -11.436 -40.480 1.00 77.44 673 LEU A CA 1
ATOM 5276 C C . LEU A 1 673 ? -3.127 -11.150 -39.264 1.00 77.44 673 LEU A C 1
ATOM 5278 O O . LEU A 1 673 ? -1.958 -10.821 -39.455 1.00 77.44 673 LEU A O 1
ATOM 5282 N N . GLY A 1 674 ? -3.647 -11.333 -38.044 1.00 64.50 674 GLY A N 1
ATOM 5283 C CA . GLY A 1 674 ? -2.917 -11.103 -36.795 1.00 64.50 674 GLY A CA 1
ATOM 5284 C C . GLY A 1 674 ? -2.501 -9.638 -36.570 1.00 64.50 674 GLY A C 1
ATOM 5285 O O . GLY A 1 674 ? -2.662 -8.775 -37.435 1.00 64.50 674 GLY A O 1
ATOM 5286 N N . GLY A 1 675 ? -1.953 -9.349 -35.384 1.00 70.81 675 GLY A N 1
ATOM 5287 C CA . GLY A 1 675 ? -1.377 -8.039 -35.044 1.00 70.81 675 GLY A CA 1
ATOM 5288 C C . GLY A 1 675 ? -2.376 -6.869 -34.999 1.00 70.81 675 GLY A C 1
ATOM 5289 O O . GLY A 1 675 ? -3.509 -7.008 -34.533 1.00 70.81 675 GLY A O 1
ATOM 5290 N N . ASP A 1 676 ? -1.940 -5.706 -35.494 1.00 69.56 676 ASP A N 1
ATOM 5291 C CA . ASP A 1 676 ? -2.643 -4.415 -35.382 1.00 69.56 676 ASP A CA 1
ATOM 5292 C C . ASP A 1 676 ? -3.817 -4.247 -36.368 1.00 69.56 676 ASP A C 1
ATOM 5294 O O . ASP A 1 676 ? -4.432 -3.189 -36.408 1.00 69.56 676 ASP A O 1
ATOM 5298 N N . VAL A 1 677 ? -4.146 -5.248 -37.193 1.00 82.50 677 VAL A N 1
ATOM 5299 C CA . VAL A 1 677 ? -5.209 -5.148 -38.213 1.00 82.50 677 VAL A CA 1
ATOM 5300 C C . VAL A 1 677 ? -6.602 -5.184 -37.568 1.00 82.50 677 VAL A C 1
ATOM 5302 O O . VAL A 1 677 ? -6.855 -5.975 -36.656 1.00 82.50 677 VAL A O 1
ATOM 5305 N N . ARG A 1 678 ? -7.535 -4.359 -38.061 1.00 88.56 678 ARG A N 1
ATOM 5306 C CA . ARG A 1 678 ? -8.940 -4.318 -37.619 1.00 88.56 678 ARG A CA 1
ATOM 5307 C C . ARG A 1 678 ? -9.884 -4.391 -38.821 1.00 88.56 678 ARG A C 1
ATOM 5309 O O . ARG A 1 678 ? -9.863 -3.509 -39.680 1.00 88.56 678 ARG A O 1
ATOM 5316 N N . VAL A 1 679 ? -10.701 -5.446 -38.892 1.00 91.12 679 VAL A N 1
ATOM 5317 C CA . VAL A 1 679 ? -11.652 -5.684 -39.995 1.00 91.12 679 VAL A CA 1
ATOM 5318 C C . VAL A 1 679 ? -13.072 -5.693 -39.441 1.00 91.12 679 VAL A C 1
ATOM 5320 O O . VAL A 1 679 ? -13.394 -6.479 -38.557 1.00 91.12 679 VAL A O 1
ATOM 5323 N N . ILE A 1 680 ? -13.929 -4.828 -39.977 1.00 93.69 680 ILE A N 1
ATOM 5324 C CA . ILE A 1 680 ? -15.314 -4.639 -39.540 1.00 93.69 680 ILE A CA 1
ATOM 5325 C C . ILE A 1 680 ? -16.260 -4.945 -40.709 1.00 93.69 680 ILE A C 1
ATOM 5327 O O . ILE A 1 680 ? -15.929 -4.733 -41.877 1.00 93.69 680 ILE A O 1
ATOM 5331 N N . ALA A 1 681 ? -17.460 -5.438 -40.409 1.00 93.81 681 ALA A N 1
ATOM 5332 C CA . ALA A 1 681 ? -18.534 -5.535 -41.388 1.00 93.81 681 ALA A CA 1
ATOM 5333 C C . ALA A 1 681 ? -19.876 -5.113 -40.781 1.00 93.81 681 ALA A C 1
ATOM 5335 O O . ALA A 1 681 ? -20.239 -5.530 -39.673 1.00 93.81 681 ALA A O 1
ATOM 5336 N N . ARG A 1 682 ? -20.620 -4.279 -41.513 1.00 94.19 682 ARG A N 1
ATOM 5337 C CA . ARG A 1 682 ? -21.906 -3.723 -41.086 1.00 94.19 682 ARG A CA 1
ATOM 5338 C C . ARG A 1 682 ? -22.937 -3.734 -42.212 1.00 94.19 682 ARG A C 1
ATOM 5340 O O . ARG A 1 682 ? -22.632 -3.425 -43.360 1.00 94.19 682 ARG A O 1
ATOM 5347 N N . VAL A 1 683 ? -24.176 -4.041 -41.857 1.00 93.06 683 VAL A N 1
ATOM 5348 C CA . VAL A 1 683 ? -25.370 -3.910 -42.684 1.00 93.06 683 VAL A CA 1
ATOM 5349 C C . VAL A 1 683 ? -26.092 -2.636 -42.261 1.00 93.06 683 VAL A C 1
ATOM 5351 O O . VAL A 1 683 ? -26.450 -2.468 -41.096 1.00 93.06 683 VAL A O 1
ATOM 5354 N N . LEU A 1 684 ? -26.287 -1.725 -43.208 1.00 91.19 684 LEU A N 1
ATOM 5355 C CA . LEU A 1 684 ? -27.018 -0.481 -43.020 1.00 91.19 684 LEU A CA 1
ATOM 5356 C C . LEU A 1 684 ? -28.495 -0.714 -43.367 1.00 91.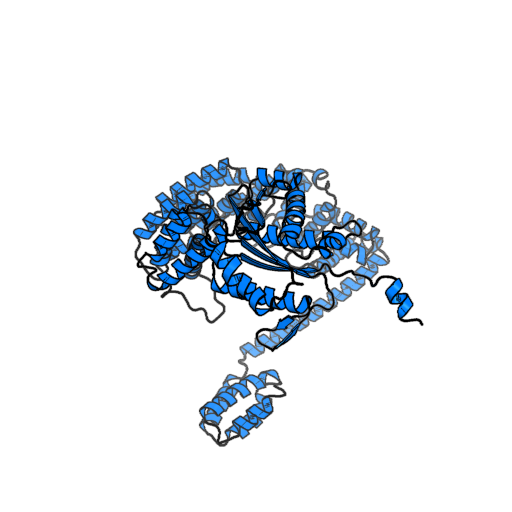19 684 LEU A C 1
ATOM 5358 O O . LEU A 1 684 ? -28.846 -0.816 -44.544 1.00 91.19 684 LEU A O 1
ATOM 5362 N N . ASP A 1 685 ? -29.343 -0.822 -42.341 1.00 88.75 685 ASP A N 1
ATOM 5363 C CA . ASP A 1 685 ? -30.779 -1.088 -42.495 1.00 88.75 685 ASP A CA 1
ATOM 5364 C C . ASP A 1 685 ? -31.554 0.184 -42.891 1.00 88.75 685 ASP A C 1
ATOM 5366 O O . ASP A 1 685 ? -31.805 1.086 -42.080 1.00 88.75 685 ASP A O 1
ATOM 5370 N N . LEU A 1 686 ? -31.933 0.249 -44.166 1.00 88.81 686 LEU A N 1
ATOM 5371 C CA . LEU A 1 686 ? -32.718 1.322 -44.772 1.00 88.81 686 LEU A CA 1
ATOM 5372 C C . LEU A 1 686 ? -34.207 0.962 -44.905 1.00 88.81 686 LEU A C 1
ATOM 5374 O O . LEU A 1 686 ? -34.982 1.783 -45.400 1.00 88.81 686 LEU A O 1
ATOM 5378 N N . VAL A 1 687 ? -34.626 -0.221 -44.442 1.00 85.88 687 VAL A N 1
ATOM 5379 C CA . VAL A 1 687 ? -36.014 -0.687 -44.535 1.00 85.88 687 VAL A CA 1
ATOM 5380 C C . VAL A 1 687 ? -36.956 0.263 -43.768 1.00 85.88 687 VAL A C 1
ATOM 5382 O O . VAL A 1 687 ? -36.668 0.645 -42.625 1.00 85.88 687 VAL A O 1
ATOM 5385 N N . PRO A 1 688 ? -38.107 0.662 -44.351 1.00 78.06 688 PRO A N 1
ATOM 5386 C CA . PRO A 1 688 ? -39.115 1.450 -43.646 1.00 78.06 688 PRO A CA 1
ATOM 5387 C C . PRO A 1 688 ? -39.623 0.736 -42.386 1.00 78.06 688 PRO A C 1
ATOM 5389 O O . PRO A 1 688 ? -39.979 -0.438 -42.419 1.00 78.06 688 PRO A O 1
ATOM 5392 N N . ARG A 1 689 ? -39.701 1.455 -41.262 1.00 68.75 689 ARG A N 1
ATOM 5393 C CA . ARG A 1 689 ? -40.070 0.862 -39.962 1.00 68.75 689 ARG A CA 1
ATOM 5394 C C . ARG A 1 689 ? -41.545 0.512 -39.805 1.00 68.75 689 ARG A C 1
ATOM 5396 O O . ARG A 1 689 ? -41.885 -0.329 -38.981 1.00 68.75 689 ARG A O 1
ATOM 5403 N N . LEU A 1 690 ? -42.410 1.207 -40.534 1.00 64.06 690 LEU A N 1
ATOM 5404 C CA . LEU A 1 690 ? -43.857 1.041 -40.489 1.00 64.06 690 LEU A CA 1
ATOM 5405 C C . LEU A 1 690 ? -44.353 0.857 -41.920 1.00 64.06 690 LEU A C 1
ATOM 5407 O O . LEU A 1 690 ? -43.943 1.591 -42.822 1.00 64.06 690 LEU A O 1
ATOM 5411 N N . SER A 1 691 ? -45.249 -0.106 -42.129 1.00 57.16 691 SER A N 1
ATOM 5412 C CA . SER A 1 691 ? -46.012 -0.203 -43.372 1.00 57.16 691 SER A CA 1
ATOM 5413 C C . SER A 1 691 ? -46.819 1.081 -43.562 1.00 57.16 691 SER A C 1
ATOM 5415 O O . SER A 1 691 ? -47.422 1.576 -42.608 1.00 57.16 691 SER A O 1
ATOM 5417 N N . THR A 1 692 ? -46.863 1.615 -44.783 1.00 54.53 692 THR A N 1
ATOM 5418 C CA . THR A 1 692 ? -47.717 2.774 -45.091 1.00 54.53 692 THR A CA 1
ATOM 5419 C C . THR A 1 692 ? -49.172 2.473 -44.706 1.00 54.53 692 THR A C 1
ATOM 5421 O O . THR A 1 692 ? -49.650 1.361 -44.929 1.00 54.53 692 THR A O 1
ATOM 5424 N N . GLU A 1 693 ? -49.913 3.448 -44.159 1.00 48.06 693 GLU A N 1
ATOM 5425 C CA . GLU A 1 693 ? -51.324 3.270 -43.739 1.00 48.06 693 GLU A CA 1
ATOM 5426 C C . GLU A 1 693 ? -52.219 2.684 -44.851 1.00 48.06 693 GLU A C 1
ATOM 5428 O O . GLU A 1 693 ? -53.200 1.994 -44.578 1.00 48.06 693 GLU A O 1
ATOM 5433 N N . LYS A 1 694 ? -51.840 2.869 -46.124 1.00 48.97 694 LYS A N 1
ATOM 5434 C CA . LYS A 1 694 ? -52.494 2.252 -47.289 1.00 48.97 694 LYS A CA 1
ATOM 5435 C C . LYS A 1 694 ? -52.374 0.722 -47.347 1.00 48.97 694 LYS A C 1
ATOM 5437 O O . LYS A 1 694 ? -53.302 0.080 -47.827 1.00 48.97 694 LYS A O 1
ATOM 5442 N N . GLN A 1 695 ? -51.274 0.134 -46.874 1.00 49.81 695 GLN A N 1
ATOM 5443 C CA . GLN A 1 695 ? -51.122 -1.323 -46.761 1.00 49.81 695 GLN A CA 1
ATOM 5444 C C . GLN A 1 695 ? -51.832 -1.875 -45.518 1.00 49.81 695 GLN A C 1
ATOM 5446 O O . GLN A 1 695 ? -52.404 -2.959 -45.590 1.00 49.81 695 GLN A O 1
ATOM 5451 N N . ALA A 1 696 ? -51.895 -1.110 -44.422 1.00 41.66 696 ALA A N 1
ATOM 5452 C CA . ALA A 1 696 ? -52.668 -1.489 -43.236 1.00 41.66 696 ALA A CA 1
ATOM 5453 C C . ALA A 1 696 ? -54.190 -1.484 -43.502 1.00 41.66 696 ALA A C 1
ATOM 5455 O O . ALA A 1 696 ? -54.900 -2.381 -43.054 1.00 41.66 696 ALA A O 1
ATOM 5456 N N . GLY A 1 697 ? -54.690 -0.528 -44.295 1.00 40.47 697 GLY A N 1
ATOM 5457 C CA . GLY A 1 697 ? -56.100 -0.464 -44.705 1.00 40.47 697 GLY A CA 1
ATOM 5458 C C . GLY A 1 697 ? -56.506 -1.464 -45.798 1.00 40.47 697 GLY A C 1
ATOM 5459 O O . GLY A 1 697 ? -57.692 -1.733 -45.959 1.00 40.47 697 GLY A O 1
ATOM 5460 N N . GLY A 1 698 ? -55.548 -2.034 -46.539 1.00 44.50 698 GLY A N 1
ATOM 5461 C CA . GLY A 1 698 ? -55.801 -3.051 -47.570 1.00 44.50 698 GLY A CA 1
ATOM 5462 C C . GLY A 1 698 ? -55.974 -4.475 -47.029 1.00 44.50 698 GLY A C 1
ATOM 5463 O O . GLY A 1 698 ? -56.519 -5.320 -47.728 1.00 44.50 698 GLY A O 1
ATOM 5464 N N . ALA A 1 699 ? -55.553 -4.736 -45.787 1.00 44.56 699 ALA A N 1
ATOM 5465 C CA . ALA A 1 699 ? -55.791 -6.002 -45.085 1.00 44.56 699 ALA A CA 1
ATOM 5466 C C . ALA A 1 699 ? -57.137 -6.031 -44.328 1.00 44.56 699 ALA A C 1
ATOM 5468 O O . ALA A 1 699 ? -57.501 -7.049 -43.743 1.00 44.56 699 ALA A O 1
ATOM 5469 N N . VAL A 1 700 ? -57.886 -4.922 -44.354 1.00 46.66 700 VAL A N 1
ATOM 5470 C CA . VAL A 1 700 ? -59.263 -4.823 -43.851 1.00 46.66 700 VAL A CA 1
ATOM 5471 C C . VAL A 1 700 ? -60.173 -4.397 -45.006 1.00 46.66 700 VAL A C 1
ATOM 5473 O O . VAL A 1 700 ? -60.765 -3.318 -44.993 1.00 46.66 700 VAL A O 1
ATOM 5476 N N . ARG A 1 701 ? -60.256 -5.236 -46.043 1.00 34.84 701 ARG A N 1
ATOM 5477 C CA . ARG A 1 701 ? -61.391 -5.271 -46.972 1.00 34.84 701 ARG A CA 1
ATOM 5478 C C . ARG A 1 701 ? -61.539 -6.623 -47.645 1.00 34.84 701 ARG A C 1
ATOM 5480 O O . ARG A 1 701 ? -60.520 -7.133 -48.152 1.00 34.84 701 ARG A O 1
#

Sequence (701 aa):
MERDGPWIETALADAQVSPERRAVLLHLAAQLYPIKGGLKDGAGALRVAVADSTVLTDELNSIVASSEPNTQLLQMREEQRKREERQAKKRADEKNAWAQIRRELAEQPALALGPGRRDSTIWNLWLVLRKLGSNGDEGRWDRAFLISQFGGDITDRLRRDLMVYWRSLRPTVRRERRVGEENTYPIVWSIGLMGIYAEAEDPLWATKLQRSEAELAARYALLELNGLPSWLDSLAKANPTEVETVIGTELFDELLASGGESGWHSRVLQSLRNSTQEVAQLLLPRLDCWFASSGSALMQLPHSPSNEQKLSQVVRVLLTHAGPEITRRLEKLAAAQVRAAGTGPYLPFWLPVLFSLAPLRGAESMLPILASLPVEPNGEAVHIIGSLFNERTGFGSADWASKLAPTQLLRLTLEFHRHVRSEDDPVHETAYSPGARDAAENGRRYIFDVLMKASGPEALSAKLALAADPLFERLRDRVAALAQDRLAAEIDTSAWTPTEVATLLTRKELSPKTTSDMAQLLVDRLDDLQELLLKDTGPRAGWASIDDENTLRPMIARELEVASREAYTVDQEAVTADGKETDIRLRAVSGYQATIELKVGEKKRSARELCDTIDDQLVKKYMAHRDARTGCLLVSVADPDKYWRHPETGERIDRFGLQALLQAKAEAAQQRLGGDVRVIARVLDLVPRLSTEKQAGGAVR

pLDDT: mean 83.97, std 11.21, range [34.84, 97.06]

Secondary structure (DSSP, 8-state):
-TTTHHHHHHHHH-TTS-HHHHHHHHHHHHHHGGGTT-HHHHHHHHHHHTTT-HHHHHHHHHHHHHTSPPHHHHHHHHHHHHHHHHHHHHHHHHHHHHHHHHHHHHH-HHHHTSTTTHHHHHHHHHHHHHHH--TT-TT---HHHHHHHH-HHHHHHHHHHHHHHHHT--PPPGGGSPTT-TT---THHHHHHHHHHHHTTSTTGGGG--HHHHHHHHHHHTT-TTSS-TTHHHHHHH-HHHHHHHHHHHHHHHHHS--BTTB---HHHHHHHTS-HHHHHHHHHHHHHHIIIIIHHHTTSPP-HHHHHHHHHHHHHHHHH--HHHHHHHHHHHHHHHHHHTTSTTHHHHHHHHHHH-HHHHHHHHHHHHHHS---TTSHHHHHHHHHT-TTT----GGGGGGS-HHHHHHHHHHHHHHS-GGGPPP--S-----HHHHHHHHHHHHHHHHHH--SHHHHHHHHHHHHSGGGGGGHHHHHHHHHHHHHHHHT--PPPHHHHHHHHHHS-----SHHHHHHHHHHHHHHHHHHHTSTTSTHHHHHT--SHHHHHHHHHHHHHHTTTTSEEEE-----TT----EEEEEETTS-EEEEEEEETTSS--HHHHHHHIIIIIIIIITTSTT--EEEEEEEE--TT--EE-TTT--EE-HHHHHHHHHHHHHHHHHHH-TT-EEEEEEEE---SS--HHHHHHT--

Foldseek 3Di:
DVPCLVVLLVQLLDPVDDPVVNLVSLVVNLVVQCVPPHSVVCLVSQCNSCVVPPVSNVVSVVSVVVRPDDPVNVVVVVVVVVVVVVVVVVVVVLVVVVVVLLCCCQPPVCVCCDPPNNVVSLVSLQVVQQVVDDDQSGSAADLVVCCVRRNDVSSVVNLVSLLVQLVVDAWDALVRDDVVCSPPGDPSLSSNVNSVNSQVVPLCSLLVDDLVRLLRNLSSQRVRPPAGDPSVLSNCVRHVPSNCVNLLVSVVVLLPDPADPVAGDDRSLVRLLPDDLSSLVSNVVVLLVCCVPVVVVLLVDPDDPNNLVSNLSSLSSCLRHNDPVVLVVLLVVLLVSCVVQLLHPCNLVSLLSNLLRPVVSSLVSLLVSLVPDDQDLPDSNLLSLLSCQPCVSVSNPVCSLVVDFLVSLLSQLVSLCRRLPPVSQDDDPDDDDDDSNNSSVVSNVVSVVSLLLDDDPSSLVSLQVSLVDPSCVVCNVVSNVSSVVNVLVVLVDDDDDPVQVVVCVVLVDAADQALVSVQVVVVVLVVVLLVQLVDPPHCLVVLLVDQDLQVNVVVSLVSCQVVCSLSWHWDDPDQDPVRPDRWIWTAGPNGAIEIEDEEELPPPDALVNLLVCQVPPFCPPQCPDPRHQHYEYEYEDADQVDWHQDPPPRDTHGLVSSQVNNQVSQVVVDVVVDGRHHYYYYYRYSYDPDDDVVVVVVVVD